Protein AF-A0A929H9V6-F1 (afdb_monomer)

Sequence (462 aa):
MKNGWRIVSSTVFAALMLFTMQTTAMAAEASEASHTLNDWFGVVNGYLAQVFFFDVFFFMEDTSFPLIVAWLIVGAVFLTIRMGFINFRLLGHSVAIIRGKYRAPGAKGEVTPFQALTTALSATVGLGNIAGVAIAVSVGGPGAVFWMIVAGLLGMTTKFTEASLAQMYREIRSDGHIMGGAMEYLSRGLAEKGWARTGKVLAYIFCILCIGASLGGGNAFQVSQALTAVKQQVPYFADQPWLFGVIMSVLVAVVIIGGLRRIAHTAEAIVPLMVGVYLLACIWIIGSNADQVPAAIGLIFDKAFSVEAGIGGLIGAIVQGFKRAAFSSEAGIGSAAIAHSAARTAYPVRQGIVALLEPFIDTVVICTMTALVIIITGVYAAPEHAQLVQQNQGAALTAVAFGSVVSWFPIILSISVVLFAYSTMISWSYYGERCWSYMFGEKSSLAYRVIFVMFVVIGSMT

Mean predicted aligned error: 6.89 Å

Solvent-accessible surface area (backbone atoms only — not comparable to full-atom values): 22010 Å² total; per-residue (Å²): 142,79,71,68,65,62,59,55,50,50,53,51,51,48,49,55,50,59,68,67,70,55,89,56,70,52,55,54,53,41,42,53,50,32,53,54,48,50,52,53,52,49,53,54,48,51,59,51,41,60,65,43,50,30,47,74,36,78,89,45,86,85,40,68,39,36,39,50,53,53,52,49,50,53,51,16,53,51,41,23,59,75,58,64,47,46,50,72,76,36,49,71,53,20,56,41,46,52,73,49,79,68,71,55,89,88,37,61,55,78,40,47,56,44,28,17,48,26,28,30,38,16,47,33,44,29,56,47,35,49,15,45,35,42,39,35,38,46,74,29,32,53,7,8,54,50,34,16,36,53,38,10,58,30,24,10,30,31,28,20,50,42,15,18,41,5,38,65,44,41,44,79,45,96,90,71,49,69,49,34,8,48,45,33,29,33,25,52,54,29,31,79,72,75,37,40,68,61,13,43,53,51,18,52,53,48,24,55,52,43,35,50,42,21,52,40,66,27,26,18,51,28,40,32,53,26,46,59,43,37,27,78,79,41,57,70,42,63,81,39,30,50,58,53,10,48,55,51,22,53,61,42,45,69,34,52,76,59,36,68,63,40,34,22,58,50,21,54,58,47,42,61,50,45,51,48,57,51,50,51,53,43,52,51,56,47,60,76,41,52,84,47,46,64,57,45,52,49,45,18,56,53,46,42,72,35,52,89,73,36,68,35,44,28,45,40,9,44,47,35,6,36,48,49,19,35,68,22,36,41,35,76,69,38,61,54,12,29,42,39,26,30,23,41,48,81,49,36,59,61,52,5,42,41,37,29,50,43,13,41,51,34,23,46,44,47,25,46,45,44,41,49,47,36,55,67,58,42,52,55,75,38,75,92,43,47,64,41,54,76,69,67,35,13,53,55,53,46,33,51,38,40,31,76,79,37,79,65,41,37,60,55,47,28,55,38,40,41,49,22,24,52,39,13,30,42,34,20,51,51,46,20,33,53,31,46,24,70,77,68,35,68,90,47,35,64,60,48,54,52,52,52,37,53,37,24,29,35,19,25,60,103

Structure (mmCIF, N/CA/C/O backbone):
data_AF-A0A929H9V6-F1
#
_entry.id   AF-A0A929H9V6-F1
#
loop_
_atom_site.group_PDB
_atom_site.id
_atom_site.type_symbol
_atom_site.label_atom_id
_atom_site.label_alt_id
_atom_site.label_comp_id
_atom_site.label_asym_id
_atom_site.label_entity_id
_atom_site.label_seq_id
_atom_site.pdbx_PDB_ins_code
_atom_site.Cartn_x
_atom_site.Cartn_y
_atom_site.Cartn_z
_atom_site.occupancy
_atom_site.B_iso_or_equiv
_atom_site.auth_seq_id
_atom_site.auth_comp_id
_atom_site.auth_asym_id
_atom_site.auth_atom_id
_atom_site.pdbx_PDB_model_num
ATOM 1 N N . MET A 1 1 ? -20.674 27.742 19.117 1.00 43.78 1 MET A N 1
ATOM 2 C CA . MET A 1 1 ? -19.469 27.010 18.645 1.00 43.78 1 MET A CA 1
ATOM 3 C C . MET A 1 1 ? -18.900 27.533 17.305 1.00 43.78 1 MET A C 1
ATOM 5 O O . MET A 1 1 ? -18.342 26.748 16.555 1.00 43.78 1 MET A O 1
ATOM 9 N N . LYS A 1 2 ? -18.972 28.841 16.980 1.00 34.56 2 LYS A N 1
ATOM 10 C CA . LYS A 1 2 ? -18.436 29.399 15.709 1.00 34.56 2 LYS A CA 1
ATOM 11 C C . LYS A 1 2 ? -17.153 30.246 15.846 1.00 34.56 2 LYS A C 1
ATOM 13 O O . LYS A 1 2 ? -16.534 30.543 14.834 1.00 34.56 2 LYS A O 1
ATOM 18 N N . ASN A 1 3 ? -16.702 30.570 17.065 1.00 33.59 3 ASN A N 1
ATOM 19 C CA . ASN A 1 3 ? -15.603 31.534 17.266 1.00 33.59 3 ASN A CA 1
ATOM 20 C C . ASN A 1 3 ? -14.224 30.911 17.570 1.00 33.59 3 ASN A C 1
ATOM 22 O O . ASN A 1 3 ? -13.220 31.596 17.428 1.00 33.59 3 ASN A O 1
ATOM 26 N N . GLY A 1 4 ? -14.138 29.617 17.911 1.00 32.94 4 GLY A N 1
ATOM 27 C CA . GLY A 1 4 ? -12.852 28.946 18.187 1.00 32.94 4 GLY A CA 1
ATOM 28 C C . GLY A 1 4 ? -12.051 28.548 16.938 1.00 32.94 4 GLY A C 1
ATOM 29 O O . GLY A 1 4 ? -10.845 28.349 17.016 1.00 32.94 4 GLY A O 1
ATOM 30 N N . TRP A 1 5 ? -12.705 28.465 15.773 1.00 36.72 5 TRP A N 1
ATOM 31 C CA . TRP A 1 5 ? -12.086 27.994 14.526 1.00 36.72 5 TRP A CA 1
ATOM 32 C C . TRP A 1 5 ? -11.180 29.049 13.871 1.00 36.72 5 TRP A C 1
ATOM 34 O O . TRP A 1 5 ? -10.181 28.698 13.258 1.00 36.72 5 TRP A O 1
ATOM 44 N N . ARG A 1 6 ? -11.488 30.344 14.046 1.00 39.22 6 ARG A N 1
ATOM 45 C CA . ARG A 1 6 ? -10.736 31.453 13.429 1.00 39.22 6 ARG A CA 1
ATOM 46 C C . ARG A 1 6 ? -9.420 31.782 14.133 1.00 39.22 6 ARG A C 1
ATOM 48 O O . ARG A 1 6 ? -8.486 32.197 13.463 1.00 39.22 6 ARG A O 1
ATOM 55 N N . ILE A 1 7 ? -9.349 31.598 15.452 1.00 39.03 7 ILE A N 1
ATOM 56 C CA . ILE A 1 7 ? -8.186 32.011 16.256 1.00 39.03 7 ILE A CA 1
ATOM 57 C C . ILE A 1 7 ? -7.109 30.915 16.263 1.00 39.03 7 ILE A C 1
ATOM 59 O O . ILE A 1 7 ? -5.926 31.219 16.194 1.00 39.03 7 ILE A O 1
ATOM 63 N N . VAL A 1 8 ? -7.490 29.632 16.258 1.00 43.75 8 VAL A N 1
ATOM 64 C CA . VAL A 1 8 ? -6.513 28.529 16.179 1.00 43.75 8 VAL A CA 1
ATOM 65 C C . VAL A 1 8 ? -5.955 28.383 14.759 1.00 43.75 8 VAL A C 1
ATOM 67 O O . VAL A 1 8 ? -4.766 28.122 14.601 1.00 43.75 8 VAL A O 1
ATOM 70 N N . SER A 1 9 ? -6.761 28.629 13.714 1.00 49.69 9 SER A N 1
ATOM 71 C CA . SER A 1 9 ? -6.268 28.582 12.333 1.00 49.69 9 SER A CA 1
ATOM 72 C C . SER A 1 9 ? -5.289 29.713 12.025 1.00 49.69 9 SER A C 1
ATOM 74 O O . SER A 1 9 ? -4.293 29.463 11.363 1.00 49.69 9 SER A O 1
ATOM 76 N N . SER A 1 10 ? -5.530 30.941 12.502 1.00 42.06 10 SER A N 1
ATOM 77 C CA . SER A 1 10 ? -4.643 32.078 12.223 1.00 42.06 10 SER A CA 1
ATOM 78 C C . SER A 1 10 ? -3.304 31.958 12.939 1.00 42.06 10 SER A C 1
ATOM 80 O O . SER A 1 10 ? -2.284 32.273 12.346 1.00 42.06 10 SER A O 1
ATOM 82 N N . THR A 1 11 ? -3.287 31.473 14.182 1.00 42.97 11 THR A N 1
ATOM 83 C CA . THR A 1 11 ? -2.056 31.386 14.982 1.00 42.97 11 THR A CA 1
ATOM 84 C C . THR A 1 11 ? -1.196 30.193 14.577 1.00 42.97 11 THR A C 1
ATOM 86 O O . THR A 1 11 ? 0.018 30.319 14.539 1.00 42.97 11 THR A O 1
ATOM 89 N N . VAL A 1 12 ? -1.799 29.060 14.193 1.00 47.09 12 VAL A N 1
ATOM 90 C CA . VAL A 1 12 ? -1.058 27.914 13.632 1.00 47.09 12 VAL A CA 1
ATOM 91 C C . 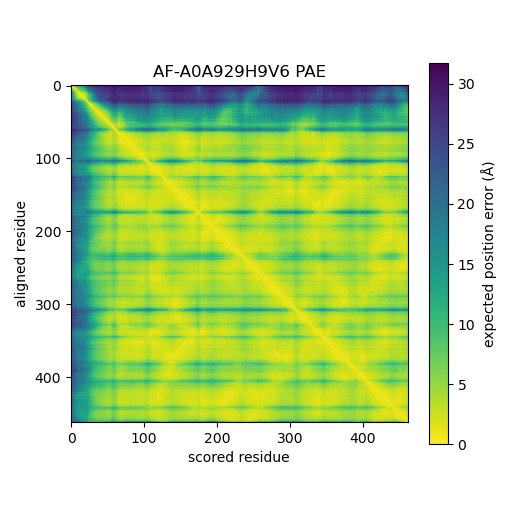VAL A 1 12 ? -0.547 28.230 12.228 1.00 47.09 12 VAL A C 1
ATOM 93 O O . VAL A 1 12 ? 0.594 27.915 11.917 1.00 47.09 12 VAL A O 1
ATOM 96 N N . PHE A 1 13 ? -1.345 28.900 11.391 1.00 44.84 13 PHE A N 1
ATOM 97 C CA . PHE A 1 13 ? -0.906 29.323 10.060 1.00 44.84 13 PHE A CA 1
ATOM 98 C C . PHE A 1 13 ? 0.164 30.421 10.136 1.00 44.84 13 PHE A C 1
ATOM 100 O O . PHE A 1 13 ? 1.121 30.384 9.375 1.00 44.84 13 PHE A O 1
ATOM 107 N N . ALA A 1 14 ? 0.063 31.345 11.099 1.00 42.19 14 ALA A N 1
ATOM 108 C CA . ALA A 1 14 ? 1.102 32.332 11.382 1.00 42.19 14 ALA A CA 1
ATOM 109 C C . ALA A 1 14 ? 2.362 31.692 11.982 1.00 42.19 14 ALA A C 1
ATOM 111 O O . ALA A 1 14 ? 3.452 32.095 11.610 1.00 42.19 14 ALA A O 1
ATOM 112 N N . ALA A 1 15 ? 2.245 30.681 12.848 1.00 46.56 15 ALA A N 1
ATOM 113 C CA . ALA A 1 15 ? 3.392 29.945 13.382 1.00 46.56 15 ALA A CA 1
ATOM 114 C C . ALA A 1 15 ? 4.086 29.096 12.304 1.00 46.56 15 ALA A C 1
ATOM 116 O O . ALA A 1 15 ? 5.308 29.079 12.255 1.00 46.56 15 ALA A O 1
ATOM 117 N N . LEU A 1 16 ? 3.328 28.461 11.401 1.00 43.56 16 LEU A N 1
ATOM 118 C CA . LEU A 1 16 ? 3.862 27.763 10.226 1.00 43.56 16 LEU A CA 1
ATOM 119 C C . LEU A 1 16 ? 4.535 28.743 9.253 1.00 43.56 16 LEU A C 1
ATOM 121 O O . LEU A 1 16 ? 5.634 28.467 8.793 1.00 43.56 16 LEU A O 1
ATOM 125 N N . MET A 1 17 ? 3.934 29.912 9.002 1.00 41.31 17 MET A N 1
ATOM 126 C CA . MET A 1 17 ? 4.545 30.986 8.205 1.00 41.31 17 MET A CA 1
ATOM 127 C C . MET A 1 17 ? 5.815 31.547 8.867 1.00 41.31 17 MET A C 1
ATOM 129 O O . MET A 1 17 ? 6.825 31.729 8.197 1.00 41.31 17 MET A O 1
ATOM 133 N N . LEU A 1 18 ? 5.810 31.768 10.184 1.00 42.62 18 LEU A N 1
ATOM 134 C CA . LEU A 1 18 ? 6.976 32.242 10.939 1.00 42.62 18 LEU A CA 1
ATOM 135 C C . LEU A 1 18 ? 8.106 31.203 10.959 1.00 42.62 18 LEU A C 1
ATOM 137 O O . LEU A 1 18 ? 9.267 31.583 10.851 1.00 42.62 18 LEU A O 1
ATOM 141 N N . PHE A 1 19 ? 7.778 29.907 11.005 1.00 48.34 19 PHE A N 1
ATOM 142 C CA . PHE A 1 19 ? 8.752 28.818 10.871 1.00 48.34 19 PHE A CA 1
ATOM 143 C C . PHE A 1 19 ? 9.376 28.760 9.463 1.00 48.34 19 PHE A C 1
ATOM 145 O O . PHE A 1 19 ? 10.502 28.308 9.306 1.00 48.34 19 PHE A O 1
ATOM 152 N N . THR A 1 20 ? 8.682 29.260 8.432 1.00 45.47 20 THR A N 1
ATOM 153 C CA . THR A 1 20 ? 9.188 29.298 7.044 1.00 45.47 20 THR A CA 1
ATOM 154 C C . THR A 1 20 ? 10.031 30.533 6.694 1.00 45.47 20 THR A C 1
ATOM 156 O O . THR A 1 20 ? 10.543 30.606 5.581 1.00 45.47 20 THR A O 1
ATOM 159 N N . MET A 1 21 ? 10.199 31.506 7.602 1.00 41.44 21 MET A N 1
ATOM 160 C CA . MET A 1 21 ? 10.829 32.808 7.299 1.00 41.44 21 MET A CA 1
ATOM 161 C C . MET A 1 21 ? 12.297 32.970 7.760 1.00 41.44 21 MET A C 1
ATOM 163 O O . MET A 1 21 ? 12.816 34.084 7.727 1.00 41.44 21 MET A O 1
ATOM 167 N N . GLN A 1 22 ? 13.007 31.900 8.143 1.00 43.31 22 GLN A N 1
ATOM 168 C CA . GLN A 1 22 ? 14.436 31.950 8.524 1.00 43.31 22 GLN A CA 1
ATOM 169 C C . GLN A 1 22 ? 15.270 30.923 7.726 1.00 43.31 22 GLN A C 1
ATOM 171 O O . GLN A 1 22 ? 15.563 29.825 8.186 1.00 43.31 22 GLN A O 1
ATOM 176 N N . THR A 1 23 ? 15.634 31.253 6.483 1.00 55.94 23 THR A N 1
ATOM 177 C CA . THR A 1 23 ? 15.880 30.252 5.420 1.00 55.94 23 THR A CA 1
ATOM 178 C C . THR A 1 23 ? 17.343 29.931 5.072 1.00 55.94 23 THR A C 1
ATOM 180 O O . THR A 1 23 ? 17.649 29.687 3.911 1.00 55.94 23 THR A O 1
ATOM 183 N N . THR A 1 24 ? 18.265 29.857 6.034 1.00 49.84 24 THR A N 1
ATOM 184 C CA . THR A 1 24 ? 19.592 29.230 5.785 1.00 49.84 24 THR A CA 1
ATOM 185 C C . THR A 1 24 ? 20.122 28.463 6.994 1.00 49.84 24 THR A C 1
ATOM 187 O O . THR A 1 24 ? 20.522 27.312 6.853 1.00 49.84 24 THR A O 1
ATOM 190 N N . ALA A 1 25 ? 20.047 29.043 8.195 1.00 45.75 25 ALA A N 1
ATOM 191 C CA . ALA A 1 25 ? 20.447 28.369 9.435 1.00 45.75 25 ALA A CA 1
ATOM 192 C C . ALA A 1 25 ? 19.553 27.156 9.756 1.00 45.75 25 ALA A C 1
ATOM 194 O O . ALA A 1 25 ? 20.058 26.077 10.051 1.00 45.75 25 ALA A O 1
ATOM 195 N N . MET A 1 26 ? 18.234 27.290 9.568 1.00 49.47 26 MET A N 1
ATOM 196 C CA . MET A 1 26 ? 17.296 26.177 9.744 1.00 49.47 26 MET A CA 1
ATOM 197 C C . MET A 1 26 ? 17.491 25.063 8.713 1.00 49.47 26 MET A C 1
ATOM 199 O O . MET A 1 26 ? 17.140 23.926 8.994 1.00 49.47 26 MET A O 1
ATOM 203 N N . ALA A 1 27 ? 18.049 25.351 7.531 1.00 51.81 27 ALA A N 1
ATOM 204 C CA . ALA A 1 27 ? 18.352 24.312 6.549 1.00 51.81 27 ALA A CA 1
ATOM 205 C C . ALA A 1 27 ? 19.558 23.464 6.992 1.00 51.81 27 ALA A C 1
ATOM 207 O O . ALA A 1 27 ? 19.546 22.248 6.829 1.00 51.81 27 ALA A O 1
ATOM 208 N N . ALA A 1 28 ? 20.571 24.079 7.609 1.00 52.19 28 ALA A N 1
ATOM 209 C CA . ALA A 1 28 ? 21.688 23.342 8.198 1.00 52.19 28 ALA A CA 1
ATOM 210 C C . ALA A 1 28 ? 21.227 22.485 9.393 1.00 52.19 28 ALA A C 1
ATOM 212 O O . ALA A 1 28 ? 21.496 21.286 9.420 1.00 52.19 28 ALA A O 1
ATOM 213 N N . GLU A 1 29 ? 20.446 23.060 10.315 1.00 54.19 29 GLU A N 1
ATOM 214 C CA . GLU A 1 29 ? 19.887 22.332 11.467 1.00 54.19 29 GLU A CA 1
ATOM 215 C C . GLU A 1 29 ? 18.899 21.231 11.044 1.00 54.19 29 GLU A C 1
ATOM 217 O O . GLU A 1 29 ? 18.908 20.137 11.603 1.00 54.19 29 GLU A O 1
ATOM 222 N N . ALA A 1 30 ? 18.067 21.469 10.024 1.00 52.97 30 ALA A N 1
ATOM 223 C CA . ALA A 1 30 ? 17.160 20.455 9.490 1.00 52.97 30 ALA A CA 1
ATOM 224 C C . ALA A 1 30 ? 17.901 19.354 8.715 1.00 52.97 30 ALA A C 1
ATOM 226 O O . ALA A 1 30 ? 17.457 18.208 8.736 1.00 52.97 30 ALA A O 1
ATOM 227 N N . SER A 1 31 ? 19.037 19.664 8.079 1.00 57.03 31 SER A N 1
ATOM 228 C CA . SER A 1 31 ? 19.923 18.662 7.473 1.00 57.03 31 SER A CA 1
ATOM 229 C C . SER A 1 31 ? 20.563 17.778 8.546 1.00 57.03 31 SER A C 1
ATOM 231 O O . SER A 1 31 ? 20.582 16.559 8.407 1.00 57.03 31 SER A O 1
ATOM 233 N N . GLU A 1 32 ? 21.035 18.359 9.649 1.00 58.84 32 GLU A N 1
ATOM 234 C CA . GLU A 1 32 ? 21.588 17.610 10.786 1.00 58.84 32 GLU A CA 1
ATOM 235 C C . GLU A 1 32 ? 20.517 16.755 11.488 1.00 58.84 32 GLU A C 1
ATOM 237 O O . GLU A 1 32 ? 20.739 15.578 11.794 1.00 58.84 32 GLU A O 1
ATOM 242 N N . ALA A 1 33 ? 19.310 17.305 11.659 1.00 58.31 33 ALA A N 1
ATOM 243 C CA . ALA A 1 33 ? 18.154 16.563 12.151 1.00 58.31 33 ALA A CA 1
ATOM 244 C C . ALA A 1 33 ? 17.773 15.412 11.205 1.00 58.31 33 ALA A C 1
ATOM 246 O O . ALA A 1 33 ? 17.476 14.320 11.678 1.00 58.31 33 ALA A O 1
ATOM 247 N N . SER A 1 34 ? 17.827 15.630 9.889 1.00 61.31 34 SER A N 1
ATOM 248 C CA . SER A 1 34 ? 17.615 14.615 8.848 1.00 61.31 34 SER A CA 1
ATOM 249 C C . SER A 1 34 ? 18.628 13.465 8.951 1.00 61.31 34 SER A C 1
ATOM 251 O O . SER A 1 34 ? 18.226 12.300 8.988 1.00 61.31 34 SER A O 1
ATOM 253 N N . HIS A 1 35 ? 19.923 13.764 9.108 1.00 65.81 35 HIS A N 1
ATOM 254 C CA . HIS A 1 35 ? 20.957 12.744 9.324 1.00 65.81 35 HIS A CA 1
ATOM 255 C C . HIS A 1 35 ? 20.715 11.939 10.606 1.00 65.81 35 HIS A C 1
ATOM 257 O O . HIS A 1 35 ? 20.668 10.712 10.566 1.00 65.81 35 HIS A O 1
ATOM 263 N N . THR A 1 36 ? 20.459 12.624 11.722 1.00 61.56 36 THR A N 1
ATOM 264 C CA . THR A 1 36 ? 20.181 11.977 13.016 1.00 61.56 36 THR A CA 1
ATOM 265 C C . THR A 1 36 ? 18.934 11.088 12.952 1.00 61.56 36 THR A C 1
ATOM 267 O O . THR A 1 36 ? 18.893 9.994 13.520 1.00 61.56 36 THR A O 1
ATOM 270 N N . LEU A 1 37 ? 17.900 11.545 12.240 1.00 62.97 37 LEU A N 1
ATOM 271 C CA . LEU A 1 37 ? 16.664 10.803 12.026 1.00 62.97 37 LEU A CA 1
ATOM 272 C C . LEU A 1 37 ? 16.908 9.547 11.179 1.00 62.97 37 LEU A C 1
ATOM 274 O O . LEU A 1 37 ? 16.410 8.477 11.528 1.00 62.97 37 LEU A O 1
ATOM 278 N N . ASN A 1 38 ? 17.685 9.665 10.101 1.00 66.38 38 ASN A N 1
ATOM 279 C CA . ASN A 1 38 ? 18.064 8.540 9.247 1.00 66.38 38 ASN A CA 1
ATOM 280 C C . ASN A 1 38 ? 18.866 7.488 10.018 1.00 66.38 38 ASN A C 1
ATOM 282 O O . ASN A 1 38 ? 18.569 6.300 9.893 1.00 66.38 38 ASN A O 1
ATOM 286 N N . ASP A 1 39 ? 19.807 7.906 10.864 1.00 69.81 39 ASP A N 1
ATOM 287 C CA . ASP A 1 39 ? 20.586 6.996 11.707 1.00 69.81 39 ASP A CA 1
ATOM 288 C C . ASP A 1 39 ? 19.689 6.264 12.712 1.00 69.81 39 ASP A C 1
ATOM 290 O O . ASP A 1 39 ? 19.756 5.040 12.850 1.00 69.81 39 ASP A O 1
ATOM 294 N N . TRP A 1 40 ? 18.778 6.989 13.367 1.00 66.81 40 TRP A N 1
ATOM 295 C CA . TRP A 1 40 ? 17.816 6.393 14.291 1.00 66.81 40 TRP A CA 1
ATOM 296 C C . TRP A 1 40 ? 16.880 5.395 13.594 1.00 66.81 40 TRP A C 1
ATOM 298 O O . TRP A 1 40 ? 16.711 4.268 14.072 1.00 66.81 40 TRP A O 1
ATOM 308 N N . PHE A 1 41 ? 16.307 5.764 12.441 1.00 65.50 41 PHE A N 1
ATOM 309 C CA . PHE A 1 41 ? 15.498 4.847 11.634 1.00 65.50 41 PHE A CA 1
ATOM 310 C C . PHE A 1 41 ? 16.319 3.648 11.159 1.00 65.50 41 PHE A C 1
ATOM 312 O O . PHE A 1 41 ? 15.791 2.539 11.137 1.00 65.50 41 PHE A O 1
ATOM 319 N N . GLY A 1 42 ? 17.597 3.839 10.827 1.00 66.56 42 GLY A N 1
ATOM 320 C CA . GLY A 1 42 ? 18.527 2.775 10.460 1.00 66.56 42 GLY A CA 1
ATOM 321 C C . GLY A 1 42 ? 18.714 1.756 11.583 1.00 66.56 42 GLY A C 1
ATOM 322 O O . GLY A 1 42 ? 18.587 0.555 11.348 1.00 66.56 42 GLY A O 1
ATOM 323 N N . VAL A 1 43 ? 18.919 2.221 12.818 1.00 68.31 43 VAL A N 1
ATOM 324 C CA . VAL A 1 43 ? 19.052 1.357 14.004 1.00 68.31 43 VAL A CA 1
ATOM 325 C C . VAL A 1 43 ? 17.761 0.584 14.272 1.00 68.31 43 VAL A C 1
ATOM 327 O O . VAL A 1 43 ? 17.786 -0.640 14.414 1.00 68.31 43 VAL A O 1
ATOM 330 N N . VAL A 1 44 ? 16.617 1.273 14.306 1.00 67.06 44 VAL A N 1
ATOM 331 C CA . VAL A 1 44 ? 15.313 0.634 14.547 1.00 67.06 44 VAL A CA 1
ATOM 332 C C . VAL A 1 44 ? 14.994 -0.377 13.446 1.00 67.06 44 VAL A C 1
ATOM 334 O O . VAL A 1 44 ? 14.637 -1.518 13.745 1.00 67.06 44 VAL A O 1
ATOM 337 N N . ASN A 1 45 ? 15.178 -0.001 12.178 1.00 67.75 45 ASN A N 1
ATOM 338 C CA . ASN A 1 45 ? 14.976 -0.902 11.048 1.00 67.75 45 ASN A CA 1
ATOM 339 C C . ASN A 1 45 ? 15.930 -2.091 11.093 1.00 67.75 45 ASN A C 1
ATOM 341 O O . ASN A 1 45 ? 15.503 -3.181 10.739 1.00 67.75 45 ASN A O 1
ATOM 345 N N . GLY A 1 46 ? 17.170 -1.928 11.560 1.00 71.19 46 GLY A N 1
ATOM 346 C CA . GLY A 1 46 ? 18.113 -3.032 11.736 1.00 71.19 46 GLY A CA 1
ATOM 347 C C . GLY A 1 46 ? 17.574 -4.109 12.679 1.00 71.19 46 GLY A C 1
ATOM 348 O O . GLY A 1 46 ? 17.537 -5.286 12.319 1.00 71.19 46 GLY A O 1
ATOM 349 N N . TYR A 1 47 ? 17.068 -3.712 13.850 1.00 72.31 47 TYR A N 1
ATOM 350 C CA . TYR A 1 47 ? 16.465 -4.653 14.801 1.00 72.31 47 TYR A CA 1
ATOM 351 C C . TYR A 1 47 ? 15.168 -5.279 14.272 1.00 72.31 47 TYR A C 1
ATOM 353 O O . TYR A 1 47 ? 14.974 -6.490 14.377 1.00 72.31 47 TYR A O 1
ATOM 361 N N . LEU A 1 48 ? 14.280 -4.477 13.673 1.00 72.81 48 LEU A N 1
ATOM 362 C CA . LEU A 1 48 ? 13.035 -4.987 13.091 1.00 72.81 48 LEU A CA 1
ATOM 363 C C . LEU A 1 48 ? 13.310 -5.922 11.905 1.00 72.81 48 LEU A C 1
ATOM 365 O O . LEU A 1 48 ? 12.603 -6.916 11.737 1.00 72.81 48 LEU A O 1
ATOM 369 N N . ALA A 1 49 ? 14.346 -5.641 11.113 1.00 70.88 49 ALA A N 1
ATOM 370 C CA . ALA A 1 49 ? 14.747 -6.459 9.979 1.00 70.88 49 ALA A CA 1
ATOM 371 C C . ALA A 1 49 ? 15.190 -7.852 10.425 1.00 70.88 49 ALA A C 1
ATOM 373 O O . ALA A 1 49 ? 14.740 -8.837 9.849 1.00 70.88 49 ALA A O 1
ATOM 374 N N . GLN A 1 50 ? 15.982 -7.952 11.495 1.00 71.75 50 GLN A N 1
ATOM 375 C CA . GLN A 1 50 ? 16.419 -9.245 12.032 1.00 71.75 50 GLN A CA 1
ATOM 376 C C . GLN A 1 50 ? 15.249 -10.140 12.455 1.00 71.75 50 GLN A C 1
ATOM 378 O O . GLN A 1 50 ? 15.313 -11.353 12.284 1.00 71.75 50 GLN A O 1
ATOM 383 N N . VAL A 1 51 ? 14.173 -9.553 12.986 1.00 75.12 51 VAL A N 1
ATOM 384 C CA . VAL A 1 51 ? 13.003 -10.310 13.451 1.00 75.12 51 VAL A CA 1
ATOM 385 C C . VAL A 1 51 ? 12.044 -10.622 12.301 1.00 75.12 51 VAL A C 1
ATOM 387 O O . VAL A 1 51 ? 11.689 -11.777 12.080 1.00 75.12 51 VAL A O 1
ATOM 390 N N . PHE A 1 52 ? 11.602 -9.606 11.556 1.00 75.44 52 PHE A N 1
ATOM 391 C CA . PHE A 1 52 ? 10.560 -9.771 10.535 1.00 75.44 52 PHE A CA 1
ATOM 392 C C . PHE A 1 52 ? 11.081 -10.345 9.220 1.00 75.44 52 PHE A C 1
ATOM 394 O O . PHE A 1 52 ? 10.338 -11.029 8.513 1.00 75.44 52 PHE A O 1
ATOM 401 N N . PHE A 1 53 ? 12.343 -10.082 8.890 1.00 78.69 53 PHE A N 1
ATOM 402 C CA . PHE A 1 53 ? 13.000 -10.604 7.695 1.00 78.69 53 PHE A CA 1
ATOM 403 C C . PHE A 1 53 ? 13.965 -11.743 8.023 1.00 78.69 53 PHE A C 1
ATOM 405 O O . PHE A 1 53 ? 14.814 -12.069 7.199 1.00 78.69 53 PHE A O 1
ATOM 412 N N . PHE A 1 54 ? 13.791 -12.379 9.190 1.00 82.75 54 PHE A N 1
ATOM 413 C CA . PHE A 1 54 ? 14.407 -13.667 9.474 1.00 82.75 54 PHE A CA 1
ATOM 414 C C . PHE A 1 54 ? 14.114 -14.640 8.330 1.00 82.75 54 PHE A C 1
ATOM 416 O O . PHE A 1 54 ? 12.965 -14.770 7.896 1.00 82.75 54 PHE A O 1
ATOM 423 N N . ASP A 1 55 ? 15.155 -15.300 7.844 1.00 84.62 55 ASP A N 1
ATOM 424 C CA . ASP A 1 55 ? 15.045 -16.245 6.749 1.00 84.62 55 ASP A CA 1
ATOM 425 C C . ASP A 1 55 ? 14.506 -17.588 7.248 1.00 84.62 55 ASP A C 1
ATOM 427 O O . ASP A 1 55 ? 15.171 -18.307 7.995 1.00 84.62 55 ASP A O 1
ATOM 431 N N . VAL A 1 56 ? 13.292 -17.953 6.830 1.00 84.56 56 VAL A N 1
ATOM 432 C CA . VAL A 1 56 ? 12.709 -19.248 7.213 1.00 84.56 56 VAL A CA 1
ATOM 433 C C . VAL A 1 56 ? 13.370 -20.422 6.497 1.00 84.56 56 VAL A C 1
ATOM 435 O O . VAL A 1 56 ? 13.211 -21.557 6.941 1.00 84.56 56 VAL A O 1
ATOM 438 N N . PHE A 1 57 ? 14.123 -20.162 5.427 1.00 84.38 57 PHE A N 1
ATOM 439 C CA . PHE A 1 57 ? 14.905 -21.149 4.687 1.00 84.38 57 PHE A CA 1
ATOM 440 C C . PHE A 1 57 ? 16.395 -21.075 5.025 1.00 84.38 57 PHE A C 1
ATOM 442 O O . PHE A 1 57 ? 17.215 -21.485 4.217 1.00 84.38 57 PHE A O 1
ATOM 449 N N . PHE A 1 58 ? 16.745 -20.682 6.257 1.00 78.88 58 PHE A N 1
ATOM 450 C CA . PHE A 1 58 ? 18.127 -20.620 6.766 1.00 78.88 58 PHE A CA 1
ATOM 451 C C . PHE A 1 58 ? 18.972 -21.902 6.581 1.00 78.88 58 PHE A C 1
ATOM 453 O O . PHE A 1 58 ? 20.177 -21.888 6.813 1.00 78.88 58 PHE A O 1
ATOM 460 N N . PHE A 1 59 ? 18.343 -23.028 6.236 1.00 77.62 59 PHE A N 1
ATOM 461 C CA . PHE A 1 59 ? 18.965 -24.327 5.979 1.00 77.62 59 PHE A CA 1
ATOM 462 C C . PHE A 1 59 ? 19.237 -24.607 4.486 1.00 77.62 59 PHE A C 1
ATOM 464 O O . PHE A 1 59 ? 19.795 -25.656 4.170 1.00 77.62 59 PHE A O 1
ATOM 471 N N . MET A 1 60 ? 18.820 -23.726 3.571 1.00 77.06 60 MET A N 1
ATOM 472 C CA . MET A 1 60 ? 19.100 -23.808 2.135 1.00 77.06 60 MET A CA 1
ATOM 473 C C . MET A 1 60 ? 20.141 -22.754 1.748 1.00 77.06 60 MET A C 1
ATOM 475 O O . MET A 1 60 ? 19.972 -21.576 2.048 1.00 77.06 60 MET A O 1
ATOM 479 N N . GLU A 1 61 ? 21.203 -23.162 1.052 1.00 71.88 61 GLU A N 1
ATOM 480 C CA . GLU A 1 61 ? 22.172 -22.219 0.481 1.00 71.88 61 GLU A CA 1
ATOM 481 C C . GLU A 1 61 ? 21.536 -21.427 -0.686 1.00 71.88 61 GLU A C 1
ATOM 483 O O . GLU A 1 61 ? 20.666 -21.931 -1.402 1.00 71.88 61 GLU A O 1
ATOM 488 N N . ASP A 1 62 ? 21.931 -20.157 -0.840 1.00 69.50 62 ASP A N 1
ATOM 489 C CA . ASP A 1 62 ? 21.520 -19.235 -1.918 1.00 69.50 62 ASP A CA 1
ATOM 490 C C . ASP A 1 62 ? 20.010 -18.962 -2.065 1.00 69.50 62 ASP A C 1
ATOM 492 O O . ASP A 1 62 ? 19.533 -18.498 -3.105 1.00 69.50 62 ASP A O 1
ATOM 496 N N . THR A 1 63 ? 19.231 -19.205 -1.011 1.00 75.75 63 THR A N 1
ATOM 497 C CA . THR A 1 63 ? 17.790 -18.944 -0.981 1.00 75.75 63 THR A CA 1
ATOM 498 C C . THR A 1 63 ? 17.436 -18.180 0.283 1.00 75.75 63 THR A C 1
ATOM 500 O O . THR A 1 63 ? 17.815 -18.606 1.361 1.00 75.75 63 THR A O 1
ATOM 503 N N . SER A 1 64 ? 16.666 -17.092 0.166 1.00 80.88 64 SER A N 1
ATOM 504 C CA . SER A 1 64 ? 16.078 -16.436 1.339 1.00 80.88 64 SER A CA 1
ATOM 505 C C . SER A 1 64 ? 14.573 -16.286 1.194 1.00 80.88 64 SER A C 1
ATOM 507 O O . SER A 1 64 ? 14.072 -15.849 0.156 1.00 80.88 64 SER A O 1
ATOM 509 N N . PHE A 1 65 ? 13.845 -16.636 2.249 1.00 85.25 65 PHE A N 1
ATOM 510 C CA . PHE A 1 65 ? 12.408 -16.447 2.347 1.00 85.25 65 PHE A CA 1
ATOM 511 C C . PHE A 1 65 ? 12.086 -15.705 3.650 1.00 85.25 65 PHE A C 1
ATOM 513 O O . PHE A 1 65 ? 12.067 -16.303 4.724 1.00 85.25 65 PHE A O 1
ATOM 520 N N . PRO A 1 66 ? 11.809 -14.391 3.595 1.00 87.38 66 PRO A N 1
ATOM 521 C CA . PRO A 1 66 ? 11.525 -13.615 4.794 1.00 87.38 66 PRO A CA 1
ATOM 522 C C . PRO A 1 66 ? 10.282 -14.123 5.536 1.00 87.38 66 PRO A C 1
ATOM 524 O O . PRO A 1 66 ? 9.215 -14.286 4.933 1.00 87.38 66 PRO A O 1
ATOM 527 N N . LEU A 1 67 ? 10.386 -14.290 6.856 1.00 88.31 67 LEU A N 1
ATOM 528 C CA . LEU A 1 67 ? 9.300 -14.750 7.727 1.00 88.31 67 LEU A CA 1
ATOM 529 C C . LEU A 1 67 ? 8.013 -13.945 7.536 1.00 88.31 67 LEU A C 1
ATOM 531 O O . LEU A 1 67 ? 6.934 -14.527 7.428 1.00 88.31 67 LEU A O 1
ATOM 535 N N . ILE A 1 68 ? 8.109 -12.615 7.451 1.00 86.56 68 ILE A N 1
ATOM 536 C CA . ILE A 1 68 ? 6.941 -11.754 7.243 1.00 86.56 68 ILE A CA 1
ATOM 537 C C . ILE A 1 68 ? 6.229 -12.052 5.920 1.00 86.56 68 ILE A C 1
ATOM 539 O O . ILE A 1 68 ? 5.001 -12.082 5.876 1.00 86.56 68 ILE A O 1
ATOM 543 N N . VAL A 1 69 ? 6.979 -12.339 4.852 1.00 88.19 69 VAL A N 1
ATOM 544 C CA . VAL A 1 69 ? 6.408 -12.694 3.549 1.00 88.19 69 VAL A CA 1
ATOM 545 C C . VAL A 1 69 ? 5.689 -14.038 3.661 1.00 88.19 69 VAL A C 1
ATOM 547 O O . VAL A 1 69 ? 4.543 -14.150 3.230 1.00 88.19 69 VAL A O 1
ATOM 550 N N . ALA A 1 70 ? 6.303 -15.026 4.320 1.00 90.25 70 ALA A N 1
ATOM 551 C CA . ALA A 1 70 ? 5.698 -16.347 4.513 1.00 90.25 70 ALA A CA 1
ATOM 552 C C . ALA A 1 70 ? 4.401 -16.248 5.321 1.00 90.25 70 ALA A C 1
ATOM 554 O O . ALA A 1 70 ? 3.370 -16.800 4.935 1.00 90.25 70 ALA A O 1
ATOM 555 N N . TRP A 1 71 ? 4.436 -15.483 6.411 1.00 92.25 71 TRP A N 1
ATOM 556 C CA . TRP A 1 71 ? 3.294 -15.264 7.288 1.00 92.25 71 TRP A CA 1
ATOM 557 C C . TRP A 1 71 ? 2.115 -14.614 6.558 1.00 92.25 71 TRP A C 1
ATOM 559 O O . TRP A 1 71 ? 0.978 -15.082 6.666 1.00 92.25 71 TRP A O 1
ATOM 569 N N . LEU A 1 72 ? 2.383 -13.570 5.767 1.00 92.12 72 LEU A N 1
ATOM 570 C CA . LEU A 1 72 ? 1.363 -12.881 4.977 1.00 92.12 72 LEU A CA 1
ATOM 571 C C . LEU A 1 72 ? 0.762 -13.782 3.891 1.00 92.12 72 LEU A C 1
ATOM 573 O O . LEU A 1 72 ? -0.458 -13.786 3.720 1.00 92.12 72 LEU A O 1
ATOM 577 N N . ILE A 1 73 ? 1.584 -14.584 3.204 1.00 92.69 73 ILE A N 1
ATOM 578 C CA . ILE A 1 73 ? 1.121 -15.555 2.201 1.00 92.69 73 ILE A CA 1
ATOM 579 C C . ILE A 1 73 ? 0.177 -16.570 2.835 1.00 92.69 73 ILE A C 1
ATOM 581 O O . ILE A 1 73 ? -0.951 -16.743 2.370 1.00 92.69 73 ILE A O 1
ATOM 585 N N . VAL A 1 74 ? 0.622 -17.223 3.912 1.00 94.81 74 VAL A N 1
ATOM 586 C CA . VAL A 1 74 ? -0.161 -18.253 4.604 1.00 94.81 74 VAL A CA 1
ATOM 587 C C . VAL A 1 74 ? -1.483 -17.669 5.095 1.00 94.81 74 VAL A C 1
ATOM 589 O O . VAL A 1 74 ? -2.538 -18.263 4.864 1.00 94.81 74 VAL A O 1
ATOM 592 N N . GLY A 1 75 ? -1.451 -16.477 5.700 1.00 95.62 75 GLY A N 1
ATOM 593 C CA . GLY A 1 75 ? -2.651 -15.767 6.136 1.00 95.62 75 GLY A CA 1
ATOM 594 C C . GLY A 1 75 ? -3.615 -15.466 4.985 1.00 95.62 75 GLY A C 1
ATOM 595 O O . GLY A 1 75 ? -4.809 -15.750 5.093 1.00 95.62 75 GLY A O 1
ATOM 596 N N . ALA A 1 76 ? -3.113 -14.946 3.864 1.00 95.94 76 ALA A N 1
ATOM 597 C CA . ALA A 1 76 ? -3.937 -14.585 2.713 1.00 95.94 76 ALA A CA 1
ATOM 598 C C . ALA A 1 76 ? -4.562 -15.808 2.022 1.00 95.94 76 ALA A C 1
ATOM 600 O O . ALA A 1 76 ? -5.746 -15.781 1.665 1.00 95.94 76 ALA A O 1
ATOM 601 N N . VAL A 1 77 ? -3.809 -16.905 1.885 1.00 96.88 77 VAL A N 1
ATOM 602 C CA . VAL A 1 77 ? -4.317 -18.183 1.359 1.00 96.88 77 VAL A CA 1
ATOM 603 C C . VAL A 1 77 ? -5.383 -18.756 2.291 1.00 96.88 77 VAL A C 1
ATOM 605 O O . VAL A 1 77 ? -6.489 -19.065 1.840 1.00 96.88 77 VAL A O 1
ATOM 608 N N . PHE A 1 78 ? -5.094 -18.833 3.594 1.00 98.00 78 PHE A N 1
ATOM 609 C CA . PHE A 1 78 ? -6.042 -19.322 4.594 1.00 98.00 78 PHE A CA 1
ATOM 610 C C . PHE A 1 78 ? -7.351 -18.526 4.566 1.00 98.00 78 PHE A C 1
ATOM 612 O O . PHE A 1 78 ? -8.426 -19.119 4.477 1.00 98.00 78 PHE A O 1
ATOM 619 N N . LEU A 1 79 ? -7.279 -17.191 4.594 1.00 97.88 79 LEU A N 1
ATOM 620 C CA . LEU A 1 79 ? -8.462 -16.329 4.566 1.00 97.88 79 LEU A CA 1
ATOM 621 C C . LEU A 1 79 ? -9.235 -16.469 3.252 1.00 97.88 79 LEU A C 1
ATOM 623 O O . LEU A 1 79 ? -10.462 -16.548 3.281 1.00 97.88 79 LEU A O 1
ATOM 627 N N . THR A 1 80 ? -8.545 -16.561 2.114 1.00 97.69 80 THR A N 1
ATOM 628 C CA . THR A 1 80 ? -9.187 -16.752 0.804 1.00 97.69 80 THR A CA 1
ATOM 629 C C . THR A 1 80 ? -9.988 -18.050 0.753 1.00 97.69 80 THR A C 1
ATOM 631 O O . THR A 1 80 ? -11.159 -18.028 0.366 1.00 97.69 80 THR A O 1
ATOM 634 N N . ILE A 1 81 ? -9.418 -19.162 1.225 1.00 97.94 81 ILE A N 1
ATOM 635 C CA . ILE A 1 81 ? -10.115 -20.455 1.293 1.00 97.94 81 ILE A CA 1
ATOM 636 C C . ILE A 1 81 ? -11.247 -20.401 2.328 1.00 97.94 81 ILE A C 1
ATOM 638 O O . ILE A 1 81 ? -12.384 -20.766 2.030 1.00 97.94 81 ILE A O 1
ATOM 642 N N . ARG A 1 82 ? -10.978 -19.889 3.536 1.00 97.69 82 ARG A N 1
ATOM 643 C CA . ARG A 1 82 ? -11.941 -19.849 4.649 1.00 97.69 82 ARG A CA 1
ATOM 644 C C . ARG A 1 82 ? -13.162 -18.979 4.360 1.00 97.69 82 ARG A C 1
ATOM 646 O O . ARG A 1 82 ? -14.255 -19.298 4.835 1.00 97.69 82 ARG A O 1
ATOM 653 N N . MET A 1 83 ? -12.979 -17.892 3.614 1.00 97.12 83 MET A N 1
ATOM 654 C CA . MET A 1 83 ? -14.057 -17.013 3.154 1.00 97.12 83 MET A CA 1
ATOM 655 C C . MET A 1 83 ? -14.660 -17.483 1.823 1.00 97.12 83 MET A C 1
ATOM 657 O O . MET A 1 83 ? -15.537 -16.813 1.276 1.00 97.12 83 MET A O 1
ATOM 661 N N . GLY A 1 84 ? -14.214 -18.624 1.290 1.00 96.69 84 GLY A N 1
ATOM 662 C CA . GLY A 1 84 ? -14.729 -19.238 0.072 1.00 96.69 84 GLY A CA 1
ATOM 663 C C . GLY A 1 84 ? -14.581 -18.337 -1.147 1.00 96.69 84 GLY A C 1
ATOM 664 O O . GLY A 1 84 ? -15.577 -18.078 -1.811 1.00 96.69 84 GLY A O 1
ATOM 665 N N . PHE A 1 85 ? -13.388 -17.797 -1.413 1.00 97.12 85 PHE A N 1
ATOM 666 C CA . PHE A 1 85 ? -13.098 -16.992 -2.611 1.00 97.12 85 PHE A CA 1
ATOM 667 C C . PHE A 1 85 ? -14.026 -15.775 -2.777 1.00 97.12 85 PHE A C 1
ATOM 669 O O . PHE A 1 85 ? -14.577 -15.494 -3.847 1.00 97.12 85 PHE A O 1
ATOM 676 N N . ILE A 1 86 ? -14.258 -15.056 -1.674 1.00 96.62 86 ILE A N 1
ATOM 677 C CA . ILE A 1 86 ? -15.152 -13.889 -1.639 1.00 96.62 86 ILE A CA 1
ATOM 678 C C . ILE A 1 86 ? -14.688 -12.754 -2.563 1.00 96.62 86 ILE A C 1
ATOM 680 O O . ILE A 1 86 ? -15.521 -12.021 -3.099 1.00 96.62 86 ILE A O 1
ATOM 684 N N . ASN A 1 87 ? -13.375 -12.659 -2.782 1.00 95.06 87 ASN A N 1
ATOM 685 C CA . ASN A 1 87 ? -12.727 -11.733 -3.700 1.00 95.06 87 ASN A CA 1
ATOM 686 C C . ASN A 1 87 ? -13.284 -11.828 -5.127 1.00 95.06 87 ASN A C 1
ATOM 688 O O . ASN A 1 87 ? -13.536 -10.791 -5.732 1.00 95.06 87 ASN A O 1
ATOM 692 N N . PHE A 1 88 ? -13.574 -13.033 -5.628 1.00 95.88 88 PHE A N 1
ATOM 693 C CA . PHE A 1 88 ? -14.197 -13.218 -6.943 1.00 95.88 88 PHE A CA 1
ATOM 694 C C . PHE A 1 88 ? -15.725 -13.128 -6.888 1.00 95.88 88 PHE A C 1
ATOM 696 O O . PHE A 1 88 ? -16.347 -12.517 -7.756 1.00 95.88 88 PHE A O 1
ATOM 703 N N . ARG A 1 89 ? -16.352 -13.694 -5.848 1.00 96.19 89 ARG A N 1
ATOM 704 C CA . ARG A 1 89 ? -17.822 -13.766 -5.755 1.00 96.19 89 ARG A CA 1
ATOM 705 C C . ARG A 1 89 ? -18.498 -12.409 -5.568 1.00 96.19 89 ARG A C 1
ATOM 707 O O . ARG A 1 89 ? -19.607 -12.217 -6.058 1.00 96.19 89 ARG A O 1
ATOM 714 N N . LEU A 1 90 ? -17.876 -11.486 -4.829 1.00 96.31 90 LEU A N 1
ATOM 715 C CA . LEU A 1 90 ? -18.504 -10.221 -4.422 1.00 96.31 90 LEU A CA 1
ATOM 716 C C . LEU A 1 90 ? -17.862 -8.971 -5.034 1.00 96.31 90 LEU A C 1
ATOM 718 O O . LEU A 1 90 ? -18.249 -7.859 -4.666 1.00 96.31 90 LEU A O 1
ATOM 722 N N . LEU A 1 91 ? -16.968 -9.119 -6.017 1.00 94.25 91 LEU A N 1
ATOM 723 C CA . LEU A 1 91 ? -16.369 -7.978 -6.718 1.00 94.25 91 LEU A CA 1
ATOM 724 C C . LEU A 1 91 ? -17.423 -7.104 -7.419 1.00 94.25 91 LEU A C 1
ATOM 726 O O . LEU A 1 91 ? -17.381 -5.883 -7.345 1.00 94.25 91 LEU A O 1
ATOM 730 N N . GLY A 1 92 ? -18.444 -7.702 -8.038 1.00 95.19 92 GLY A N 1
ATOM 731 C CA . GLY A 1 92 ? -19.552 -6.920 -8.605 1.00 95.19 92 GLY A CA 1
ATOM 732 C C . GLY A 1 92 ? -20.374 -6.184 -7.535 1.00 95.19 92 GLY A C 1
ATOM 733 O O . GLY A 1 92 ? -20.874 -5.078 -7.760 1.00 95.19 92 GLY A O 1
ATOM 734 N N . HIS A 1 93 ? -20.494 -6.770 -6.339 1.00 96.25 93 HIS A N 1
ATOM 735 C CA . HIS A 1 93 ? -21.235 -6.171 -5.231 1.00 96.25 93 HIS A CA 1
ATOM 736 C C . HIS A 1 93 ? -20.496 -4.967 -4.632 1.00 96.25 93 HIS A C 1
ATOM 738 O O . HIS A 1 93 ? -21.142 -3.969 -4.308 1.00 96.25 93 HIS A O 1
ATOM 744 N N . SER A 1 94 ? -19.162 -5.011 -4.543 1.00 96.12 94 SER A N 1
ATOM 745 C CA . SER A 1 94 ? -18.352 -3.883 -4.062 1.00 96.12 94 SER A CA 1
ATOM 746 C C . SER A 1 94 ? -18.565 -2.632 -4.917 1.00 96.12 94 SER A C 1
ATOM 748 O O . SER A 1 94 ? -18.854 -1.561 -4.377 1.00 96.12 94 SER A O 1
ATOM 750 N N . VAL A 1 95 ? -18.572 -2.786 -6.247 1.00 95.81 95 VAL A N 1
ATOM 751 C CA . VAL A 1 95 ? -18.862 -1.705 -7.203 1.00 95.81 95 VAL A CA 1
ATOM 752 C C . VAL A 1 95 ? -20.273 -1.140 -6.996 1.00 95.81 95 VAL A C 1
ATOM 754 O O . VAL A 1 95 ? -20.475 0.075 -6.985 1.00 95.81 95 VAL A O 1
ATOM 757 N N . ALA A 1 96 ? -21.271 -2.000 -6.782 1.00 95.56 96 ALA A N 1
ATOM 758 C CA . ALA A 1 96 ? -22.640 -1.556 -6.531 1.00 95.56 96 ALA A CA 1
ATOM 759 C C . ALA A 1 96 ? -22.787 -0.776 -5.206 1.00 95.56 96 ALA A C 1
ATOM 761 O O . ALA A 1 96 ? -23.582 0.167 -5.136 1.00 95.56 96 ALA A O 1
ATOM 762 N N . ILE A 1 97 ? -22.016 -1.125 -4.168 1.00 94.94 97 ILE A N 1
ATOM 763 C CA . ILE A 1 97 ? -21.998 -0.391 -2.894 1.00 94.94 97 ILE A CA 1
ATOM 764 C C . ILE A 1 97 ? -21.420 1.012 -3.084 1.00 94.94 97 ILE A C 1
ATOM 766 O O . ILE A 1 97 ? -22.057 1.979 -2.658 1.00 94.94 97 ILE A O 1
ATOM 770 N N . ILE A 1 98 ? -20.262 1.149 -3.740 1.00 94.25 98 ILE A N 1
ATOM 771 C CA . ILE A 1 98 ? -19.630 2.466 -3.929 1.00 94.25 98 ILE A CA 1
ATOM 772 C C . ILE A 1 98 ? -20.440 3.379 -4.856 1.00 94.25 98 ILE A C 1
ATOM 774 O O . ILE A 1 98 ? -20.476 4.587 -4.639 1.00 94.25 98 ILE A O 1
ATOM 778 N N . ARG A 1 99 ? -21.205 2.809 -5.800 1.00 92.75 99 ARG A N 1
ATOM 779 C CA . ARG A 1 99 ? -22.203 3.538 -6.610 1.00 92.75 99 ARG A CA 1
ATOM 780 C C . ARG A 1 99 ? -23.433 3.994 -5.814 1.00 92.75 99 ARG A C 1
ATOM 782 O O . ARG A 1 99 ? -24.304 4.666 -6.353 1.00 92.75 99 ARG A O 1
ATOM 789 N N . GLY A 1 100 ? -23.533 3.635 -4.533 1.00 89.38 100 GLY A N 1
ATOM 790 C CA . GLY A 1 100 ? -24.582 4.100 -3.629 1.00 89.38 100 GLY A CA 1
ATOM 791 C C . GLY A 1 100 ? -25.864 3.264 -3.617 1.00 89.38 100 GLY A C 1
ATOM 792 O O . GLY A 1 100 ? -26.786 3.625 -2.888 1.00 89.38 100 GLY A O 1
ATOM 793 N N . LYS A 1 101 ? -25.923 2.128 -4.332 1.00 89.88 101 LYS A N 1
ATOM 794 C CA . LYS A 1 101 ? -27.125 1.267 -4.413 1.00 89.88 101 LYS A CA 1
ATOM 795 C C . LYS A 1 101 ? -27.571 0.717 -3.049 1.00 89.88 101 LYS A C 1
ATOM 797 O O . LYS A 1 101 ? -28.745 0.434 -2.855 1.00 89.88 101 LYS A O 1
ATOM 802 N N . TYR A 1 102 ? -26.640 0.593 -2.100 1.00 87.94 102 TYR A N 1
ATOM 803 C CA . TYR A 1 102 ? -26.873 0.032 -0.763 1.00 87.94 102 TYR A CA 1
ATOM 804 C C . TYR A 1 102 ? -26.679 1.060 0.360 1.00 87.94 102 TYR A C 1
ATOM 806 O O . TYR A 1 102 ? -26.202 0.721 1.447 1.00 87.94 102 TYR A O 1
ATOM 814 N N . ARG A 1 103 ? -27.008 2.335 0.122 1.00 81.94 103 ARG A N 1
ATOM 815 C CA . ARG A 1 103 ? -27.041 3.330 1.205 1.00 81.94 103 ARG A CA 1
ATOM 816 C C . ARG A 1 103 ? -28.117 2.941 2.220 1.00 81.94 103 ARG A C 1
ATOM 818 O O . ARG A 1 103 ? -29.252 2.674 1.851 1.00 81.94 103 ARG A O 1
ATOM 825 N N . ALA A 1 104 ? -27.747 2.903 3.497 1.00 79.12 104 ALA A N 1
ATOM 826 C CA . ALA A 1 104 ? -28.675 2.673 4.599 1.00 79.12 104 ALA A CA 1
ATOM 827 C C . ALA A 1 104 ? -28.949 4.014 5.300 1.00 79.12 104 ALA A C 1
ATOM 829 O O . ALA A 1 104 ? -28.024 4.561 5.914 1.00 79.12 104 ALA A O 1
ATOM 830 N N . PRO A 1 105 ? -30.170 4.573 5.197 1.00 79.19 105 PRO A N 1
ATOM 831 C CA . PRO A 1 105 ? -30.546 5.772 5.941 1.00 79.19 105 PRO A CA 1
ATOM 832 C C . PRO A 1 105 ? -30.303 5.573 7.444 1.00 79.19 105 PRO A C 1
ATOM 834 O O . PRO A 1 105 ? -30.627 4.524 7.991 1.00 79.19 105 PRO A O 1
ATOM 837 N N . GLY A 1 106 ? -29.685 6.555 8.106 1.00 81.00 106 GLY A N 1
ATOM 838 C CA . GLY A 1 106 ? -29.381 6.491 9.543 1.00 81.00 106 GLY A CA 1
ATOM 839 C C . GLY A 1 106 ? -28.134 5.685 9.937 1.00 81.00 106 GLY A C 1
ATOM 840 O O . GLY A 1 106 ? -27.816 5.615 11.123 1.00 81.00 106 GLY A O 1
ATOM 841 N N . ALA A 1 107 ? -27.388 5.106 8.987 1.00 88.12 107 ALA A N 1
ATOM 842 C CA . ALA A 1 107 ? -26.127 4.431 9.300 1.00 88.12 107 ALA A CA 1
ATOM 843 C C . ALA A 1 107 ? -25.080 5.404 9.876 1.00 88.12 107 ALA A C 1
ATOM 845 O O . ALA A 1 107 ? -24.798 6.456 9.294 1.00 88.12 107 ALA A O 1
ATOM 846 N N . LYS A 1 108 ? -24.467 5.022 11.003 1.00 89.50 108 LYS A N 1
ATOM 847 C CA . LYS A 1 108 ? -23.426 5.807 11.681 1.00 89.50 108 LYS A CA 1
ATOM 848 C C . LYS A 1 108 ? -22.076 5.682 10.965 1.00 89.50 108 LYS A C 1
ATOM 850 O O . LYS A 1 108 ? -21.722 4.609 10.467 1.00 89.50 108 LYS A O 1
ATOM 855 N N . GLY A 1 109 ? -21.332 6.783 10.915 1.00 91.94 109 GLY A N 1
ATOM 856 C CA . GLY A 1 109 ? -20.070 6.913 10.184 1.00 91.94 109 GLY A CA 1
ATOM 857 C C . GLY A 1 109 ? -19.748 8.374 9.873 1.00 91.94 109 GLY A C 1
ATOM 858 O O . GLY A 1 109 ? -20.647 9.218 9.849 1.00 91.94 109 GLY A O 1
ATOM 859 N N . GLU A 1 110 ? -18.486 8.665 9.586 1.00 92.50 110 GLU A N 1
ATOM 860 C CA . GLU A 1 110 ? -18.017 10.017 9.263 1.00 92.50 110 GLU A CA 1
ATOM 861 C C . GLU A 1 110 ? -17.996 10.278 7.754 1.00 92.50 110 GLU A C 1
ATOM 863 O O . GLU A 1 110 ? -18.252 11.402 7.320 1.00 92.50 110 GLU A O 1
ATOM 868 N N . VAL A 1 111 ? -17.752 9.232 6.958 1.00 94.62 111 VAL A N 1
ATOM 869 C CA . VAL A 1 111 ? -17.556 9.312 5.503 1.00 94.62 111 VAL A CA 1
ATOM 870 C C . VAL A 1 111 ? -18.420 8.293 4.759 1.00 94.62 111 VAL A C 1
ATOM 872 O O . VAL A 1 111 ? -19.012 7.393 5.358 1.00 94.62 111 VAL A O 1
ATOM 875 N N . THR A 1 112 ? -18.599 8.459 3.450 1.00 95.56 112 THR A N 1
ATOM 876 C CA . THR A 1 112 ? -19.285 7.445 2.624 1.00 95.56 112 THR A CA 1
ATOM 877 C C . THR A 1 112 ? -18.390 6.215 2.383 1.00 95.56 112 THR A C 1
ATOM 879 O O . THR A 1 112 ? -17.174 6.315 2.530 1.00 95.56 112 THR A O 1
ATOM 882 N N . PRO A 1 113 ? -18.949 5.057 1.977 1.00 96.06 113 PRO A N 1
ATOM 883 C CA . PRO A 1 113 ? -18.144 3.903 1.567 1.00 96.06 113 PRO A CA 1
ATOM 884 C C . PRO A 1 113 ? -17.124 4.209 0.462 1.00 96.06 113 PRO A C 1
ATOM 886 O O . PRO A 1 113 ? -15.998 3.729 0.533 1.00 96.06 113 PRO A O 1
ATOM 889 N N . PHE A 1 114 ? -17.504 5.031 -0.524 1.00 96.31 114 PHE A N 1
ATOM 890 C CA . PHE A 1 114 ? -16.608 5.472 -1.597 1.00 96.31 114 PHE A CA 1
ATOM 891 C C . PHE A 1 114 ? -15.486 6.362 -1.063 1.00 96.31 114 PHE A C 1
ATOM 893 O O . PHE A 1 114 ? -14.331 6.114 -1.362 1.00 96.31 114 PHE A O 1
ATOM 900 N N . GLN A 1 115 ? -15.814 7.326 -0.203 1.00 97.31 115 GLN A N 1
ATOM 901 C CA . GLN A 1 115 ? -14.828 8.190 0.445 1.00 97.31 115 GLN A CA 1
ATOM 902 C C . GLN A 1 115 ? -13.830 7.416 1.310 1.00 97.31 115 GLN A C 1
ATOM 904 O O . GLN A 1 115 ? -12.645 7.733 1.313 1.00 97.31 115 GLN A O 1
ATOM 909 N N . ALA A 1 116 ? -14.289 6.397 2.042 1.00 97.06 116 ALA A N 1
ATOM 910 C CA . ALA A 1 116 ? -13.396 5.514 2.787 1.00 97.06 116 ALA A CA 1
ATOM 911 C C . ALA A 1 116 ? -12.468 4.733 1.844 1.00 97.06 116 ALA A C 1
ATOM 913 O O . ALA A 1 116 ? -11.266 4.707 2.087 1.00 97.06 116 ALA A O 1
ATOM 914 N N . LEU A 1 117 ? -13.009 4.186 0.745 1.00 97.25 117 LEU A N 1
ATOM 915 C CA . LEU A 1 117 ? -12.221 3.500 -0.281 1.00 97.25 117 LEU A CA 1
ATOM 916 C C . LEU A 1 117 ? -11.189 4.428 -0.924 1.00 97.25 117 LEU A C 1
ATOM 918 O O . LEU A 1 117 ? -10.041 4.038 -1.051 1.00 97.25 117 LEU A O 1
ATOM 922 N N . THR A 1 118 ? -11.558 5.643 -1.333 1.00 97.19 118 THR A N 1
ATOM 923 C CA . THR A 1 118 ? -10.611 6.575 -1.962 1.00 97.19 118 THR A CA 1
ATOM 924 C C . THR A 1 118 ? -9.571 7.074 -0.970 1.00 97.19 118 THR A C 1
ATOM 926 O O . THR A 1 118 ? -8.422 7.237 -1.348 1.00 97.19 118 THR A O 1
ATOM 929 N N . THR A 1 119 ? -9.929 7.259 0.304 1.00 96.94 119 THR A N 1
ATOM 930 C CA . THR A 1 119 ? -8.951 7.573 1.361 1.00 96.94 119 THR A CA 1
ATOM 931 C C . THR A 1 119 ? -7.954 6.426 1.541 1.00 96.94 119 THR A C 1
ATOM 933 O O . THR A 1 119 ? -6.760 6.673 1.651 1.00 96.94 119 THR A O 1
ATOM 936 N N . ALA A 1 120 ? -8.419 5.171 1.534 1.00 96.19 120 ALA A N 1
ATOM 937 C CA . ALA A 1 120 ? -7.534 4.011 1.617 1.00 96.19 120 ALA A CA 1
ATOM 938 C C . ALA A 1 120 ? -6.677 3.824 0.361 1.00 96.19 120 ALA A C 1
ATOM 940 O O . ALA A 1 120 ? -5.461 3.710 0.461 1.00 96.19 120 ALA A O 1
ATOM 941 N N . LEU A 1 121 ? -7.283 3.929 -0.822 1.00 95.06 121 LEU A N 1
ATOM 942 C CA . LEU A 1 121 ? -6.574 3.903 -2.097 1.00 95.06 121 LEU A CA 1
ATOM 943 C C . LEU A 1 121 ? -5.539 5.019 -2.216 1.00 95.06 121 LEU A C 1
ATOM 945 O O . LEU A 1 121 ? -4.537 4.811 -2.876 1.00 95.06 121 LEU A O 1
ATOM 949 N N . SER A 1 122 ? -5.738 6.195 -1.617 1.00 94.56 122 SER A N 1
ATOM 950 C CA . SER A 1 122 ? -4.709 7.238 -1.675 1.00 94.56 122 SER A CA 1
ATOM 951 C C . SER A 1 122 ? -3.482 6.896 -0.828 1.00 94.56 122 SER A C 1
ATOM 953 O O . SER A 1 122 ? -2.386 7.357 -1.132 1.00 94.56 122 SER A O 1
ATOM 955 N N . ALA A 1 123 ? -3.652 6.095 0.230 1.00 93.38 123 ALA A N 1
ATOM 956 C CA . ALA A 1 123 ? -2.549 5.600 1.045 1.00 93.38 123 ALA A CA 1
ATOM 957 C C . ALA A 1 123 ? -1.785 4.461 0.351 1.00 93.38 123 ALA A C 1
ATOM 959 O O . ALA A 1 123 ? -0.561 4.432 0.440 1.00 93.38 123 ALA A O 1
ATOM 960 N N . THR A 1 124 ? -2.494 3.571 -0.353 1.00 91.19 124 THR A N 1
ATOM 961 C CA . THR A 1 124 ? -1.899 2.389 -1.000 1.00 91.19 124 THR A CA 1
ATOM 962 C C . THR A 1 124 ? -1.385 2.693 -2.405 1.00 91.19 124 THR A C 1
ATOM 964 O O . THR A 1 124 ? -0.249 2.366 -2.741 1.00 91.19 124 THR A O 1
ATOM 967 N N . VAL A 1 125 ? -2.201 3.381 -3.214 1.00 88.69 125 VAL A N 1
ATOM 968 C CA . VAL A 1 125 ? -1.839 3.773 -4.571 1.00 88.69 125 VAL A CA 1
ATOM 969 C C . VAL A 1 125 ? -0.972 5.015 -4.488 1.00 88.69 125 VAL A C 1
ATOM 971 O O . VAL A 1 125 ? -1.460 6.133 -4.318 1.00 88.69 125 VAL A O 1
ATOM 974 N N . GLY A 1 126 ? 0.327 4.806 -4.637 1.00 84.81 126 GLY A N 1
ATOM 975 C CA . GLY A 1 126 ? 1.315 5.861 -4.522 1.00 84.81 126 GLY A CA 1
ATOM 976 C C . GLY A 1 126 ? 2.559 5.591 -5.353 1.00 84.81 126 GLY A C 1
ATOM 977 O O . GLY A 1 126 ? 2.577 4.809 -6.307 1.00 84.81 126 GLY A O 1
ATOM 978 N N . LEU A 1 127 ? 3.660 6.206 -4.933 1.00 82.81 127 LEU A N 1
ATOM 979 C CA . LEU A 1 127 ? 4.985 5.977 -5.509 1.00 82.81 127 LEU A CA 1
ATOM 980 C C . LEU A 1 127 ? 5.415 4.504 -5.479 1.00 82.81 127 LEU A C 1
ATOM 982 O O . LEU A 1 127 ? 6.212 4.084 -6.314 1.00 82.81 127 LEU A O 1
ATOM 986 N N . GLY A 1 128 ? 4.875 3.702 -4.560 1.00 81.06 128 GLY A N 1
ATOM 987 C CA . GLY A 1 128 ? 5.123 2.264 -4.502 1.00 81.06 128 GLY A CA 1
ATOM 988 C C . GLY A 1 128 ? 4.706 1.515 -5.775 1.00 81.06 128 GLY A C 1
ATOM 989 O O . GLY A 1 128 ? 5.433 0.628 -6.221 1.00 81.06 128 GLY A O 1
ATOM 990 N N . ASN A 1 129 ? 3.590 1.892 -6.397 1.00 88.12 129 ASN A N 1
ATOM 991 C CA . ASN A 1 129 ? 3.062 1.246 -7.606 1.00 88.12 129 ASN A CA 1
ATOM 992 C C . ASN A 1 129 ? 3.849 1.596 -8.868 1.00 88.12 129 ASN A C 1
ATOM 994 O O . ASN A 1 129 ? 3.799 0.860 -9.852 1.00 88.12 129 ASN A O 1
ATOM 998 N N . ILE A 1 130 ? 4.538 2.735 -8.834 1.00 86.50 130 ILE A N 1
ATOM 999 C CA . ILE A 1 130 ? 5.343 3.257 -9.934 1.00 86.50 130 ILE A CA 1
ATOM 1000 C C . ILE A 1 130 ? 6.786 2.796 -9.722 1.00 86.50 130 ILE A C 1
ATOM 1002 O O . ILE A 1 130 ? 7.276 1.884 -10.383 1.00 86.50 130 ILE A O 1
ATOM 1006 N N . ALA A 1 131 ? 7.443 3.365 -8.713 1.00 85.94 131 ALA A N 1
ATOM 1007 C CA . ALA A 1 131 ? 8.846 3.129 -8.430 1.00 85.94 131 ALA A CA 1
ATOM 1008 C C . ALA A 1 131 ? 9.110 1.711 -7.931 1.00 85.94 131 ALA A C 1
ATOM 1010 O O . ALA A 1 131 ? 10.024 1.038 -8.397 1.00 85.94 131 ALA A O 1
ATOM 1011 N N . GLY A 1 132 ? 8.297 1.246 -6.984 1.00 88.56 132 GLY A N 1
ATOM 1012 C CA . GLY A 1 132 ? 8.514 -0.051 -6.362 1.00 88.56 132 GLY A CA 1
ATOM 1013 C C . GLY A 1 132 ? 8.377 -1.203 -7.349 1.00 88.56 132 GLY A C 1
ATOM 1014 O O . GLY A 1 132 ? 9.127 -2.169 -7.247 1.00 88.56 132 GLY A O 1
ATOM 1015 N N . VAL A 1 133 ? 7.442 -1.114 -8.299 1.00 93.38 133 VAL A N 1
ATOM 1016 C CA . VAL A 1 133 ? 7.262 -2.144 -9.333 1.00 93.38 133 VAL A CA 1
ATOM 1017 C C . VAL A 1 133 ? 8.463 -2.187 -10.267 1.00 93.38 133 VAL A C 1
ATOM 1019 O O . VAL A 1 133 ? 8.969 -3.271 -10.535 1.00 93.38 133 VAL A O 1
ATOM 1022 N N . ALA A 1 134 ? 8.969 -1.030 -10.701 1.00 92.81 134 ALA A N 1
ATOM 1023 C CA . ALA A 1 134 ? 10.154 -0.972 -11.551 1.00 92.81 134 ALA A CA 1
ATOM 1024 C C . ALA A 1 134 ? 11.368 -1.644 -10.879 1.00 92.81 134 ALA A C 1
ATOM 1026 O O . ALA A 1 134 ? 12.064 -2.442 -11.506 1.00 92.81 134 ALA A O 1
ATOM 1027 N N . ILE A 1 135 ? 11.568 -1.405 -9.578 1.00 90.75 135 ILE A N 1
ATOM 1028 C CA . ILE A 1 135 ? 12.625 -2.064 -8.795 1.00 90.75 135 ILE A CA 1
ATOM 1029 C C . ILE A 1 135 ? 12.348 -3.561 -8.620 1.00 90.75 135 ILE A C 1
ATOM 1031 O O . ILE A 1 135 ? 13.255 -4.368 -8.800 1.00 90.75 135 ILE A O 1
ATOM 1035 N N . ALA A 1 136 ? 11.106 -3.956 -8.330 1.00 91.62 136 ALA A N 1
ATOM 1036 C CA . ALA A 1 136 ? 10.740 -5.364 -8.168 1.00 91.62 136 ALA A CA 1
ATOM 1037 C C . ALA A 1 136 ? 10.979 -6.179 -9.449 1.00 91.62 136 ALA A C 1
ATOM 1039 O O . ALA A 1 136 ? 11.502 -7.286 -9.366 1.00 91.62 136 ALA A O 1
ATOM 1040 N N . VAL A 1 137 ? 10.657 -5.623 -10.622 1.00 94.62 137 VAL A N 1
ATOM 1041 C CA . VAL A 1 137 ? 10.936 -6.254 -11.923 1.00 94.62 137 VAL A CA 1
ATOM 1042 C C . VAL A 1 137 ? 12.437 -6.288 -12.213 1.00 94.62 137 VAL A C 1
ATOM 1044 O O . VAL A 1 137 ? 12.931 -7.282 -12.734 1.00 94.62 137 VAL A O 1
ATOM 1047 N N . SER A 1 138 ? 13.180 -5.240 -11.850 1.00 91.81 138 SER A N 1
ATOM 1048 C CA . SER A 1 138 ? 14.631 -5.182 -12.089 1.00 91.81 138 SER A CA 1
ATOM 1049 C C . SER A 1 138 ? 15.418 -6.155 -11.206 1.00 91.81 138 SER A C 1
ATOM 1051 O O . SER A 1 138 ? 16.407 -6.724 -11.648 1.00 91.81 138 SER A O 1
ATOM 1053 N N . VAL A 1 139 ? 14.977 -6.367 -9.961 1.00 88.75 139 VAL A N 1
ATOM 1054 C CA . VAL A 1 139 ? 15.652 -7.248 -8.991 1.00 88.75 139 VAL A CA 1
ATOM 1055 C C . VAL A 1 139 ? 15.141 -8.687 -9.068 1.00 88.75 139 VAL A C 1
ATOM 1057 O O . VAL A 1 139 ? 15.932 -9.622 -9.047 1.00 88.75 139 VAL A O 1
ATOM 1060 N N . GLY A 1 140 ? 13.822 -8.881 -9.125 1.00 87.31 140 GLY A N 1
ATOM 1061 C CA . GLY A 1 140 ? 13.183 -10.202 -9.148 1.00 87.31 140 GLY A CA 1
ATOM 1062 C C . GLY A 1 140 ? 12.937 -10.761 -10.550 1.00 87.31 140 GLY A C 1
ATOM 1063 O O . GLY A 1 140 ? 12.447 -11.880 -10.685 1.00 87.31 140 GLY A O 1
ATOM 1064 N N . GLY A 1 141 ? 13.237 -9.981 -11.588 1.00 92.81 141 GLY A N 1
ATOM 1065 C CA . GLY A 1 141 ? 12.925 -10.306 -12.971 1.00 92.81 141 GLY A CA 1
ATOM 1066 C C . GLY A 1 141 ? 11.427 -10.199 -13.307 1.00 92.81 141 GLY A C 1
ATOM 1067 O O . GLY A 1 141 ? 10.578 -9.987 -12.434 1.00 92.81 141 GLY A O 1
ATOM 1068 N N . PRO A 1 142 ? 11.063 -10.404 -14.587 1.00 95.31 142 PRO A N 1
ATOM 1069 C CA . PRO A 1 142 ? 9.670 -10.392 -15.044 1.00 95.31 142 PRO A CA 1
ATOM 1070 C C . PRO A 1 142 ? 8.764 -11.407 -14.330 1.00 95.31 142 PRO A C 1
ATOM 1072 O O . PRO A 1 142 ? 7.574 -11.155 -14.151 1.00 95.31 142 PRO A O 1
ATOM 1075 N N . GLY A 1 143 ? 9.323 -12.531 -13.866 1.00 94.88 143 GLY A N 1
ATOM 1076 C CA . GLY A 1 143 ? 8.583 -13.571 -13.147 1.00 94.88 143 GLY A CA 1
ATOM 1077 C C . GLY A 1 143 ? 7.960 -13.100 -11.830 1.00 94.88 143 GLY A C 1
ATOM 1078 O O . GLY A 1 143 ? 6.900 -13.587 -11.434 1.00 94.88 143 GLY A O 1
ATOM 1079 N N . ALA A 1 144 ? 8.556 -12.096 -11.176 1.00 94.94 144 ALA A N 1
ATOM 1080 C CA . ALA A 1 144 ? 8.008 -11.512 -9.953 1.00 94.94 144 ALA A CA 1
ATOM 1081 C C . ALA A 1 144 ? 6.622 -10.876 -10.172 1.00 94.94 144 ALA A C 1
ATOM 1083 O O . ALA A 1 144 ? 5.821 -10.802 -9.240 1.00 94.94 144 ALA A O 1
ATOM 1084 N N . VAL A 1 145 ? 6.300 -10.459 -11.403 1.00 97.00 145 VAL A N 1
ATOM 1085 C CA . VAL A 1 145 ? 5.013 -9.834 -11.749 1.00 97.00 145 VAL A CA 1
ATOM 1086 C C . VAL A 1 145 ? 3.858 -10.819 -11.604 1.00 97.00 145 VAL A C 1
ATOM 1088 O O . VAL A 1 145 ? 2.816 -10.462 -11.056 1.00 97.00 145 VAL A O 1
ATOM 1091 N N . PHE A 1 146 ? 4.045 -12.073 -12.024 1.00 97.38 146 PHE A N 1
ATOM 1092 C CA . PHE A 1 146 ? 3.034 -13.118 -11.851 1.00 97.38 146 PHE A CA 1
ATOM 1093 C C . PHE A 1 146 ? 2.696 -13.307 -10.367 1.00 97.38 146 PHE A C 1
ATOM 1095 O O . PHE A 1 146 ? 1.530 -13.256 -9.968 1.00 97.38 146 PHE A O 1
ATOM 1102 N N . TRP A 1 147 ? 3.725 -13.456 -9.532 1.00 95.88 147 TRP A N 1
ATOM 1103 C CA . TRP A 1 147 ? 3.553 -13.646 -8.094 1.00 95.88 147 TRP A CA 1
ATOM 1104 C C . TRP A 1 147 ? 2.986 -12.404 -7.405 1.00 95.88 147 TRP A C 1
ATOM 1106 O O . TRP A 1 147 ? 2.177 -12.536 -6.491 1.00 95.88 147 TRP A O 1
ATOM 1116 N N . MET A 1 148 ? 3.313 -11.206 -7.892 1.00 95.69 148 MET A N 1
ATOM 1117 C CA . MET A 1 148 ? 2.696 -9.954 -7.452 1.00 95.69 148 MET A CA 1
ATOM 1118 C C . MET A 1 148 ? 1.184 -9.922 -7.742 1.00 95.69 148 MET A C 1
ATOM 1120 O O . MET A 1 148 ? 0.407 -9.531 -6.871 1.00 95.69 148 MET A O 1
ATOM 1124 N N . ILE A 1 149 ? 0.742 -10.388 -8.918 1.00 97.25 149 ILE A N 1
ATOM 1125 C CA . ILE A 1 149 ? -0.688 -10.492 -9.266 1.00 97.25 149 ILE A CA 1
ATOM 1126 C C . ILE A 1 149 ? -1.398 -11.495 -8.352 1.00 97.25 149 ILE A C 1
ATOM 1128 O O . ILE A 1 149 ? -2.450 -11.182 -7.789 1.00 97.25 149 ILE A O 1
ATOM 1132 N N . VAL A 1 150 ? -0.820 -12.687 -8.168 1.00 97.06 150 VAL A N 1
ATOM 1133 C CA . VAL A 1 150 ? -1.367 -13.724 -7.274 1.00 97.06 150 VAL A CA 1
ATOM 1134 C C . VAL A 1 150 ? -1.499 -13.188 -5.849 1.00 97.06 150 VAL A C 1
ATOM 1136 O O . VAL A 1 150 ? -2.557 -13.313 -5.228 1.00 97.06 150 VAL A O 1
ATOM 1139 N N . ALA A 1 151 ? -0.455 -12.534 -5.348 1.00 95.31 151 ALA A N 1
ATOM 1140 C CA . ALA A 1 151 ? -0.443 -11.907 -4.038 1.00 95.31 151 ALA A CA 1
ATOM 1141 C C . ALA A 1 151 ? -1.518 -10.821 -3.900 1.00 95.31 151 ALA A C 1
ATOM 1143 O O . ALA A 1 151 ? -2.222 -10.794 -2.892 1.00 95.31 151 ALA A O 1
ATOM 1144 N N . GLY A 1 152 ? -1.704 -9.976 -4.919 1.00 95.94 152 GLY A N 1
ATOM 1145 C CA . GLY A 1 152 ? -2.771 -8.974 -4.956 1.00 95.94 152 GLY A CA 1
ATOM 1146 C C . GLY A 1 152 ? -4.166 -9.601 -4.877 1.00 95.94 152 GLY A C 1
ATOM 1147 O O . GLY A 1 152 ? -4.987 -9.181 -4.060 1.00 95.94 152 GLY A O 1
ATOM 1148 N N . LEU A 1 153 ? -4.422 -10.659 -5.655 1.00 97.44 153 LEU A N 1
ATOM 1149 C CA . LEU A 1 153 ? -5.703 -11.379 -5.657 1.00 97.44 153 LEU A CA 1
ATOM 1150 C C . LEU A 1 153 ? -6.021 -12.032 -4.306 1.00 97.44 153 LEU A C 1
ATOM 1152 O O . LEU A 1 153 ? -7.169 -11.982 -3.858 1.00 97.44 153 LEU A O 1
ATOM 1156 N N . LEU A 1 154 ? -5.023 -12.629 -3.650 1.00 97.12 154 LEU A N 1
ATOM 1157 C CA . LEU A 1 154 ? -5.164 -13.190 -2.302 1.00 97.12 154 LEU A CA 1
ATOM 1158 C C . LEU A 1 154 ? -5.333 -12.080 -1.252 1.00 97.12 154 LEU A C 1
ATOM 1160 O O . LEU A 1 154 ? -6.181 -12.176 -0.360 1.00 97.12 154 LEU A O 1
ATOM 1164 N N . GLY A 1 155 ? -4.579 -10.989 -1.405 1.00 96.38 155 GLY A N 1
ATOM 1165 C CA . GLY A 1 155 ? -4.615 -9.808 -0.549 1.00 96.38 155 GLY A CA 1
ATOM 1166 C C . GLY A 1 155 ? -5.988 -9.140 -0.490 1.00 96.38 155 GLY A C 1
ATOM 1167 O O . GLY A 1 155 ? -6.352 -8.604 0.557 1.00 96.38 155 GLY A O 1
ATOM 1168 N N . MET A 1 156 ? -6.802 -9.251 -1.550 1.00 97.81 156 MET A N 1
ATOM 1169 C CA . MET A 1 156 ? -8.204 -8.808 -1.540 1.00 97.81 156 MET A CA 1
ATOM 1170 C C . MET A 1 156 ? -8.967 -9.392 -0.344 1.00 97.81 156 MET A C 1
ATOM 1172 O O . MET A 1 156 ? -9.611 -8.655 0.402 1.00 97.81 156 MET A O 1
ATOM 1176 N N . THR A 1 157 ? -8.873 -10.705 -0.111 1.00 97.50 157 THR A N 1
ATOM 1177 C CA . THR A 1 157 ? -9.614 -11.348 0.985 1.00 97.50 157 THR A CA 1
ATOM 1178 C C . THR A 1 157 ? -9.056 -10.973 2.359 1.00 97.50 157 THR A C 1
ATOM 1180 O O . THR A 1 157 ? -9.822 -10.810 3.318 1.00 97.50 157 THR A O 1
ATOM 1183 N N . THR A 1 158 ? -7.738 -10.789 2.464 1.00 97.12 158 THR A N 1
ATOM 1184 C CA . THR A 1 158 ? -7.103 -10.273 3.684 1.00 97.12 158 THR A CA 1
ATOM 1185 C C . THR A 1 158 ? -7.661 -8.898 4.029 1.00 97.12 158 THR A C 1
ATOM 1187 O O . THR A 1 158 ? -8.194 -8.711 5.123 1.00 97.12 158 THR A O 1
ATOM 1190 N N . LYS A 1 159 ? -7.674 -7.979 3.058 1.00 96.50 159 LYS A N 1
ATOM 1191 C CA . LYS A 1 159 ? -8.194 -6.618 3.227 1.00 96.50 159 LYS A CA 1
ATOM 1192 C C . LYS A 1 159 ? -9.681 -6.600 3.587 1.00 96.50 159 LYS A C 1
ATOM 1194 O O . LYS A 1 159 ? -10.102 -5.884 4.495 1.00 96.50 159 LYS A O 1
ATOM 1199 N N . PHE A 1 160 ? -10.480 -7.450 2.936 1.00 97.81 160 PHE A N 1
ATOM 1200 C CA . PHE A 1 160 ? -11.887 -7.660 3.292 1.00 97.81 160 PHE A CA 1
ATOM 1201 C C . PHE A 1 160 ? -12.059 -8.015 4.772 1.00 97.81 160 PHE A C 1
ATOM 1203 O O . PHE A 1 160 ? -12.957 -7.492 5.440 1.00 97.81 160 PHE A O 1
ATOM 1210 N N . THR A 1 161 ? -11.204 -8.900 5.285 1.00 97.50 161 THR A N 1
ATOM 1211 C CA . THR A 1 161 ? -11.266 -9.370 6.671 1.00 97.50 161 THR A CA 1
ATOM 1212 C C . THR A 1 161 ? -10.885 -8.252 7.638 1.00 97.50 161 THR A C 1
ATOM 1214 O O . THR A 1 161 ? -11.631 -7.988 8.581 1.00 97.50 161 THR A O 1
ATOM 1217 N N . GLU A 1 162 ? -9.789 -7.540 7.368 1.00 97.38 162 GLU A N 1
ATOM 1218 C CA . GLU A 1 162 ? -9.326 -6.395 8.165 1.00 97.38 162 GLU A CA 1
ATOM 1219 C C . GLU A 1 162 ? -10.397 -5.301 8.267 1.00 97.38 162 GLU A C 1
ATOM 1221 O O . GLU A 1 162 ? -10.775 -4.887 9.364 1.00 97.38 162 GLU A O 1
ATOM 1226 N N . ALA A 1 163 ? -10.948 -4.871 7.128 1.00 97.56 163 ALA A N 1
ATOM 1227 C CA . ALA A 1 163 ? -11.966 -3.826 7.077 1.00 97.56 163 ALA A CA 1
ATOM 1228 C C . ALA A 1 163 ? -13.294 -4.260 7.725 1.00 97.56 163 ALA A C 1
ATOM 1230 O O . ALA A 1 163 ? -13.963 -3.447 8.370 1.00 97.56 163 ALA A O 1
ATOM 1231 N N . SER A 1 164 ? -13.673 -5.538 7.597 1.00 97.62 164 SER A N 1
ATOM 1232 C CA . SER A 1 164 ? -14.857 -6.087 8.273 1.00 97.62 164 SER A CA 1
ATOM 1233 C C . SER A 1 164 ? -14.692 -6.071 9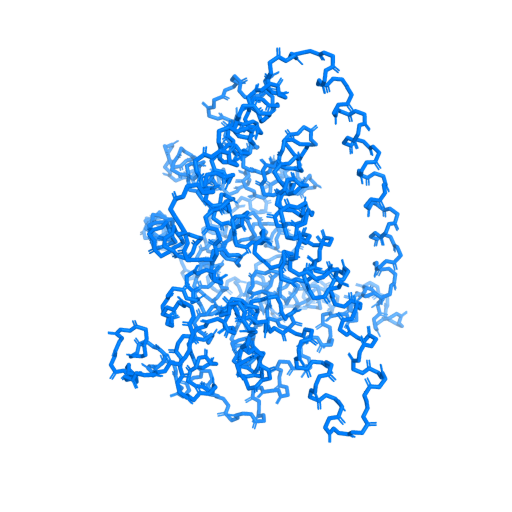.791 1.00 97.62 164 SER A C 1
ATOM 1235 O O . SER A 1 164 ? -15.596 -5.625 10.500 1.00 97.62 164 SER A O 1
ATOM 1237 N N . LEU A 1 165 ? -13.536 -6.516 10.293 1.00 97.31 165 LEU A N 1
ATOM 1238 C CA . LEU A 1 165 ? -13.228 -6.510 11.723 1.00 97.31 165 LEU A CA 1
ATOM 1239 C C . LEU A 1 165 ? -13.146 -5.083 12.265 1.00 97.31 165 LEU A C 1
ATOM 1241 O O . LEU A 1 165 ? -13.731 -4.793 13.305 1.00 97.31 165 LEU A O 1
ATOM 1245 N N . ALA A 1 166 ? -12.506 -4.164 11.544 1.00 97.31 166 ALA A N 1
ATOM 1246 C CA . ALA A 1 166 ? -12.416 -2.770 11.966 1.00 97.31 166 ALA A CA 1
ATOM 1247 C C . ALA A 1 166 ? -13.790 -2.098 12.066 1.00 97.31 166 ALA A C 1
ATOM 1249 O O . ALA A 1 166 ? -14.022 -1.308 12.974 1.00 97.31 166 ALA A O 1
ATOM 1250 N N . GLN A 1 167 ? -14.732 -2.444 11.188 1.00 96.75 167 GLN A N 1
ATOM 1251 C CA . GLN A 1 167 ? -16.119 -1.992 11.307 1.00 96.75 167 GLN A CA 1
ATOM 1252 C C . GLN A 1 167 ? -16.891 -2.654 12.449 1.00 96.75 167 GLN A C 1
ATOM 1254 O O . GLN A 1 167 ? -17.753 -2.015 13.047 1.00 96.75 167 GLN A O 1
ATOM 1259 N N . MET A 1 168 ? -16.613 -3.926 12.734 1.00 96.19 168 MET A N 1
ATOM 1260 C CA . MET A 1 168 ? -17.271 -4.673 13.805 1.00 96.19 168 MET A CA 1
ATOM 1261 C C . MET A 1 168 ? -16.844 -4.176 15.192 1.00 96.19 168 MET A C 1
ATOM 1263 O O . MET A 1 168 ? -17.683 -4.055 16.078 1.00 96.19 168 MET A O 1
ATOM 1267 N N . TYR A 1 169 ? -15.561 -3.844 15.353 1.00 96.62 169 TYR A N 1
ATOM 1268 C CA . TYR A 1 169 ? -14.954 -3.478 16.635 1.00 96.62 169 TYR A CA 1
ATOM 1269 C C . TYR A 1 169 ? -14.756 -1.974 16.849 1.00 96.62 169 TYR A C 1
ATOM 1271 O O . TYR A 1 169 ? -14.247 -1.584 17.898 1.00 96.62 169 TYR A O 1
ATOM 1279 N N . ARG A 1 170 ? -15.162 -1.112 15.907 1.00 95.62 170 ARG A N 1
ATOM 1280 C CA . ARG A 1 170 ? -15.046 0.344 16.086 1.00 95.62 170 ARG A CA 1
ATOM 1281 C C . ARG A 1 170 ? -15.842 0.856 17.288 1.00 95.62 170 ARG A C 1
ATOM 1283 O O . ARG A 1 170 ? -16.900 0.334 17.648 1.00 95.62 170 ARG A O 1
ATOM 1290 N N . GLU A 1 171 ? -15.350 1.933 17.870 1.00 93.56 171 GLU A N 1
ATOM 1291 C CA . GLU A 1 171 ? -16.003 2.729 18.895 1.00 93.56 171 GLU A CA 1
ATOM 1292 C C . GLU A 1 171 ? -16.491 4.049 18.285 1.00 93.56 171 GLU A C 1
ATOM 1294 O O . GLU A 1 171 ? -15.801 4.681 17.484 1.00 93.56 171 GLU A O 1
ATOM 1299 N N . ILE A 1 172 ? -17.692 4.475 18.677 1.00 89.81 172 ILE A N 1
ATOM 1300 C CA . ILE A 1 172 ? -18.185 5.826 18.405 1.00 89.81 172 ILE A CA 1
ATOM 1301 C C . ILE A 1 172 ? -18.015 6.609 19.697 1.00 89.81 172 ILE A C 1
ATOM 1303 O O . ILE A 1 172 ? -18.716 6.341 20.675 1.00 89.81 172 ILE A O 1
ATOM 1307 N N . ARG A 1 173 ? -17.069 7.543 19.701 1.00 86.19 173 ARG A N 1
ATOM 1308 C CA . ARG A 1 173 ? -16.711 8.321 20.883 1.00 86.19 173 ARG A CA 1
ATOM 1309 C C . ARG A 1 173 ? -17.728 9.430 21.146 1.00 86.19 173 ARG A C 1
ATOM 1311 O O . ARG A 1 173 ? -18.574 9.755 20.311 1.00 86.19 173 ARG A O 1
ATOM 1318 N N . SER A 1 174 ? -17.661 10.002 22.345 1.00 80.38 174 SER A N 1
ATOM 1319 C CA . SER A 1 174 ? -18.586 11.041 22.819 1.00 80.38 174 SER A CA 1
ATOM 1320 C C . SER A 1 174 ? -18.490 12.358 22.042 1.00 80.38 174 SER A C 1
ATOM 1322 O O . SER A 1 174 ? -19.463 13.106 21.988 1.00 80.38 174 SER A O 1
ATOM 1324 N N . ASP A 1 175 ? -17.349 12.628 21.412 1.00 74.81 175 ASP A N 1
ATOM 1325 C CA . ASP A 1 175 ? -17.131 13.748 20.490 1.00 74.81 175 ASP A CA 1
ATOM 1326 C C . ASP A 1 175 ? -17.699 13.496 19.079 1.00 74.81 175 ASP A C 1
ATOM 1328 O O . ASP A 1 175 ? -17.683 14.387 18.229 1.00 74.81 175 ASP A O 1
ATOM 1332 N N . GLY A 1 176 ? -18.247 12.301 18.836 1.00 76.81 176 GLY A N 1
ATOM 1333 C CA . GLY A 1 176 ? -18.818 11.881 17.561 1.00 76.81 176 GLY A CA 1
ATOM 1334 C C . GLY A 1 176 ? -17.801 11.329 16.562 1.00 76.81 176 GLY A C 1
ATOM 1335 O O . GLY A 1 176 ? -18.216 10.922 15.473 1.00 76.81 176 GLY A O 1
ATOM 1336 N N . HIS A 1 177 ? -16.510 11.285 16.909 1.00 84.94 177 HIS A N 1
ATOM 1337 C CA . HIS A 1 177 ? -15.483 10.660 16.082 1.00 84.94 177 HIS A CA 1
ATOM 1338 C C . HIS A 1 177 ? -15.478 9.142 16.239 1.00 84.94 177 HIS A C 1
ATOM 1340 O O . HIS A 1 177 ? -15.889 8.580 17.260 1.00 84.94 177 HIS A O 1
ATOM 1346 N N . ILE A 1 178 ? -15.013 8.465 15.195 1.00 92.31 178 ILE A N 1
ATOM 1347 C CA . ILE A 1 178 ? -14.862 7.019 15.186 1.00 92.31 178 ILE A CA 1
ATOM 1348 C C . ILE A 1 178 ? -13.418 6.662 15.510 1.00 92.31 178 ILE A C 1
ATOM 1350 O O . ILE A 1 178 ? -12.479 7.137 14.867 1.00 92.31 178 ILE A O 1
ATOM 1354 N N . MET A 1 179 ? -13.258 5.776 16.491 1.00 94.50 179 MET A N 1
ATOM 1355 C CA . MET A 1 179 ? -12.011 5.060 16.709 1.00 94.50 179 MET A CA 1
ATOM 1356 C C . MET A 1 179 ? -12.173 3.635 16.198 1.00 94.50 179 MET A C 1
ATOM 1358 O O . MET A 1 179 ? -13.077 2.912 16.607 1.00 94.50 179 MET A O 1
ATOM 1362 N N . GLY A 1 180 ? -11.327 3.236 15.259 1.00 94.62 180 GLY A N 1
ATOM 1363 C CA . GLY A 1 180 ? -11.424 1.947 14.594 1.00 94.62 180 GLY A CA 1
ATOM 1364 C C . GLY A 1 180 ? -10.167 1.645 13.795 1.00 94.62 180 GLY A C 1
ATOM 1365 O O . GLY A 1 180 ? -9.383 2.540 13.489 1.00 94.62 180 GLY A O 1
ATOM 1366 N N . GLY A 1 181 ? -9.971 0.369 13.477 1.00 96.12 181 GLY A N 1
ATOM 1367 C CA . GLY A 1 181 ? -8.749 -0.137 12.859 1.00 96.12 181 GLY A CA 1
ATOM 1368 C C . GLY A 1 181 ? -8.179 -1.313 13.643 1.00 96.12 181 GLY A C 1
ATOM 1369 O O . GLY A 1 181 ? -8.870 -1.901 14.484 1.00 96.12 181 GLY A O 1
ATOM 1370 N N . ALA A 1 182 ? -6.920 -1.655 13.369 1.00 97.12 182 ALA A N 1
ATOM 1371 C CA . ALA A 1 182 ? -6.302 -2.841 13.949 1.00 97.12 182 ALA A CA 1
ATOM 1372 C C . ALA A 1 182 ? -6.172 -2.795 15.466 1.00 97.12 182 ALA A C 1
ATOM 1374 O O . ALA A 1 182 ? -6.467 -3.783 16.133 1.00 97.12 182 ALA A O 1
ATOM 1375 N N . MET A 1 183 ? -5.828 -1.640 16.029 1.00 97.38 183 MET A N 1
ATOM 1376 C CA . MET A 1 183 ? -5.757 -1.449 17.476 1.00 97.38 183 MET A CA 1
ATOM 1377 C C . MET A 1 183 ? -7.074 -1.783 18.197 1.00 97.38 183 MET A C 1
ATOM 1379 O O . MET A 1 183 ? -7.045 -2.366 19.281 1.00 97.38 183 MET A O 1
ATOM 1383 N N . GLU A 1 184 ? -8.228 -1.499 17.587 1.00 96.94 184 GLU A N 1
ATOM 1384 C CA . GLU A 1 184 ? -9.543 -1.783 18.177 1.00 96.94 184 GLU A CA 1
ATOM 1385 C C . GLU A 1 184 ? -9.916 -3.266 18.076 1.00 96.94 184 GLU A C 1
ATOM 1387 O O . GLU A 1 184 ? -10.286 -3.874 19.081 1.00 96.94 184 GLU A O 1
ATOM 1392 N N . TYR A 1 185 ? -9.771 -3.902 16.905 1.00 96.19 185 TYR A N 1
ATOM 1393 C CA . TYR A 1 185 ? -10.084 -5.335 16.802 1.00 96.19 185 TYR A CA 1
ATOM 1394 C C . TYR A 1 185 ? -9.060 -6.222 17.526 1.00 96.19 185 TYR A C 1
ATOM 1396 O O . TYR A 1 185 ? -9.417 -7.307 17.982 1.00 96.19 185 TYR A O 1
ATOM 1404 N N . LEU A 1 186 ? -7.807 -5.773 17.680 1.00 97.31 186 LEU A N 1
ATOM 1405 C CA . LEU A 1 186 ? -6.803 -6.469 18.486 1.00 97.31 186 LEU A CA 1
ATOM 1406 C C . LEU A 1 186 ? -7.146 -6.360 19.968 1.00 97.31 186 LEU A C 1
ATOM 1408 O O . LEU A 1 186 ? -7.216 -7.377 20.648 1.00 97.31 186 LEU A O 1
ATOM 1412 N N . SER A 1 187 ? -7.399 -5.155 20.480 1.00 97.44 187 SER A N 1
ATOM 1413 C CA . SER A 1 187 ? -7.660 -4.959 21.908 1.00 97.44 187 SER A CA 1
ATOM 1414 C C . SER A 1 187 ? -9.010 -5.524 22.351 1.00 97.44 187 SER A C 1
ATOM 1416 O O . SER A 1 187 ? -9.068 -6.231 23.358 1.00 97.44 187 SER A O 1
ATOM 1418 N N . ARG A 1 188 ? -10.087 -5.264 21.600 1.00 96.56 188 ARG A N 1
ATOM 1419 C CA . ARG A 1 188 ? -11.456 -5.676 21.949 1.00 96.56 188 ARG A CA 1
ATOM 1420 C C . ARG A 1 188 ? -11.770 -7.090 21.471 1.00 96.56 188 ARG A C 1
ATOM 1422 O O . ARG A 1 188 ? -12.258 -7.900 22.255 1.00 96.56 188 ARG A O 1
ATOM 1429 N N . GLY A 1 189 ? -11.422 -7.423 20.230 1.00 95.81 189 GLY A N 1
ATOM 1430 C CA . GLY A 1 189 ? -11.711 -8.741 19.658 1.00 95.81 189 GLY A CA 1
ATOM 1431 C C . GLY A 1 189 ? -10.948 -9.880 20.331 1.00 95.81 189 GLY A C 1
ATOM 1432 O O . GLY A 1 189 ? -11.511 -10.952 20.551 1.00 95.81 189 GLY A O 1
ATOM 1433 N N . LEU A 1 190 ? -9.691 -9.666 20.739 1.00 96.62 190 LEU A N 1
ATOM 1434 C CA . LEU A 1 190 ? -8.975 -10.670 21.537 1.00 96.62 190 LEU A CA 1
ATOM 1435 C C . LEU A 1 190 ? -9.464 -10.710 22.988 1.00 96.62 190 LEU A C 1
ATOM 1437 O O . LEU A 1 190 ? -9.466 -11.787 23.582 1.00 96.62 190 LEU A O 1
ATOM 1441 N N . ALA A 1 191 ? -9.930 -9.592 23.553 1.00 97.19 191 ALA A N 1
ATOM 1442 C CA . ALA A 1 191 ? -10.538 -9.592 24.882 1.00 97.19 191 ALA A CA 1
ATOM 1443 C C . ALA A 1 191 ? -11.799 -10.465 24.947 1.00 97.19 191 ALA A C 1
ATOM 1445 O O . ALA A 1 191 ? -11.932 -11.243 25.888 1.00 97.19 191 ALA A O 1
ATOM 1446 N N . GLU A 1 192 ? -12.661 -10.420 23.925 1.00 96.44 192 GLU A N 1
ATOM 1447 C CA . GLU A 1 192 ? -13.838 -11.301 23.811 1.00 96.44 192 GLU A CA 1
ATOM 1448 C C . GLU A 1 192 ? -13.470 -12.792 23.775 1.00 96.44 192 GLU A C 1
ATOM 1450 O O . GLU A 1 192 ? -14.258 -13.640 24.186 1.00 96.44 192 GLU A O 1
ATOM 1455 N N . LYS A 1 193 ? -12.252 -13.121 23.332 1.00 94.94 193 LYS A N 1
ATOM 1456 C CA . LYS A 1 193 ? -11.719 -14.490 23.312 1.00 94.94 193 LYS A CA 1
ATOM 1457 C C . LYS A 1 193 ? -10.964 -14.880 24.589 1.00 94.94 193 LYS A C 1
ATOM 1459 O O . LYS A 1 193 ? -10.350 -15.941 24.619 1.00 94.94 193 LYS A O 1
ATOM 1464 N N . GLY A 1 194 ? -10.957 -14.030 25.618 1.00 96.50 194 GLY A N 1
ATOM 1465 C CA . GLY A 1 194 ? -10.220 -14.252 26.870 1.00 96.50 194 GLY A CA 1
ATOM 1466 C C . GLY A 1 194 ? -8.761 -13.771 26.860 1.00 96.50 194 GLY A C 1
ATOM 1467 O O . GLY A 1 194 ? -8.061 -13.911 27.857 1.00 96.50 194 GLY A O 1
ATOM 1468 N N . TRP A 1 195 ? -8.298 -13.139 25.777 1.00 97.06 195 TRP A N 1
ATOM 1469 C CA . TRP A 1 195 ? -6.908 -12.700 25.575 1.00 97.06 195 TRP A CA 1
ATOM 1470 C C . TRP A 1 195 ? -6.740 -11.181 25.728 1.00 97.06 195 TRP A C 1
ATOM 1472 O O . TRP A 1 195 ? -5.985 -10.543 24.995 1.00 97.06 195 TRP A O 1
ATOM 1482 N N . ALA A 1 196 ? -7.438 -10.574 26.693 1.00 96.31 196 ALA A N 1
ATOM 1483 C CA . ALA A 1 196 ? -7.515 -9.116 26.834 1.00 96.31 196 ALA A CA 1
ATOM 1484 C C . ALA A 1 196 ? -6.148 -8.432 27.019 1.00 96.31 196 ALA A C 1
ATOM 1486 O O . ALA A 1 196 ? -5.908 -7.364 26.456 1.00 96.31 196 ALA A O 1
ATOM 1487 N N . ARG A 1 197 ? -5.235 -9.040 27.793 1.00 96.69 197 ARG A N 1
ATOM 1488 C CA . ARG A 1 197 ? -3.879 -8.496 28.001 1.00 96.69 197 ARG A CA 1
ATOM 1489 C C . ARG A 1 197 ? -3.068 -8.531 26.708 1.00 96.69 197 ARG A C 1
ATOM 1491 O O . ARG A 1 197 ? -2.547 -7.500 26.297 1.00 96.69 197 ARG A O 1
ATOM 1498 N N . THR A 1 198 ? -3.027 -9.685 26.045 1.00 96.62 198 THR A N 1
ATOM 1499 C CA . THR A 1 198 ? -2.326 -9.867 24.768 1.00 96.62 198 THR A CA 1
ATOM 1500 C C . THR A 1 198 ? -2.864 -8.920 23.701 1.00 96.62 198 THR A C 1
ATOM 1502 O O . THR A 1 198 ? -2.086 -8.247 23.035 1.00 96.62 198 THR A O 1
ATOM 1505 N N . GLY A 1 199 ? -4.189 -8.791 23.592 1.00 97.06 199 GLY A N 1
ATOM 1506 C CA . GLY A 1 199 ? -4.822 -7.883 22.638 1.00 97.06 199 GLY A CA 1
ATOM 1507 C C . GLY A 1 199 ? -4.440 -6.423 22.843 1.00 97.06 199 GLY A C 1
ATOM 1508 O O . GLY A 1 199 ? -4.104 -5.735 21.881 1.00 97.06 199 GLY A O 1
ATOM 1509 N N . LYS A 1 200 ? -4.420 -5.953 24.096 1.00 96.81 200 LYS A N 1
ATOM 1510 C CA . LYS A 1 200 ? -3.964 -4.593 24.412 1.00 96.81 200 LYS A CA 1
ATOM 1511 C C . LYS A 1 200 ? -2.492 -4.383 24.063 1.00 96.81 200 LYS A C 1
ATOM 1513 O O . LYS A 1 200 ? -2.172 -3.368 23.456 1.00 96.81 200 LYS A O 1
ATOM 1518 N N . VAL A 1 201 ? -1.613 -5.327 24.405 1.00 97.56 201 VAL A N 1
ATOM 1519 C CA . VAL A 1 201 ? -0.177 -5.233 24.081 1.00 97.56 201 VAL A CA 1
ATOM 1520 C C . VAL A 1 201 ? 0.033 -5.150 22.567 1.00 97.5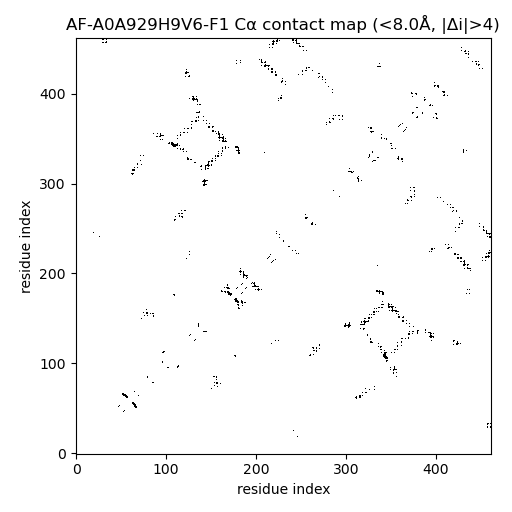6 201 VAL A C 1
ATOM 1522 O O . VAL A 1 201 ? 0.721 -4.247 22.098 1.00 97.56 201 VAL A O 1
ATOM 1525 N N . LEU A 1 202 ? -0.620 -6.023 21.795 1.00 96.75 202 LEU A N 1
ATOM 1526 C CA . LEU A 1 202 ? -0.534 -6.008 20.332 1.00 96.75 202 LEU A CA 1
ATOM 1527 C C . LEU A 1 202 ? -1.080 -4.711 19.725 1.00 96.75 202 LEU A C 1
ATOM 1529 O O . LEU A 1 202 ? -0.493 -4.196 18.780 1.00 96.75 202 LEU A O 1
ATOM 1533 N N . ALA A 1 203 ? -2.160 -4.154 20.281 1.00 97.75 203 ALA A N 1
ATOM 1534 C CA . ALA A 1 203 ? -2.696 -2.868 19.845 1.00 97.75 203 ALA A CA 1
ATOM 1535 C C . ALA A 1 203 ? -1.692 -1.719 20.051 1.00 97.75 203 ALA A C 1
ATOM 1537 O O . ALA A 1 203 ? -1.508 -0.909 19.148 1.00 97.75 203 ALA A O 1
ATOM 1538 N N . TYR A 1 204 ? -1.000 -1.670 21.196 1.00 97.50 204 TYR A N 1
ATOM 1539 C CA . TYR A 1 204 ? 0.048 -0.669 21.439 1.00 97.50 204 TYR A CA 1
ATOM 1540 C C . TYR A 1 204 ? 1.245 -0.838 20.498 1.00 97.50 204 TYR A C 1
ATOM 1542 O O . TYR A 1 204 ? 1.717 0.154 19.945 1.00 97.50 204 TYR A O 1
ATOM 1550 N N . ILE A 1 205 ? 1.702 -2.076 20.276 1.00 95.50 205 ILE A N 1
ATOM 1551 C CA . ILE A 1 205 ? 2.780 -2.365 19.318 1.00 95.50 205 ILE A CA 1
ATOM 1552 C C . ILE A 1 205 ? 2.373 -1.899 17.916 1.00 95.50 205 ILE A C 1
ATOM 1554 O O . ILE A 1 205 ? 3.129 -1.175 17.271 1.00 95.50 205 ILE A O 1
ATOM 1558 N N . PHE A 1 206 ? 1.161 -2.245 17.472 1.00 96.06 206 PHE A N 1
ATOM 1559 C CA . PHE A 1 206 ? 0.625 -1.788 16.193 1.00 96.06 206 PHE A CA 1
ATOM 1560 C C . PHE A 1 206 ? 0.616 -0.259 16.098 1.00 96.06 206 PHE A C 1
ATOM 1562 O O . PHE A 1 206 ? 1.096 0.282 15.107 1.00 96.06 206 PHE A O 1
ATOM 1569 N N . CYS A 1 207 ? 0.126 0.449 17.122 1.00 97.75 207 CYS A N 1
ATOM 1570 C CA . CYS A 1 207 ? 0.084 1.910 17.101 1.00 97.75 207 CYS A CA 1
ATOM 1571 C C . CYS A 1 207 ? 1.481 2.531 16.980 1.00 97.75 207 CYS A C 1
ATOM 1573 O O . CYS A 1 207 ? 1.661 3.429 16.162 1.00 97.75 207 CYS A O 1
ATOM 1575 N N . ILE A 1 208 ? 2.468 2.044 17.741 1.00 95.25 208 ILE A N 1
ATOM 1576 C CA . ILE A 1 208 ? 3.852 2.544 17.686 1.00 95.25 208 ILE A CA 1
ATOM 1577 C C . ILE A 1 208 ? 4.440 2.339 16.285 1.00 95.25 208 ILE A C 1
ATOM 1579 O O . ILE A 1 208 ? 4.957 3.284 15.687 1.00 95.25 208 ILE A O 1
ATOM 1583 N N . LEU A 1 209 ? 4.311 1.127 15.737 1.00 92.38 209 LEU A N 1
ATOM 1584 C CA . LEU A 1 209 ? 4.823 0.804 14.405 1.00 92.38 209 LEU A CA 1
ATOM 1585 C C . LEU A 1 209 ? 4.097 1.594 13.310 1.00 92.38 209 LEU A C 1
ATOM 1587 O O . LEU A 1 209 ? 4.741 2.110 12.404 1.00 92.38 209 LEU A O 1
ATOM 1591 N N . CYS A 1 210 ? 2.775 1.752 13.408 1.00 95.06 210 CYS A N 1
ATOM 1592 C CA . CYS A 1 210 ? 1.978 2.508 12.444 1.00 95.06 210 CYS A CA 1
ATOM 1593 C C . CYS A 1 210 ? 2.285 4.014 12.489 1.00 95.06 210 CYS A C 1
ATOM 1595 O O . CYS A 1 210 ? 2.291 4.662 11.445 1.00 95.06 210 CYS A O 1
ATOM 1597 N N . ILE A 1 211 ? 2.563 4.581 13.669 1.00 96.25 211 ILE A N 1
ATOM 1598 C CA . ILE A 1 211 ? 3.025 5.971 13.812 1.00 96.25 211 ILE A CA 1
ATOM 1599 C C . ILE A 1 211 ? 4.386 6.148 13.130 1.00 96.25 211 ILE A C 1
ATOM 1601 O O . ILE A 1 211 ? 4.553 7.088 12.353 1.00 96.25 211 ILE A O 1
ATOM 1605 N N . GLY A 1 212 ? 5.330 5.232 13.373 1.00 91.19 212 GLY A N 1
ATOM 1606 C CA . GLY A 1 212 ? 6.640 5.241 12.718 1.00 91.19 212 GLY A CA 1
ATOM 1607 C C . GLY A 1 212 ? 6.534 5.090 11.198 1.00 91.19 212 GLY A C 1
ATOM 1608 O O . GLY A 1 212 ? 7.113 5.882 10.459 1.00 91.19 212 GLY A O 1
ATOM 1609 N N . ALA A 1 213 ? 5.726 4.138 10.724 1.00 90.06 213 ALA A N 1
ATOM 1610 C CA . ALA A 1 213 ? 5.464 3.922 9.301 1.00 90.06 213 ALA A CA 1
ATOM 1611 C C . ALA A 1 213 ? 4.816 5.147 8.637 1.00 90.06 213 ALA A C 1
ATOM 1613 O O . ALA A 1 213 ? 5.182 5.503 7.519 1.00 90.06 213 ALA A O 1
ATOM 1614 N N . SER A 1 214 ? 3.912 5.828 9.346 1.00 94.94 214 SER A N 1
ATOM 1615 C CA . SER A 1 214 ? 3.278 7.064 8.886 1.00 94.94 214 SER A CA 1
ATOM 1616 C C . SER A 1 214 ? 4.285 8.202 8.685 1.00 94.94 214 SER A C 1
ATOM 1618 O O . SER A 1 214 ? 4.248 8.870 7.656 1.00 94.94 214 SER A O 1
ATOM 1620 N N . LEU A 1 215 ? 5.216 8.405 9.627 1.00 92.38 215 LEU A N 1
ATOM 1621 C CA . LEU A 1 215 ? 6.239 9.458 9.532 1.00 92.38 215 LEU A CA 1
ATOM 1622 C C . LEU A 1 215 ? 7.366 9.112 8.543 1.00 92.38 215 LEU A C 1
ATOM 1624 O O . LEU A 1 215 ? 7.907 10.003 7.894 1.00 92.38 215 LEU A O 1
ATOM 1628 N N . GLY A 1 216 ? 7.708 7.830 8.405 1.00 87.81 216 GLY A N 1
ATOM 1629 C CA . GLY A 1 216 ? 8.706 7.354 7.447 1.00 87.81 216 GLY A CA 1
ATOM 1630 C C . GLY A 1 216 ? 8.121 7.144 6.049 1.00 87.81 216 GLY A C 1
ATOM 1631 O O . GLY A 1 216 ? 8.227 8.001 5.173 1.00 87.81 216 GLY A O 1
ATOM 1632 N N . GLY A 1 217 ? 7.497 5.984 5.829 1.00 84.75 217 GLY A N 1
ATOM 1633 C CA . GLY A 1 217 ? 7.002 5.552 4.516 1.00 84.75 217 GLY A CA 1
ATOM 1634 C C . GLY A 1 217 ? 5.816 6.363 3.987 1.00 84.75 217 GLY A C 1
ATOM 1635 O O . GLY A 1 217 ? 5.734 6.623 2.787 1.00 84.75 217 GLY A O 1
ATOM 1636 N N . GLY A 1 218 ? 4.919 6.789 4.878 1.00 90.50 218 GLY A N 1
ATOM 1637 C CA . GLY A 1 218 ? 3.745 7.597 4.540 1.00 90.50 218 GLY A CA 1
ATOM 1638 C C . GLY A 1 218 ? 4.030 9.090 4.346 1.00 90.50 218 GLY A C 1
ATOM 1639 O O . GLY A 1 218 ? 3.145 9.809 3.887 1.00 90.50 218 GLY A O 1
ATOM 1640 N N . ASN A 1 219 ? 5.236 9.563 4.685 1.00 93.25 219 ASN A N 1
ATOM 1641 C CA . ASN A 1 219 ? 5.586 10.984 4.704 1.00 93.25 219 ASN A CA 1
ATOM 1642 C C . ASN A 1 219 ? 6.969 11.256 4.104 1.00 93.25 219 ASN A C 1
ATOM 1644 O O . ASN A 1 219 ? 7.035 11.609 2.925 1.00 93.25 219 ASN A O 1
ATOM 1648 N N . ALA A 1 220 ? 8.055 11.043 4.853 1.00 89.38 220 ALA A N 1
ATOM 1649 C CA . ALA A 1 220 ? 9.403 11.406 4.413 1.00 89.38 220 ALA A CA 1
ATOM 1650 C C . ALA A 1 220 ? 9.793 10.740 3.079 1.00 89.38 220 ALA A C 1
ATOM 1652 O O . ALA A 1 220 ? 10.282 11.400 2.165 1.00 89.38 220 ALA A O 1
ATOM 1653 N N . PHE A 1 221 ? 9.475 9.452 2.915 1.00 86.00 221 PHE A N 1
ATOM 1654 C CA . PHE A 1 221 ? 9.718 8.728 1.663 1.00 86.00 221 PHE A CA 1
ATOM 1655 C C . PHE A 1 221 ? 8.887 9.265 0.487 1.00 86.00 221 PHE A C 1
ATOM 1657 O O . PHE A 1 221 ? 9.344 9.265 -0.653 1.00 86.00 221 PHE A O 1
ATOM 1664 N N . GLN A 1 222 ? 7.655 9.720 0.732 1.00 91.19 222 GLN A N 1
ATOM 1665 C CA . GLN A 1 222 ? 6.791 10.222 -0.340 1.00 91.19 222 GLN A CA 1
ATOM 1666 C C . GLN A 1 222 ? 7.304 11.558 -0.880 1.00 91.19 222 GLN A C 1
ATOM 1668 O O . GLN A 1 222 ? 7.345 11.761 -2.094 1.00 91.19 222 GLN A O 1
ATOM 1673 N N . VAL A 1 223 ? 7.715 12.466 0.008 1.00 91.62 223 VAL A N 1
ATOM 1674 C CA . VAL A 1 223 ? 8.200 13.793 -0.390 1.00 91.62 223 VAL A CA 1
ATOM 1675 C C . VAL A 1 223 ? 9.576 13.731 -1.067 1.00 91.62 223 VAL A C 1
ATOM 1677 O O . VAL A 1 223 ? 9.757 14.407 -2.081 1.00 91.62 223 VAL A O 1
ATOM 1680 N N . SER A 1 224 ? 10.506 12.883 -0.607 1.00 87.81 224 SER A N 1
ATOM 1681 C CA . SER A 1 224 ? 11.841 12.738 -1.221 1.00 87.81 224 SER A CA 1
ATOM 1682 C C . SER A 1 224 ? 11.773 12.154 -2.636 1.00 87.81 224 SER A C 1
ATOM 1684 O O . SER A 1 224 ? 12.412 12.638 -3.578 1.00 87.81 224 SER A O 1
ATOM 1686 N N . GLN A 1 225 ? 10.923 11.148 -2.831 1.00 85.44 225 GLN A N 1
ATOM 1687 C CA . GLN A 1 225 ? 10.701 10.533 -4.136 1.00 85.44 225 GLN A CA 1
ATOM 1688 C C . GLN A 1 225 ? 9.950 11.473 -5.087 1.00 85.44 225 GLN A C 1
ATOM 1690 O O . GLN A 1 225 ? 10.278 11.532 -6.276 1.00 85.44 225 GLN A O 1
ATOM 1695 N N . ALA A 1 226 ? 8.986 12.251 -4.580 1.00 90.06 226 ALA A N 1
ATOM 1696 C CA . ALA A 1 226 ? 8.325 13.281 -5.374 1.00 90.06 226 ALA A CA 1
ATOM 1697 C C . ALA A 1 226 ? 9.310 14.358 -5.838 1.00 90.06 226 ALA A C 1
ATOM 1699 O O . ALA A 1 226 ? 9.338 14.696 -7.022 1.00 90.06 226 ALA A O 1
ATOM 1700 N N . LEU A 1 227 ? 10.178 14.826 -4.939 1.00 89.69 227 LEU A N 1
ATOM 1701 C CA . LEU A 1 227 ? 11.245 15.761 -5.275 1.00 89.69 227 LEU A CA 1
ATOM 1702 C C . LEU A 1 227 ? 12.188 15.183 -6.338 1.00 89.69 227 LEU A C 1
ATOM 1704 O O . LEU A 1 227 ? 12.554 15.883 -7.279 1.00 89.69 227 LEU A O 1
ATOM 1708 N N . THR A 1 228 ? 12.543 13.900 -6.243 1.00 84.75 228 THR A N 1
ATOM 1709 C CA . THR A 1 228 ? 13.413 13.239 -7.229 1.00 84.75 228 THR A CA 1
ATOM 1710 C C . THR A 1 228 ? 12.809 13.218 -8.634 1.00 84.75 228 THR A C 1
ATOM 1712 O O . THR A 1 228 ? 13.531 13.439 -9.604 1.00 84.75 228 THR A O 1
ATOM 1715 N N . ALA A 1 229 ? 11.495 13.022 -8.759 1.00 83.88 229 ALA A N 1
ATOM 1716 C CA . ALA A 1 229 ? 10.807 13.104 -10.048 1.00 83.88 229 ALA A CA 1
ATOM 1717 C C . ALA A 1 229 ? 10.687 14.551 -10.564 1.00 83.88 229 ALA A C 1
ATOM 1719 O O . ALA A 1 229 ? 10.785 14.800 -11.765 1.00 83.88 229 ALA A O 1
ATOM 1720 N N . VAL A 1 230 ? 10.485 15.520 -9.665 1.00 88.00 230 VAL A N 1
ATOM 1721 C CA . VAL A 1 230 ? 10.297 16.933 -10.025 1.00 88.00 230 VAL A CA 1
ATOM 1722 C C . VAL A 1 230 ? 11.611 17.612 -10.398 1.00 88.00 230 VAL A C 1
ATOM 1724 O O . VAL A 1 230 ? 11.641 18.353 -11.378 1.00 88.00 230 VAL A O 1
ATOM 1727 N N . LYS A 1 231 ? 12.709 17.350 -9.679 1.00 87.06 231 LYS A N 1
ATOM 1728 C CA . LYS A 1 231 ? 14.004 18.017 -9.903 1.00 87.06 231 LYS A CA 1
ATOM 1729 C C . LYS A 1 231 ? 14.604 17.732 -11.283 1.00 87.06 231 LYS A C 1
ATOM 1731 O O . LYS A 1 231 ? 15.371 18.539 -11.792 1.00 87.06 231 LYS A O 1
ATOM 1736 N N . GLN A 1 232 ? 14.209 16.620 -11.911 1.00 78.62 232 GLN A N 1
ATOM 1737 C CA . GLN A 1 232 ? 14.559 16.304 -13.300 1.00 78.62 232 GLN A CA 1
ATOM 1738 C C . GLN A 1 232 ? 13.896 17.251 -14.313 1.00 78.62 232 GLN A C 1
ATOM 1740 O O . GLN A 1 232 ? 14.434 17.461 -15.393 1.00 78.62 232 GLN A O 1
ATOM 1745 N N . GLN A 1 233 ? 12.731 17.809 -13.973 1.00 84.19 233 GLN A N 1
ATOM 1746 C CA . GLN A 1 233 ? 11.947 18.693 -14.843 1.00 84.19 233 GLN A CA 1
ATOM 1747 C C . GLN A 1 233 ? 12.100 20.170 -14.457 1.00 84.19 233 GLN A C 1
ATOM 1749 O O . GLN A 1 233 ? 12.026 21.053 -15.307 1.00 84.19 233 GLN A O 1
ATOM 1754 N N . VAL A 1 234 ? 12.317 20.445 -13.169 1.00 87.19 234 VAL A N 1
ATOM 1755 C CA . VAL A 1 234 ? 12.473 21.788 -12.605 1.00 87.19 234 VAL A CA 1
ATOM 1756 C C . VAL A 1 234 ? 13.755 21.814 -11.761 1.00 87.19 234 VAL A C 1
ATOM 1758 O O . VAL A 1 234 ? 13.694 21.581 -10.549 1.00 87.19 234 VAL A O 1
ATOM 1761 N N . PRO A 1 235 ? 14.920 22.107 -12.375 1.00 84.81 235 PRO A N 1
ATOM 1762 C CA . PRO A 1 235 ? 16.223 22.053 -11.703 1.00 84.81 235 PRO A CA 1
ATOM 1763 C C . PRO A 1 235 ? 16.340 22.958 -10.472 1.00 84.81 235 PRO A C 1
ATOM 1765 O O . PRO A 1 235 ? 17.093 22.650 -9.560 1.00 84.81 235 PRO A O 1
ATOM 1768 N N . TYR A 1 236 ? 15.536 24.022 -10.387 1.00 88.31 236 TYR A N 1
ATOM 1769 C CA . TYR A 1 236 ? 15.494 24.916 -9.225 1.00 88.31 236 TYR A CA 1
ATOM 1770 C C . TYR A 1 236 ? 15.231 24.185 -7.894 1.00 88.31 236 TYR A C 1
ATOM 1772 O O . TYR A 1 236 ? 15.769 24.562 -6.855 1.00 88.31 236 TYR A O 1
ATOM 1780 N N . PHE A 1 237 ? 14.439 23.108 -7.913 1.00 88.12 237 PHE A N 1
ATOM 1781 C CA . PHE A 1 237 ? 14.197 22.300 -6.715 1.00 88.12 237 PHE A CA 1
ATOM 1782 C C . PHE A 1 237 ? 15.359 21.356 -6.370 1.00 88.12 237 PHE A C 1
ATOM 1784 O O . PHE A 1 237 ? 15.398 20.853 -5.252 1.00 88.12 237 PHE A O 1
ATOM 1791 N N . ALA A 1 238 ? 16.308 21.126 -7.285 1.00 84.25 238 ALA A N 1
ATOM 1792 C CA . ALA A 1 238 ? 17.550 20.421 -6.967 1.00 84.25 238 ALA A CA 1
ATOM 1793 C C . ALA A 1 238 ? 18.446 21.270 -6.054 1.00 84.25 238 ALA A C 1
ATOM 1795 O O . ALA A 1 238 ? 19.019 20.739 -5.107 1.00 84.25 238 ALA A O 1
ATOM 1796 N N . ASP A 1 239 ? 18.512 22.580 -6.311 1.00 84.69 239 ASP A N 1
ATOM 1797 C CA . ASP A 1 239 ? 19.315 23.522 -5.525 1.00 84.69 239 ASP A CA 1
ATOM 1798 C C . ASP A 1 239 ? 18.635 23.903 -4.201 1.00 84.69 239 ASP A C 1
ATOM 1800 O O . ASP A 1 239 ? 19.304 24.219 -3.219 1.00 84.69 239 ASP A O 1
ATOM 1804 N N . GLN A 1 240 ? 17.297 23.893 -4.170 1.00 88.00 240 GLN A N 1
ATOM 1805 C CA . GLN A 1 240 ? 16.490 24.307 -3.015 1.00 88.00 240 GLN A CA 1
ATOM 1806 C C . GLN A 1 240 ? 15.465 23.227 -2.606 1.00 88.00 240 GLN A C 1
ATOM 1808 O O . GLN A 1 240 ? 14.252 23.464 -2.668 1.00 88.00 240 GLN A O 1
ATOM 1813 N N . PRO A 1 241 ? 15.917 22.040 -2.160 1.00 87.31 241 PRO A N 1
ATOM 1814 C CA . PRO A 1 241 ? 15.040 20.918 -1.809 1.00 87.31 241 PRO A CA 1
ATOM 1815 C C . PRO A 1 241 ? 14.063 21.252 -0.667 1.00 87.31 241 PRO A C 1
ATOM 1817 O O . PRO A 1 241 ? 12.883 20.901 -0.725 1.00 87.31 241 PRO A O 1
ATOM 1820 N N . TRP A 1 242 ? 14.514 22.032 0.322 1.00 87.25 242 TRP A N 1
ATOM 1821 C CA . TRP A 1 242 ? 13.696 22.474 1.458 1.00 87.25 242 TRP A CA 1
ATOM 1822 C C . TRP A 1 242 ? 12.462 23.281 1.024 1.00 87.25 242 TRP A C 1
ATOM 1824 O O . TRP A 1 242 ? 11.405 23.176 1.646 1.00 87.25 242 TRP A O 1
ATOM 1834 N N . LEU A 1 243 ? 12.564 24.065 -0.057 1.00 90.31 243 LEU A N 1
ATOM 1835 C CA . LEU A 1 243 ? 11.459 24.884 -0.554 1.00 90.31 243 LEU A CA 1
ATOM 1836 C C . LEU A 1 243 ? 10.339 24.004 -1.113 1.00 90.31 243 LEU A C 1
ATOM 1838 O O . LEU A 1 243 ? 9.162 24.279 -0.876 1.00 90.31 243 LEU A O 1
ATOM 1842 N N . PHE A 1 244 ? 10.693 22.918 -1.805 1.00 93.06 244 PHE A N 1
ATOM 1843 C CA . PHE A 1 244 ? 9.720 21.915 -2.233 1.00 93.06 244 PHE A CA 1
ATOM 1844 C C . PHE A 1 244 ? 9.011 21.291 -1.024 1.00 93.06 244 PHE A C 1
ATOM 1846 O O . PHE A 1 244 ? 7.781 21.214 -1.005 1.00 93.06 244 PHE A O 1
ATOM 1853 N N . GLY A 1 245 ? 9.767 20.924 0.017 1.00 93.69 245 GLY A N 1
ATOM 1854 C CA . GLY A 1 245 ? 9.217 20.421 1.276 1.00 93.69 245 GLY A CA 1
ATOM 1855 C C . GLY A 1 245 ? 8.249 21.392 1.944 1.00 93.69 245 GLY A C 1
ATOM 1856 O O . GLY A 1 245 ? 7.172 20.982 2.369 1.00 93.69 245 GLY A O 1
ATOM 1857 N N . VAL A 1 246 ? 8.579 22.686 1.990 1.00 94.38 246 VAL A N 1
ATOM 1858 C CA . VAL A 1 246 ? 7.697 23.736 2.529 1.00 94.38 246 VAL A CA 1
ATOM 1859 C C . VAL A 1 246 ? 6.410 23.867 1.712 1.00 94.38 246 VAL A C 1
ATOM 1861 O O . VAL A 1 246 ? 5.322 23.937 2.281 1.00 94.38 246 VAL A O 1
ATOM 1864 N N . ILE A 1 247 ? 6.497 23.856 0.380 1.00 95.38 247 ILE A N 1
ATOM 1865 C CA . ILE A 1 247 ? 5.306 23.904 -0.481 1.00 95.38 247 ILE A CA 1
ATOM 1866 C C . ILE A 1 247 ? 4.412 22.688 -0.206 1.00 95.38 247 ILE A C 1
ATOM 1868 O O . ILE A 1 247 ? 3.214 22.841 0.046 1.00 95.38 247 ILE A O 1
ATOM 1872 N N . MET A 1 248 ? 4.989 21.484 -0.192 1.00 96.00 248 MET A N 1
ATOM 1873 C CA . MET A 1 248 ? 4.252 20.250 0.086 1.00 96.00 248 MET A CA 1
ATOM 1874 C C . MET A 1 248 ? 3.646 20.250 1.493 1.00 96.00 248 MET A C 1
ATOM 1876 O O . MET A 1 248 ? 2.489 19.861 1.661 1.00 96.00 248 MET A O 1
ATOM 1880 N N . SER A 1 249 ? 4.378 20.729 2.499 1.00 95.94 249 SER A N 1
ATOM 1881 C CA . SER A 1 249 ? 3.920 20.759 3.888 1.00 95.94 249 SER A CA 1
ATOM 1882 C C . SER A 1 249 ? 2.732 21.706 4.072 1.00 95.94 249 SER A C 1
ATOM 1884 O O . SER A 1 249 ? 1.754 21.330 4.721 1.00 95.94 249 SER A O 1
ATOM 1886 N N . VAL A 1 250 ? 2.738 22.878 3.422 1.00 96.44 250 VAL A N 1
ATOM 1887 C CA . VAL A 1 250 ? 1.599 23.812 3.407 1.00 96.44 250 VAL A CA 1
ATOM 1888 C C . VAL A 1 250 ? 0.377 23.168 2.751 1.00 96.44 250 VAL A C 1
ATOM 1890 O O . VAL A 1 250 ? -0.719 23.206 3.319 1.00 96.44 250 VAL A O 1
ATOM 1893 N N . LEU A 1 251 ? 0.549 22.531 1.588 1.00 96.31 251 LEU A N 1
ATOM 1894 C CA . LEU A 1 251 ? -0.545 21.847 0.892 1.00 96.31 251 LEU A CA 1
ATOM 1895 C C . LEU A 1 251 ? -1.150 20.720 1.742 1.00 96.31 251 LEU A C 1
ATOM 1897 O O . LEU A 1 251 ? -2.374 20.544 1.759 1.00 96.31 251 LEU A O 1
ATOM 1901 N N . VAL A 1 252 ? -0.315 19.950 2.449 1.00 97.19 252 VAL A N 1
ATOM 1902 C CA . VAL A 1 252 ? -0.758 18.867 3.343 1.00 97.19 252 VAL A CA 1
ATOM 1903 C C . VAL A 1 252 ? -1.475 19.451 4.562 1.00 97.19 252 VAL A C 1
ATOM 1905 O O . VAL A 1 252 ? -2.591 19.028 4.877 1.00 97.19 252 VAL A O 1
ATOM 1908 N N . ALA A 1 253 ? -0.897 20.470 5.206 1.00 96.31 253 ALA A N 1
ATOM 1909 C CA . ALA A 1 253 ? -1.447 21.131 6.390 1.00 96.31 253 ALA A CA 1
ATOM 1910 C C . ALA A 1 253 ? -2.871 21.656 6.154 1.00 96.31 253 ALA A C 1
ATOM 1912 O O . ALA A 1 253 ? -3.764 21.433 6.977 1.00 96.31 253 ALA A O 1
ATOM 1913 N N . VAL A 1 254 ? -3.113 22.290 5.000 1.00 95.56 254 VAL A N 1
ATOM 1914 C CA . VAL A 1 254 ? -4.435 22.812 4.614 1.00 95.56 254 VAL A CA 1
ATOM 1915 C C . VAL A 1 254 ? -5.519 21.729 4.665 1.00 95.56 254 VAL A C 1
ATOM 1917 O O . VAL A 1 254 ? -6.659 22.017 5.046 1.00 95.56 254 VAL A O 1
ATOM 1920 N N . VAL A 1 255 ? -5.185 20.485 4.317 1.00 95.88 255 VAL A N 1
ATOM 1921 C CA . VAL A 1 255 ? -6.132 19.364 4.304 1.00 95.88 255 VAL A CA 1
ATOM 1922 C C . VAL A 1 255 ? -6.244 18.709 5.675 1.00 95.88 255 VAL A C 1
ATOM 1924 O O . VAL A 1 255 ? -7.358 18.606 6.198 1.00 95.88 255 VAL A O 1
ATOM 1927 N N . ILE A 1 256 ? -5.124 18.325 6.293 1.00 95.06 256 ILE A N 1
ATOM 1928 C CA . ILE A 1 256 ? -5.146 17.525 7.529 1.00 95.06 256 ILE A CA 1
ATOM 1929 C C . ILE A 1 256 ? -5.696 18.304 8.732 1.00 95.06 256 ILE A C 1
ATOM 1931 O O . ILE A 1 256 ? -6.331 17.720 9.609 1.00 95.06 256 ILE A O 1
ATOM 1935 N N . ILE A 1 257 ? -5.551 19.639 8.767 1.00 90.38 257 ILE A N 1
ATOM 1936 C CA . ILE A 1 257 ? -6.138 20.479 9.830 1.00 90.38 257 ILE A CA 1
ATOM 1937 C C . ILE A 1 257 ? -7.672 20.365 9.833 1.00 90.38 257 ILE A C 1
ATOM 1939 O O . ILE A 1 257 ? -8.296 20.419 10.893 1.00 90.38 257 ILE A O 1
ATOM 1943 N N . GLY A 1 258 ? -8.284 20.143 8.664 1.00 86.62 258 GLY A N 1
ATOM 1944 C CA . GLY A 1 258 ? -9.727 19.936 8.525 1.00 86.62 258 GLY A CA 1
ATOM 1945 C C . GLY A 1 258 ? -10.236 18.578 9.027 1.00 86.62 258 GLY A C 1
ATOM 1946 O O . GLY A 1 258 ? -11.450 18.370 9.053 1.00 86.62 258 GLY A O 1
ATOM 1947 N N . GLY A 1 259 ? -9.343 17.668 9.427 1.00 91.25 259 GLY A N 1
ATOM 1948 C CA . GLY A 1 259 ? -9.678 16.321 9.883 1.00 91.25 259 GLY A CA 1
ATOM 1949 C C . GLY A 1 259 ? -10.188 15.400 8.770 1.00 91.25 259 GLY A C 1
ATOM 1950 O O . GLY A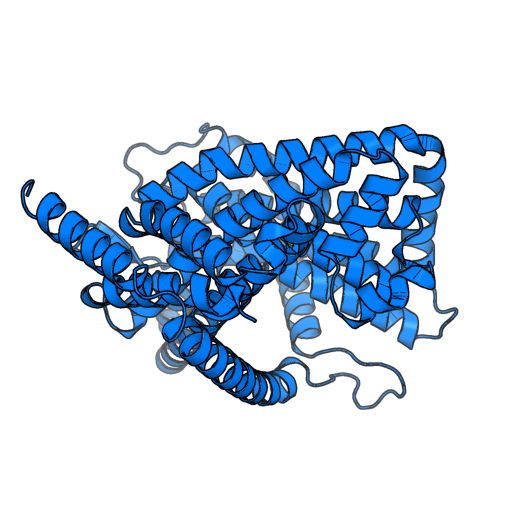 1 259 ? -10.167 15.737 7.583 1.00 91.25 259 GLY A O 1
ATOM 1951 N N . LEU A 1 260 ? -10.688 14.225 9.169 1.00 92.56 260 LEU A N 1
ATOM 1952 C CA . LEU A 1 260 ? -11.005 13.125 8.252 1.00 92.56 260 LEU A CA 1
ATOM 1953 C C . LEU A 1 260 ? -11.949 13.513 7.110 1.00 92.56 260 LEU A C 1
ATOM 1955 O O . LEU A 1 260 ? -11.728 13.106 5.976 1.00 92.56 260 LEU A O 1
ATOM 1959 N N . ARG A 1 261 ? -13.000 14.301 7.371 1.00 93.81 261 ARG A N 1
ATOM 1960 C CA . ARG A 1 261 ? -13.950 14.677 6.310 1.00 93.81 261 ARG A CA 1
ATOM 1961 C C . ARG A 1 261 ? -13.259 15.437 5.181 1.00 93.81 261 ARG A C 1
ATOM 1963 O O . ARG A 1 261 ? -13.547 15.169 4.021 1.00 93.81 261 ARG A O 1
ATOM 1970 N N . ARG A 1 262 ? -12.343 16.356 5.508 1.00 95.75 262 ARG A N 1
ATOM 1971 C CA . ARG A 1 262 ? -11.592 17.112 4.499 1.00 95.75 262 ARG A CA 1
ATOM 1972 C C . ARG A 1 262 ? -10.614 16.210 3.756 1.00 95.75 262 ARG A C 1
ATOM 1974 O O . ARG A 1 262 ? -10.586 16.273 2.536 1.00 95.75 262 ARG A O 1
ATOM 1981 N N . ILE A 1 263 ? -9.903 15.335 4.472 1.00 96.44 263 ILE A N 1
ATOM 1982 C CA . ILE A 1 263 ? -9.011 14.328 3.873 1.00 96.44 263 ILE A CA 1
ATOM 1983 C C . ILE A 1 263 ? -9.780 13.473 2.863 1.00 96.44 263 ILE A C 1
ATOM 1985 O O . ILE A 1 263 ? -9.372 13.361 1.713 1.00 96.44 263 ILE A O 1
ATOM 1989 N N . ALA A 1 264 ? -10.940 12.952 3.256 1.00 96.69 264 ALA A N 1
ATOM 1990 C CA . ALA A 1 264 ? -11.743 12.083 2.411 1.00 96.69 264 ALA A CA 1
ATOM 1991 C C . ALA A 1 264 ? -12.351 12.807 1.197 1.00 96.69 264 ALA A C 1
ATOM 1993 O O . ALA A 1 264 ? -12.394 12.238 0.109 1.00 96.69 264 ALA A O 1
ATOM 1994 N N . HIS A 1 265 ? -12.776 14.066 1.358 1.00 97.00 265 HIS A N 1
ATOM 1995 C CA . HIS A 1 265 ? -13.218 14.916 0.246 1.00 97.00 265 HIS A CA 1
ATOM 1996 C C . HIS A 1 265 ? -12.079 15.266 -0.723 1.00 97.00 265 HIS A C 1
ATOM 1998 O O . HIS A 1 265 ? -12.283 15.356 -1.930 1.00 97.00 265 HIS A O 1
ATOM 2004 N N . THR A 1 266 ? -10.863 15.458 -0.217 1.00 96.94 266 THR A N 1
ATOM 2005 C CA . THR A 1 266 ? -9.692 15.656 -1.073 1.00 96.94 266 THR A CA 1
ATOM 2006 C C . THR A 1 266 ? -9.337 14.360 -1.806 1.00 96.94 266 THR A C 1
ATOM 2008 O O . THR A 1 266 ? -9.147 14.377 -3.020 1.00 96.94 266 THR A O 1
ATOM 2011 N N . ALA A 1 267 ? -9.316 13.225 -1.104 1.00 96.25 267 ALA A N 1
ATOM 2012 C CA . ALA A 1 267 ? -8.999 11.925 -1.685 1.00 96.25 267 ALA A CA 1
ATOM 2013 C C . ALA A 1 267 ? -10.018 11.499 -2.756 1.00 96.25 267 ALA A C 1
ATOM 2015 O O . ALA A 1 267 ? -9.620 11.040 -3.821 1.00 96.25 267 ALA A O 1
ATOM 2016 N N . GLU A 1 268 ? -11.325 11.687 -2.533 1.00 95.81 268 GLU A N 1
ATOM 2017 C CA . GLU A 1 268 ? -12.348 11.328 -3.532 1.00 95.81 268 GLU A CA 1
ATOM 2018 C C . GLU A 1 268 ? -12.236 12.132 -4.838 1.00 95.81 268 GLU A C 1
ATOM 2020 O O . GLU A 1 268 ? -12.660 11.645 -5.883 1.00 95.81 268 GLU A O 1
ATOM 2025 N N . ALA A 1 269 ? -11.654 13.335 -4.786 1.00 94.56 269 ALA A N 1
ATOM 2026 C CA . ALA A 1 269 ? -11.418 14.171 -5.958 1.00 94.56 269 ALA A CA 1
ATOM 2027 C C . ALA A 1 269 ? -10.088 13.835 -6.655 1.00 94.56 269 ALA A C 1
ATOM 2029 O O . ALA A 1 269 ? -10.047 13.694 -7.875 1.00 94.56 269 ALA A O 1
ATOM 2030 N N . ILE A 1 270 ? -9.000 13.697 -5.889 1.00 94.25 270 ILE A N 1
ATOM 2031 C CA . ILE A 1 270 ? -7.645 13.525 -6.437 1.00 94.25 270 ILE A CA 1
ATOM 2032 C C . ILE A 1 270 ? -7.404 12.095 -6.924 1.00 94.25 270 ILE A C 1
ATOM 2034 O O . ILE A 1 270 ? -6.827 11.907 -7.993 1.00 94.25 270 ILE A O 1
ATOM 2038 N N . VAL A 1 271 ? -7.852 11.083 -6.175 1.00 94.56 271 VAL A N 1
ATOM 2039 C CA . VAL A 1 271 ? -7.501 9.678 -6.445 1.00 94.56 271 VAL A CA 1
ATOM 2040 C C . VAL A 1 271 ? -8.001 9.202 -7.812 1.00 94.56 271 VAL A C 1
ATOM 2042 O O . VAL A 1 271 ? -7.198 8.655 -8.569 1.00 94.56 271 VAL A O 1
ATOM 2045 N N . PRO A 1 272 ? -9.270 9.433 -8.206 1.00 93.81 272 PRO A N 1
ATOM 2046 C CA . PRO A 1 272 ? -9.724 9.034 -9.536 1.00 93.81 272 PRO A CA 1
ATOM 2047 C C . PRO A 1 272 ? -8.972 9.754 -10.661 1.00 93.81 272 PRO A C 1
ATOM 2049 O O . PRO A 1 272 ? -8.709 9.147 -11.696 1.00 93.81 272 PRO A O 1
ATOM 2052 N N . LEU A 1 27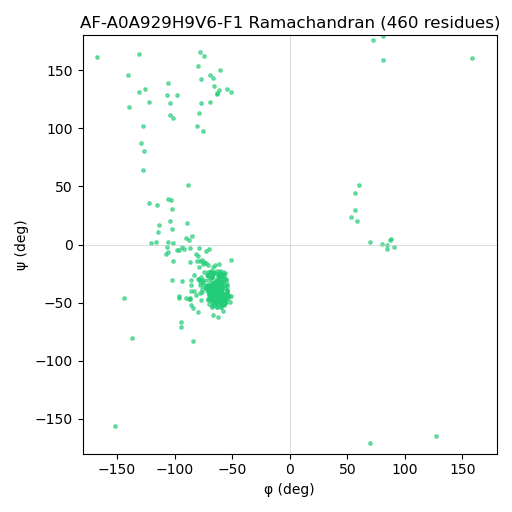3 ? -8.602 11.025 -10.456 1.00 93.31 273 LEU A N 1
ATOM 2053 C CA . LEU A 1 273 ? -7.854 11.812 -11.436 1.00 93.31 273 LEU A CA 1
ATOM 2054 C C . LEU A 1 273 ? -6.432 11.271 -11.618 1.00 93.31 273 LEU A C 1
ATOM 2056 O O . LEU A 1 273 ? -6.041 10.985 -12.746 1.00 93.31 273 LEU A O 1
ATOM 2060 N N . MET A 1 274 ? -5.673 11.100 -10.529 1.00 92.00 274 MET A N 1
ATOM 2061 C CA . MET A 1 274 ? -4.280 10.642 -10.605 1.00 92.00 274 MET A CA 1
ATOM 2062 C C . MET A 1 274 ? -4.181 9.216 -11.164 1.00 92.00 274 MET A C 1
ATOM 2064 O O . MET A 1 274 ? -3.340 8.947 -12.020 1.00 92.00 274 MET A O 1
ATOM 2068 N N . VAL A 1 275 ? -5.091 8.321 -10.755 1.00 92.25 275 VAL A N 1
ATOM 2069 C CA . VAL A 1 275 ? -5.166 6.956 -11.292 1.00 92.25 275 VAL A CA 1
ATOM 2070 C C . VAL A 1 275 ? -5.570 6.988 -12.762 1.00 92.25 275 VAL A C 1
ATOM 2072 O O . VAL A 1 275 ? -4.948 6.314 -13.574 1.00 92.25 275 VAL A O 1
ATOM 2075 N N . GLY A 1 276 ? -6.570 7.792 -13.129 1.00 92.88 276 GLY A N 1
ATOM 2076 C CA . GLY A 1 276 ? -7.024 7.919 -14.512 1.00 92.88 276 GLY A CA 1
ATOM 2077 C C . GLY A 1 276 ? -5.917 8.395 -15.452 1.00 92.88 276 GLY A C 1
ATOM 2078 O O . GLY A 1 276 ? -5.666 7.750 -16.466 1.00 92.88 276 GLY A O 1
ATOM 2079 N N . VAL A 1 277 ? -5.217 9.476 -15.098 1.00 91.38 277 VAL A N 1
ATOM 2080 C CA . VAL A 1 277 ? -4.101 10.017 -15.895 1.00 91.38 277 VAL A CA 1
ATOM 2081 C C . VAL A 1 277 ? -2.989 8.980 -16.057 1.00 91.38 277 VAL A C 1
ATOM 2083 O O . VAL A 1 277 ? -2.539 8.736 -17.177 1.00 91.38 277 VAL A O 1
ATOM 2086 N N . TYR A 1 278 ? -2.584 8.329 -14.964 1.00 91.25 278 TYR A N 1
ATOM 2087 C CA . TYR A 1 278 ? -1.525 7.325 -15.001 1.00 91.25 278 TYR A CA 1
ATOM 2088 C C . TYR A 1 278 ? -1.908 6.106 -15.851 1.00 91.25 278 TYR A C 1
ATOM 2090 O O . TYR A 1 278 ? -1.151 5.693 -16.729 1.00 91.25 278 TYR A O 1
ATOM 2098 N N . LEU A 1 279 ? -3.109 5.558 -15.642 1.00 92.88 279 LEU A N 1
ATOM 2099 C CA . LEU A 1 279 ? -3.590 4.406 -16.400 1.00 92.88 279 LEU A CA 1
ATOM 2100 C C . LEU A 1 279 ? -3.739 4.721 -17.888 1.00 92.88 279 LEU A C 1
ATOM 2102 O O . LEU A 1 279 ? -3.389 3.879 -18.706 1.00 92.88 279 LEU A O 1
ATOM 2106 N N . LEU A 1 280 ? -4.207 5.917 -18.255 1.00 93.88 280 LEU A N 1
ATOM 2107 C CA . LEU A 1 280 ? -4.289 6.329 -19.658 1.00 93.88 280 LEU A CA 1
ATOM 2108 C C . LE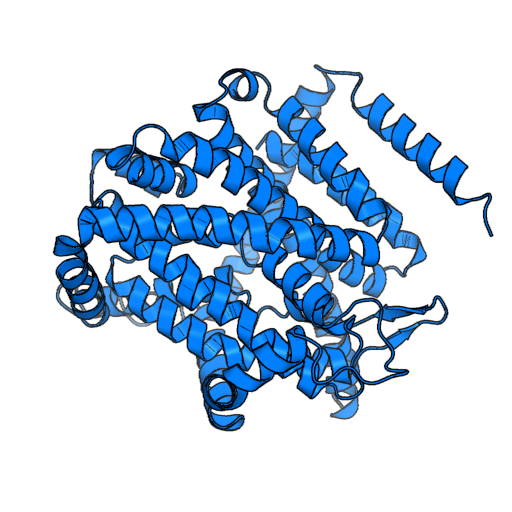U A 1 280 ? -2.907 6.385 -20.318 1.00 93.88 280 LEU A C 1
ATOM 2110 O O . LEU A 1 280 ? -2.763 5.909 -21.443 1.00 93.88 280 LEU A O 1
ATOM 2114 N N . ALA A 1 281 ? -1.890 6.896 -19.618 1.00 92.31 281 ALA A N 1
ATOM 2115 C CA . ALA A 1 281 ? -0.516 6.888 -20.116 1.00 92.31 281 ALA A CA 1
ATOM 2116 C C . ALA A 1 281 ? 0.007 5.451 -20.305 1.00 92.31 281 ALA A C 1
ATOM 2118 O O . ALA A 1 281 ? 0.534 5.126 -21.368 1.00 92.31 281 ALA A O 1
ATOM 2119 N N . CYS A 1 282 ? -0.215 4.558 -19.334 1.00 93.88 282 CYS A N 1
ATOM 2120 C CA . CYS A 1 282 ? 0.155 3.146 -19.469 1.00 93.88 282 CYS A CA 1
ATOM 2121 C C . CYS A 1 282 ? -0.582 2.454 -20.628 1.00 93.88 282 CYS A C 1
ATOM 2123 O O . CYS A 1 282 ? 0.052 1.754 -21.412 1.00 93.88 282 CYS A O 1
ATOM 2125 N N . ILE A 1 283 ? -1.900 2.659 -20.770 1.00 95.12 283 ILE A N 1
ATOM 2126 C CA . ILE A 1 283 ? -2.696 2.108 -21.883 1.00 95.12 283 ILE A CA 1
ATOM 2127 C C . ILE A 1 283 ? -2.137 2.588 -23.217 1.00 95.12 283 ILE A C 1
ATOM 2129 O O . ILE A 1 283 ? -2.003 1.788 -24.136 1.00 95.12 283 ILE A O 1
ATOM 2133 N N . TRP A 1 284 ? -1.789 3.871 -23.324 1.00 94.25 284 TRP A N 1
ATOM 2134 C CA . TRP A 1 284 ? -1.204 4.423 -24.538 1.00 94.25 284 TRP A CA 1
ATOM 2135 C C . TRP A 1 284 ? 0.123 3.750 -24.892 1.00 94.25 284 TRP A C 1
ATOM 2137 O O . TRP A 1 284 ? 0.310 3.345 -26.038 1.00 94.25 284 TRP A O 1
ATOM 2147 N N . ILE A 1 285 ? 1.035 3.596 -23.925 1.00 93.06 285 ILE A N 1
ATOM 2148 C CA . ILE A 1 285 ? 2.336 2.945 -24.149 1.00 93.06 285 ILE A CA 1
ATOM 2149 C C . ILE A 1 285 ? 2.144 1.489 -24.576 1.00 93.06 285 ILE A C 1
ATOM 2151 O O . ILE A 1 285 ? 2.715 1.061 -25.578 1.00 93.06 285 ILE A O 1
ATOM 2155 N N . ILE A 1 286 ? 1.320 0.749 -23.832 1.00 95.75 286 ILE A N 1
ATOM 2156 C CA . ILE A 1 286 ? 1.027 -0.663 -24.096 1.00 95.75 286 ILE A CA 1
ATOM 2157 C C . ILE A 1 286 ? 0.367 -0.813 -25.472 1.00 95.75 286 ILE A C 1
ATOM 2159 O O . ILE A 1 286 ? 0.748 -1.685 -26.242 1.00 95.75 286 ILE A O 1
ATOM 2163 N N . GLY A 1 287 ? -0.583 0.060 -25.812 1.00 95.12 287 GLY A N 1
ATOM 2164 C CA . GLY A 1 287 ? -1.258 0.065 -27.109 1.00 95.12 287 GLY A CA 1
ATOM 2165 C C . GLY A 1 287 ? -0.347 0.462 -28.273 1.00 95.12 287 GLY A C 1
ATOM 2166 O O . GLY A 1 287 ? -0.472 -0.100 -29.355 1.00 95.12 287 GLY A O 1
ATOM 2167 N N . SER A 1 288 ? 0.606 1.373 -28.052 1.00 93.81 288 SER A N 1
ATOM 2168 C CA . SER A 1 288 ? 1.605 1.761 -29.065 1.00 93.81 288 SER A CA 1
ATOM 2169 C C . SER A 1 288 ? 2.643 0.665 -29.331 1.00 93.81 288 SER A C 1
ATOM 2171 O O . SER A 1 288 ? 3.304 0.701 -30.361 1.00 93.81 288 SER A O 1
ATOM 2173 N N . ASN A 1 289 ? 2.768 -0.305 -28.421 1.00 94.31 289 ASN A N 1
ATOM 2174 C CA . ASN A 1 289 ? 3.660 -1.463 -28.518 1.00 94.31 289 ASN A CA 1
ATOM 2175 C C . ASN A 1 289 ? 2.854 -2.772 -28.423 1.00 94.31 289 ASN A C 1
ATOM 2177 O O . ASN A 1 289 ? 3.272 -3.739 -27.780 1.00 94.31 289 ASN A O 1
ATOM 2181 N N . ALA A 1 290 ? 1.643 -2.783 -28.991 1.00 94.56 290 ALA A N 1
ATOM 2182 C CA . ALA A 1 290 ? 0.694 -3.885 -28.832 1.00 94.56 290 ALA A CA 1
ATOM 2183 C C . ALA A 1 290 ? 1.233 -5.227 -29.362 1.00 94.56 290 ALA A C 1
ATOM 2185 O O . ALA A 1 290 ? 0.866 -6.285 -28.854 1.00 94.56 290 ALA A O 1
ATOM 2186 N N . ASP A 1 291 ? 2.123 -5.181 -30.350 1.00 95.81 291 ASP A N 1
ATOM 2187 C CA . ASP A 1 291 ? 2.842 -6.320 -30.920 1.00 95.81 291 ASP A CA 1
ATOM 2188 C C . ASP A 1 291 ? 3.784 -7.003 -29.914 1.00 95.81 291 ASP A C 1
ATOM 2190 O O . ASP A 1 291 ? 3.958 -8.220 -29.957 1.00 95.81 291 ASP A O 1
ATOM 2194 N N . GLN A 1 292 ? 4.329 -6.249 -28.958 1.00 95.69 292 GLN A N 1
ATOM 2195 C CA . GLN A 1 292 ? 5.233 -6.760 -27.924 1.00 95.69 292 GLN A CA 1
ATOM 2196 C C . GLN A 1 292 ? 4.493 -7.315 -26.699 1.00 95.69 292 GLN A C 1
ATOM 2198 O O . GLN A 1 292 ? 5.073 -8.053 -25.899 1.00 95.69 292 GLN A O 1
ATOM 2203 N N . VAL A 1 293 ? 3.199 -7.013 -26.544 1.00 96.50 293 VAL A N 1
ATOM 2204 C CA . VAL A 1 293 ? 2.402 -7.426 -25.376 1.00 96.50 293 VAL A CA 1
ATOM 2205 C C . VAL A 1 293 ? 2.354 -8.950 -25.196 1.00 96.50 293 VAL A C 1
ATOM 2207 O O . VAL A 1 293 ? 2.601 -9.403 -24.075 1.00 96.50 293 VAL A O 1
ATOM 2210 N N . PRO A 1 294 ? 2.094 -9.776 -26.233 1.00 97.00 294 PRO A N 1
ATOM 2211 C CA . PRO A 1 294 ? 2.105 -11.230 -26.074 1.00 97.00 294 PRO A CA 1
ATOM 2212 C C . PRO A 1 294 ? 3.461 -11.766 -25.605 1.00 97.00 294 PRO A C 1
ATOM 2214 O O . PRO A 1 294 ? 3.501 -12.653 -24.754 1.00 97.00 294 PRO A O 1
ATOM 2217 N N . ALA A 1 295 ? 4.564 -11.203 -26.110 1.00 97.06 295 ALA A N 1
ATOM 2218 C CA . ALA A 1 295 ? 5.914 -11.591 -25.710 1.00 97.06 295 ALA A CA 1
ATOM 2219 C C . ALA A 1 295 ? 6.206 -11.203 -24.252 1.00 97.06 295 ALA A C 1
ATOM 2221 O O . ALA A 1 295 ? 6.718 -12.023 -23.494 1.00 97.06 295 ALA A O 1
ATOM 2222 N N . ALA A 1 296 ? 5.817 -9.995 -23.831 1.00 97.06 296 ALA A N 1
ATOM 2223 C CA . ALA A 1 296 ? 5.967 -9.541 -22.450 1.00 97.06 296 ALA A CA 1
ATOM 2224 C C . ALA A 1 296 ? 5.170 -10.413 -21.465 1.00 97.06 296 ALA A C 1
ATOM 2226 O O . ALA A 1 296 ? 5.696 -10.817 -20.429 1.00 97.06 296 ALA A O 1
ATOM 2227 N N . ILE A 1 297 ? 3.921 -10.757 -21.800 1.00 96.88 297 ILE A N 1
ATOM 2228 C CA . ILE A 1 297 ? 3.108 -11.678 -20.994 1.00 96.88 297 ILE A CA 1
ATOM 2229 C C . ILE A 1 297 ? 3.756 -13.066 -20.966 1.00 96.88 297 ILE A C 1
ATOM 2231 O O . ILE A 1 297 ? 3.921 -13.631 -19.888 1.00 96.88 297 ILE A O 1
ATOM 2235 N N . GLY A 1 298 ? 4.177 -13.596 -22.118 1.00 97.06 298 GLY A N 1
ATOM 2236 C CA . GLY A 1 298 ? 4.882 -14.877 -22.199 1.00 97.06 298 GLY A CA 1
ATOM 2237 C C . GLY A 1 298 ? 6.118 -14.916 -21.298 1.00 97.06 298 GLY A C 1
ATOM 2238 O O . GLY A 1 298 ? 6.292 -15.868 -20.544 1.00 97.06 298 GLY A O 1
ATOM 2239 N N . LEU A 1 299 ? 6.910 -13.841 -21.293 1.00 96.06 299 LEU A N 1
ATOM 2240 C CA . LEU A 1 299 ? 8.095 -13.702 -20.451 1.00 96.06 299 LEU A CA 1
ATOM 2241 C C . LEU A 1 299 ? 7.761 -13.682 -18.952 1.00 96.06 299 LEU A C 1
ATOM 2243 O O . LEU A 1 299 ? 8.482 -14.290 -18.162 1.00 96.06 299 LEU A O 1
ATOM 2247 N N . ILE A 1 300 ? 6.670 -13.017 -18.552 1.00 97.19 300 ILE A N 1
ATOM 2248 C CA . ILE A 1 300 ? 6.194 -13.027 -17.160 1.00 97.19 300 ILE A CA 1
ATOM 2249 C C . ILE A 1 300 ? 5.894 -14.461 -16.715 1.00 97.19 300 ILE A C 1
ATOM 2251 O O . ILE A 1 300 ? 6.345 -14.867 -15.648 1.00 97.19 300 ILE A O 1
ATOM 2255 N N . PHE A 1 301 ? 5.160 -15.234 -17.519 1.00 95.75 301 PHE A N 1
ATOM 2256 C CA . PHE A 1 301 ? 4.805 -16.612 -17.170 1.00 95.75 301 PHE A CA 1
ATOM 2257 C C . PHE A 1 301 ? 6.014 -17.552 -17.199 1.00 95.75 301 PHE A C 1
ATOM 2259 O O . PHE A 1 301 ? 6.199 -18.314 -16.254 1.00 95.75 301 PHE A O 1
ATOM 2266 N N . ASP A 1 302 ? 6.854 -17.470 -18.232 1.00 94.25 302 ASP A N 1
ATOM 2267 C CA . ASP A 1 302 ? 8.066 -18.287 -18.360 1.00 94.25 302 ASP A CA 1
ATOM 2268 C C . ASP A 1 302 ? 8.993 -18.089 -17.154 1.00 94.25 302 ASP A C 1
ATOM 2270 O O . ASP A 1 302 ? 9.348 -19.034 -16.446 1.00 94.25 302 ASP A O 1
ATOM 2274 N N . LYS A 1 303 ? 9.309 -16.829 -16.832 1.00 93.81 303 LYS A N 1
ATOM 2275 C CA . LYS A 1 303 ? 10.217 -16.507 -15.725 1.00 93.81 303 LYS A CA 1
ATOM 2276 C C . LYS A 1 303 ? 9.592 -16.674 -14.345 1.00 93.81 303 LYS A C 1
ATOM 2278 O O . LYS A 1 303 ? 10.336 -16.774 -13.376 1.00 93.81 303 LYS A O 1
ATOM 2283 N N . ALA A 1 304 ? 8.267 -16.747 -14.222 1.00 93.38 304 ALA A N 1
ATOM 2284 C CA . ALA A 1 304 ? 7.608 -16.985 -12.935 1.00 93.38 304 ALA A CA 1
ATOM 2285 C C . ALA A 1 304 ? 7.797 -18.411 -12.406 1.00 93.38 304 ALA A C 1
ATOM 2287 O O . ALA A 1 304 ? 7.722 -18.610 -11.193 1.00 93.38 304 ALA A O 1
ATOM 2288 N N . PHE A 1 305 ? 8.020 -19.374 -13.305 1.00 93.38 305 PHE A N 1
ATOM 2289 C CA . PHE A 1 305 ? 8.182 -20.796 -12.986 1.00 93.38 305 PHE A CA 1
ATOM 2290 C C . PHE A 1 305 ? 9.539 -21.362 -13.422 1.00 93.38 305 PHE A C 1
ATOM 2292 O O . PHE A 1 305 ? 9.796 -22.551 -13.230 1.00 93.38 305 PHE A O 1
ATOM 2299 N N . SER A 1 306 ? 10.406 -20.527 -14.001 1.00 87.44 306 SER A N 1
ATOM 2300 C CA . SER A 1 306 ? 11.740 -20.935 -14.433 1.00 87.44 306 SER A CA 1
ATOM 2301 C C . SER A 1 306 ? 12.623 -21.307 -13.241 1.00 87.44 306 SER A C 1
ATOM 2303 O O . SER A 1 306 ? 12.681 -20.609 -12.229 1.00 87.44 306 SER A O 1
ATOM 2305 N N . VAL A 1 307 ? 13.349 -22.411 -13.407 1.00 85.94 307 VAL A N 1
ATOM 2306 C CA . VAL A 1 307 ? 14.419 -22.872 -12.512 1.00 85.94 307 VAL A CA 1
ATOM 2307 C C . VAL A 1 307 ? 15.784 -22.816 -13.204 1.00 85.94 307 VAL A C 1
ATOM 2309 O O . VAL A 1 307 ? 16.731 -23.447 -12.746 1.00 85.94 307 VAL A O 1
ATOM 2312 N N . GLU A 1 308 ? 15.904 -22.076 -14.314 1.00 81.38 308 GLU A N 1
ATOM 2313 C CA . GLU A 1 308 ? 17.158 -21.933 -15.077 1.00 81.38 308 GLU A CA 1
ATOM 2314 C C . GLU A 1 308 ? 18.293 -21.365 -14.212 1.00 81.38 308 GLU A C 1
ATOM 2316 O O . GLU A 1 308 ? 19.431 -21.810 -14.313 1.00 81.38 308 GLU A O 1
ATOM 2321 N N . ALA A 1 309 ? 17.970 -20.432 -13.310 1.00 77.31 309 ALA A N 1
ATOM 2322 C CA . ALA A 1 309 ? 18.886 -19.891 -12.302 1.00 77.31 309 ALA A CA 1
ATOM 2323 C C . ALA A 1 309 ? 18.881 -20.706 -10.986 1.00 77.31 309 ALA A C 1
ATOM 2325 O O . ALA A 1 309 ? 19.266 -20.204 -9.933 1.00 77.31 309 ALA A O 1
ATOM 2326 N N . GLY A 1 310 ? 18.393 -21.949 -11.026 1.00 83.44 310 GLY A N 1
ATOM 2327 C CA . GLY A 1 310 ? 18.160 -22.801 -9.864 1.00 83.44 310 GLY A CA 1
ATOM 2328 C C . GLY A 1 310 ? 16.853 -22.499 -9.120 1.00 83.44 310 GLY A C 1
ATOM 2329 O O . GLY A 1 310 ? 16.093 -21.589 -9.459 1.00 83.44 310 GLY A O 1
ATOM 2330 N N . ILE A 1 311 ? 16.596 -23.274 -8.061 1.00 84.31 311 ILE A N 1
ATOM 2331 C CA . ILE A 1 311 ? 15.418 -23.114 -7.186 1.00 84.31 311 ILE A CA 1
ATOM 2332 C C . ILE A 1 311 ? 15.432 -21.747 -6.475 1.00 84.31 311 ILE A C 1
ATOM 2334 O O . ILE A 1 311 ? 14.372 -21.152 -6.272 1.00 84.31 311 ILE A O 1
ATOM 2338 N N . GLY A 1 312 ? 16.620 -21.212 -6.169 1.00 83.31 312 GLY A N 1
ATOM 2339 C CA . GLY A 1 312 ? 16.781 -19.880 -5.581 1.00 83.31 312 GLY A CA 1
ATOM 2340 C C . GLY A 1 312 ? 16.203 -18.764 -6.459 1.00 83.31 312 GLY A C 1
ATOM 2341 O O . GLY A 1 312 ? 15.559 -17.856 -5.939 1.00 83.31 312 GLY A O 1
ATOM 2342 N N . GLY A 1 313 ? 16.324 -18.868 -7.791 1.00 84.81 313 GLY A N 1
ATOM 2343 C CA . GLY A 1 313 ? 15.728 -17.910 -8.731 1.00 84.81 313 GLY A CA 1
ATOM 2344 C C . GLY A 1 313 ? 14.197 -17.888 -8.676 1.00 84.81 313 GLY A C 1
ATOM 2345 O O . GLY A 1 313 ? 13.591 -16.818 -8.578 1.00 84.81 313 GLY A O 1
ATOM 2346 N N . LEU A 1 314 ? 13.568 -19.069 -8.643 1.00 89.00 314 LEU A N 1
ATOM 2347 C CA . LEU A 1 314 ? 12.117 -19.209 -8.475 1.00 89.00 314 LEU A CA 1
ATOM 2348 C C . LEU A 1 314 ? 11.646 -18.605 -7.144 1.00 89.00 314 LEU A C 1
ATOM 2350 O O . LEU A 1 314 ? 10.693 -17.824 -7.105 1.00 89.00 314 LEU A O 1
ATOM 2354 N N . ILE A 1 315 ? 12.324 -18.947 -6.045 1.00 88.75 315 ILE A N 1
ATOM 2355 C CA . ILE A 1 315 ? 11.980 -18.439 -4.712 1.00 88.75 315 ILE A CA 1
ATOM 2356 C C . ILE A 1 315 ? 12.184 -16.923 -4.643 1.00 88.75 315 ILE A C 1
ATOM 2358 O O . ILE A 1 315 ? 11.329 -16.219 -4.104 1.00 88.75 315 ILE A O 1
ATOM 2362 N N . GLY A 1 316 ? 13.247 -16.402 -5.257 1.00 88.31 316 GLY A N 1
ATOM 2363 C CA . GLY A 1 316 ? 13.491 -14.970 -5.392 1.00 88.31 316 GLY A CA 1
ATOM 2364 C C . GLY A 1 316 ? 12.337 -14.245 -6.086 1.00 88.31 316 GLY A C 1
ATOM 2365 O O . GLY A 1 316 ? 11.852 -13.238 -5.565 1.00 88.31 316 GLY A O 1
ATOM 2366 N N . ALA A 1 317 ? 11.829 -14.782 -7.200 1.00 91.00 317 ALA A N 1
ATOM 2367 C CA . ALA A 1 317 ? 10.677 -14.216 -7.905 1.00 91.00 317 ALA A CA 1
ATOM 2368 C C . ALA A 1 317 ? 9.401 -14.216 -7.0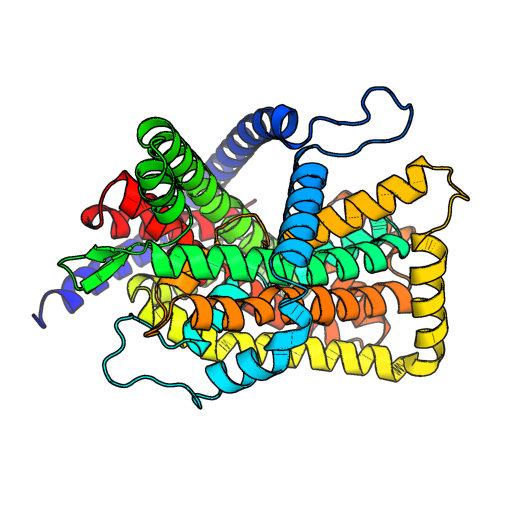39 1.00 91.00 317 ALA A C 1
ATOM 2370 O O . ALA A 1 317 ? 8.697 -13.203 -6.982 1.00 91.00 317 ALA A O 1
ATOM 2371 N N . ILE A 1 318 ? 9.127 -15.311 -6.315 1.00 91.94 318 ILE A N 1
ATOM 2372 C CA . ILE A 1 318 ? 7.996 -15.411 -5.373 1.00 91.94 318 ILE A CA 1
ATOM 2373 C C . ILE A 1 318 ? 8.119 -14.346 -4.283 1.00 91.94 318 ILE A C 1
ATOM 2375 O O . ILE A 1 318 ? 7.195 -13.560 -4.063 1.00 91.94 318 ILE A O 1
ATOM 2379 N N . VAL A 1 319 ? 9.267 -14.300 -3.607 1.00 90.19 319 VAL A N 1
ATOM 2380 C CA . VAL A 1 319 ? 9.512 -13.388 -2.489 1.00 90.19 319 VAL A CA 1
ATOM 2381 C C . VAL A 1 319 ? 9.401 -11.940 -2.943 1.00 90.19 319 VAL A C 1
ATOM 2383 O O . VAL A 1 319 ? 8.724 -11.158 -2.278 1.00 90.19 319 VAL A O 1
ATOM 2386 N N . GLN A 1 320 ? 9.998 -11.576 -4.081 1.00 90.88 320 GLN A N 1
ATOM 2387 C CA . GLN A 1 320 ? 9.904 -10.215 -4.612 1.00 90.88 320 GLN A CA 1
ATOM 2388 C C . GLN A 1 320 ? 8.471 -9.852 -5.005 1.00 90.88 320 GLN A C 1
ATOM 2390 O O . GLN A 1 320 ? 8.000 -8.771 -4.643 1.00 90.88 320 GLN A O 1
ATOM 2395 N N . GLY A 1 321 ? 7.750 -10.762 -5.667 1.00 92.12 321 GLY A N 1
ATOM 2396 C CA . GLY A 1 321 ? 6.355 -10.549 -6.047 1.00 92.12 321 GLY A CA 1
ATOM 2397 C C . GLY A 1 321 ? 5.448 -10.311 -4.838 1.00 92.12 321 GLY A C 1
ATOM 2398 O O . GLY A 1 321 ? 4.744 -9.300 -4.775 1.00 92.12 321 GLY A O 1
ATOM 2399 N N . PHE A 1 322 ? 5.511 -11.187 -3.830 1.00 92.38 322 PHE A N 1
ATOM 2400 C CA . PHE A 1 322 ? 4.707 -11.045 -2.613 1.00 92.38 322 PHE A CA 1
ATOM 2401 C C . PHE A 1 322 ? 5.128 -9.857 -1.752 1.00 92.38 322 PHE A C 1
ATOM 2403 O O . PHE A 1 322 ? 4.260 -9.135 -1.261 1.00 92.38 322 PHE A O 1
ATOM 2410 N N . LYS A 1 323 ? 6.434 -9.609 -1.592 1.00 89.12 323 LYS A N 1
ATOM 2411 C CA . LYS A 1 323 ? 6.940 -8.435 -0.869 1.00 89.12 323 LYS A CA 1
ATOM 2412 C C . LYS A 1 323 ? 6.401 -7.160 -1.512 1.00 89.12 323 LYS A C 1
ATOM 2414 O O . LYS A 1 323 ? 5.828 -6.325 -0.817 1.00 89.12 323 LYS A O 1
ATOM 2419 N N . ARG A 1 324 ? 6.507 -7.027 -2.838 1.00 90.19 324 ARG A N 1
ATOM 2420 C CA . ARG A 1 324 ? 5.997 -5.855 -3.559 1.00 90.19 324 ARG A CA 1
ATOM 2421 C C . ARG A 1 324 ? 4.484 -5.715 -3.430 1.00 90.19 324 ARG A C 1
ATOM 2423 O O . ARG A 1 324 ? 4.022 -4.621 -3.120 1.00 90.19 324 ARG A O 1
ATOM 2430 N N . ALA A 1 325 ? 3.722 -6.790 -3.618 1.00 90.44 325 ALA A N 1
ATOM 2431 C CA . ALA A 1 325 ? 2.266 -6.753 -3.494 1.00 90.44 325 ALA A CA 1
ATOM 2432 C C . ALA A 1 325 ? 1.798 -6.380 -2.080 1.00 90.44 325 ALA A C 1
ATOM 2434 O O . ALA A 1 325 ? 0.862 -5.593 -1.935 1.00 90.44 325 ALA A O 1
ATOM 2435 N N . ALA A 1 326 ? 2.463 -6.893 -1.041 1.00 86.31 326 ALA A N 1
ATOM 2436 C CA . ALA A 1 326 ? 2.167 -6.551 0.347 1.00 86.31 326 ALA A CA 1
ATOM 2437 C C . ALA A 1 326 ? 2.447 -5.069 0.637 1.00 86.31 326 ALA A C 1
ATOM 2439 O O . ALA A 1 326 ? 1.622 -4.410 1.259 1.00 86.31 326 ALA A O 1
ATOM 2440 N N . PHE A 1 327 ? 3.560 -4.520 0.136 1.00 80.50 327 PHE A N 1
ATOM 2441 C CA . PHE A 1 327 ? 3.864 -3.089 0.268 1.00 80.50 327 PHE A CA 1
ATOM 2442 C C . PHE A 1 327 ? 2.988 -2.185 -0.604 1.00 80.50 327 PHE A C 1
ATOM 2444 O O . PHE A 1 327 ? 2.850 -1.011 -0.291 1.00 80.50 327 PHE A O 1
ATOM 2451 N N . SER A 1 328 ? 2.457 -2.693 -1.715 1.00 85.69 328 SER A N 1
ATOM 2452 C CA . SER A 1 328 ? 1.591 -1.923 -2.608 1.00 85.69 328 SER A CA 1
ATOM 2453 C C . SER A 1 328 ? 0.171 -1.852 -2.060 1.00 85.69 328 SER A C 1
ATOM 2455 O O . SER A 1 328 ? -0.327 -0.785 -1.736 1.00 85.69 328 SER A O 1
ATOM 2457 N N . SER A 1 329 ? -0.448 -3.014 -1.852 1.00 87.00 329 SER A N 1
ATOM 2458 C CA . SER A 1 329 ? -1.835 -3.094 -1.397 1.00 87.00 329 SER A CA 1
ATOM 2459 C C . SER A 1 329 ? -2.009 -2.892 0.104 1.00 87.00 329 SER A C 1
ATOM 2461 O O . SER A 1 329 ? -3.139 -2.770 0.573 1.00 87.00 329 SER A O 1
ATOM 2463 N N . GLU A 1 330 ? -0.930 -2.958 0.886 1.00 87.56 330 GLU A N 1
ATOM 2464 C CA . GLU A 1 330 ? -0.945 -2.994 2.355 1.00 87.56 330 GLU A CA 1
ATOM 2465 C C . GLU A 1 330 ? -1.839 -4.108 2.932 1.00 87.56 330 GLU A C 1
ATOM 2467 O O . GLU A 1 330 ? -2.386 -3.993 4.035 1.00 87.56 330 GLU A O 1
ATOM 2472 N N . ALA A 1 331 ? -2.092 -5.172 2.166 1.00 89.62 331 ALA A N 1
ATOM 2473 C CA . ALA A 1 331 ? -2.915 -6.285 2.615 1.00 89.62 331 ALA A CA 1
ATOM 2474 C C . ALA A 1 331 ? -2.188 -7.065 3.719 1.00 89.62 331 ALA A C 1
ATOM 2476 O O . ALA A 1 331 ? -1.082 -7.562 3.514 1.00 89.62 331 ALA A O 1
ATOM 2477 N N . GLY A 1 332 ? -2.821 -7.187 4.888 1.00 89.94 332 GLY A N 1
ATOM 2478 C CA . GLY A 1 332 ? -2.233 -7.855 6.052 1.00 89.94 332 GLY A CA 1
ATOM 2479 C C . GLY A 1 332 ? -1.440 -6.929 6.978 1.00 89.94 332 GLY A C 1
ATOM 2480 O O . GLY A 1 332 ? -0.956 -7.394 8.008 1.00 89.94 332 GLY A O 1
ATOM 2481 N N . ILE A 1 333 ? -1.310 -5.639 6.637 1.00 89.75 333 ILE A N 1
ATOM 2482 C CA . ILE A 1 333 ? -0.658 -4.628 7.486 1.00 89.75 333 ILE A CA 1
ATOM 2483 C C . ILE A 1 333 ? -1.646 -4.037 8.506 1.00 89.75 333 ILE A C 1
ATOM 2485 O O . ILE A 1 333 ? -1.243 -3.676 9.607 1.00 89.75 333 ILE A O 1
ATOM 2489 N N . GLY A 1 334 ? -2.942 -3.951 8.183 1.00 92.62 334 GLY A N 1
ATOM 2490 C CA . GLY A 1 334 ? -3.990 -3.436 9.077 1.00 92.62 334 GLY A CA 1
ATOM 2491 C C . GLY A 1 334 ? -4.186 -1.909 9.106 1.00 92.62 334 GLY A C 1
ATOM 2492 O O . GLY A 1 334 ? -5.130 -1.435 9.741 1.00 92.62 334 GLY A O 1
ATOM 2493 N N . SER A 1 335 ? -3.361 -1.132 8.400 1.00 93.06 335 SER A N 1
ATOM 2494 C CA . SER A 1 335 ? -3.440 0.340 8.267 1.00 93.06 335 SER A CA 1
ATOM 2495 C C . SER A 1 335 ? -4.732 0.809 7.584 1.00 93.06 335 SER A C 1
ATOM 2497 O O . SER A 1 335 ? -5.500 1.579 8.160 1.00 93.06 335 SER A O 1
ATOM 2499 N N . ALA A 1 336 ? -5.036 0.284 6.393 1.00 93.06 336 ALA A N 1
ATOM 2500 C CA . ALA A 1 336 ? -6.227 0.645 5.609 1.00 93.06 336 ALA A CA 1
ATOM 2501 C C . ALA A 1 336 ? -7.552 0.419 6.368 1.00 93.06 336 ALA A C 1
ATOM 2503 O O . ALA A 1 336 ? -8.552 1.118 6.157 1.00 93.06 336 ALA A O 1
ATOM 2504 N N . ALA A 1 337 ? -7.549 -0.517 7.323 1.00 96.31 337 ALA A N 1
ATOM 2505 C CA . ALA A 1 337 ? -8.683 -0.796 8.194 1.00 96.31 337 ALA A CA 1
ATOM 2506 C C . ALA A 1 337 ? -9.112 0.442 9.012 1.00 96.31 337 ALA A C 1
ATOM 2508 O O . ALA A 1 337 ? -10.293 0.581 9.340 1.00 96.31 337 ALA A O 1
ATOM 2509 N N . ILE A 1 338 ? -8.184 1.368 9.285 1.00 97.44 338 ILE A N 1
ATOM 2510 C CA . ILE A 1 338 ? -8.442 2.638 9.972 1.00 97.44 338 ILE A CA 1
ATOM 2511 C C . ILE A 1 338 ? -9.390 3.512 9.135 1.00 97.44 338 ILE A C 1
ATOM 2513 O O . ILE A 1 338 ? -10.458 3.880 9.626 1.00 97.44 338 ILE A O 1
ATOM 2517 N N . ALA A 1 339 ? -9.080 3.773 7.855 1.00 96.50 339 ALA A N 1
ATOM 2518 C CA . ALA A 1 339 ? -9.983 4.507 6.949 1.00 96.50 339 ALA A CA 1
ATOM 2519 C C . ALA A 1 339 ? -11.329 3.794 6.792 1.00 96.50 339 ALA A C 1
ATOM 2521 O O . ALA A 1 339 ? -12.393 4.416 6.880 1.00 96.50 339 ALA A O 1
ATOM 2522 N N . HIS A 1 340 ? -11.293 2.474 6.597 1.00 97.44 340 HIS A N 1
ATOM 2523 C CA . HIS A 1 340 ? -12.507 1.691 6.406 1.00 97.44 340 HIS A CA 1
ATOM 2524 C C . HIS A 1 340 ? -13.423 1.729 7.625 1.00 97.44 340 HIS A C 1
ATOM 2526 O O . HIS A 1 340 ? -14.639 1.746 7.446 1.00 97.44 340 HIS A O 1
ATOM 2532 N N . SER A 1 341 ? -12.892 1.816 8.847 1.00 97.06 341 SER A N 1
ATOM 2533 C CA . SER A 1 341 ? -13.692 1.890 10.074 1.00 97.06 341 SER A CA 1
ATOM 2534 C C . SER A 1 341 ? -14.598 3.128 10.150 1.00 97.06 341 SER A C 1
ATOM 2536 O O . SER A 1 341 ? -15.678 3.071 10.743 1.00 97.06 341 SER A O 1
ATOM 2538 N N . ALA A 1 342 ? -14.235 4.225 9.481 1.00 95.81 342 ALA A N 1
ATOM 2539 C CA . ALA A 1 342 ? -14.990 5.475 9.514 1.00 95.81 342 ALA A CA 1
ATOM 2540 C C . ALA A 1 342 ? -16.198 5.506 8.557 1.00 95.81 342 ALA A C 1
ATOM 2542 O O . ALA A 1 342 ? -17.015 6.434 8.601 1.00 95.81 342 ALA A O 1
ATOM 2543 N N . ALA A 1 343 ? -16.347 4.501 7.689 1.00 95.81 343 ALA A N 1
ATOM 2544 C CA . ALA A 1 343 ? -17.410 4.469 6.691 1.00 95.81 343 ALA A CA 1
ATOM 2545 C C . ALA A 1 343 ? -18.814 4.345 7.310 1.00 95.81 343 ALA A C 1
ATOM 2547 O O . ALA A 1 343 ? -19.042 3.610 8.276 1.00 95.81 343 ALA A O 1
ATOM 2548 N N . ARG A 1 344 ? -19.788 5.029 6.702 1.00 93.44 344 ARG A N 1
ATOM 2549 C CA . ARG A 1 344 ? -21.219 4.900 7.011 1.00 93.44 344 ARG A CA 1
ATOM 2550 C C . ARG A 1 344 ? -21.783 3.604 6.441 1.00 93.44 344 ARG A C 1
ATOM 2552 O O . ARG A 1 344 ? -22.165 3.543 5.273 1.00 93.44 344 ARG A O 1
ATOM 2559 N N . THR A 1 345 ? -21.878 2.581 7.286 1.00 92.00 345 THR A N 1
ATOM 2560 C CA . THR A 1 345 ? -22.528 1.308 6.961 1.00 92.00 345 THR A CA 1
ATOM 2561 C C . THR A 1 345 ? -23.324 0.773 8.149 1.00 92.00 345 THR A C 1
ATOM 2563 O O . THR A 1 345 ? -22.949 0.971 9.302 1.00 92.00 345 THR A O 1
ATOM 2566 N N . ALA A 1 346 ? -24.440 0.103 7.855 1.00 88.62 346 ALA A N 1
ATOM 2567 C CA . ALA A 1 346 ? -25.237 -0.615 8.849 1.00 88.62 346 ALA A CA 1
ATOM 2568 C C . ALA A 1 346 ? -24.676 -2.018 9.140 1.00 88.62 346 ALA A C 1
ATOM 2570 O O . ALA A 1 346 ? -24.872 -2.545 10.228 1.00 88.62 346 ALA A O 1
ATOM 2571 N N . TYR A 1 347 ? -23.967 -2.611 8.174 1.00 93.00 347 TYR A N 1
ATOM 2572 C CA . TYR A 1 347 ? -23.417 -3.961 8.281 1.00 93.00 347 TYR A CA 1
ATOM 2573 C C . TYR A 1 347 ? -21.900 -3.904 8.088 1.00 93.00 347 TYR A C 1
ATOM 2575 O O . TYR A 1 347 ? -21.465 -3.444 7.023 1.00 93.00 347 TYR A O 1
ATOM 2583 N N . PRO A 1 348 ? -21.093 -4.381 9.054 1.00 93.69 348 PRO A N 1
ATOM 2584 C CA . PRO A 1 348 ? -19.633 -4.332 8.964 1.00 93.69 348 PRO A CA 1
ATOM 2585 C C . PRO A 1 348 ? -19.077 -4.945 7.677 1.00 93.69 348 PRO A C 1
ATOM 2587 O O . PRO A 1 348 ? -18.304 -4.317 6.953 1.00 93.69 348 PRO A O 1
ATOM 2590 N N . VAL A 1 349 ? -19.589 -6.127 7.322 1.00 95.62 349 VAL A N 1
ATOM 2591 C CA . VAL A 1 349 ? -19.191 -6.893 6.132 1.00 95.62 349 VAL A CA 1
ATOM 2592 C C . VAL A 1 349 ? -19.359 -6.093 4.838 1.00 95.62 349 VAL A C 1
ATOM 2594 O O . VAL A 1 349 ? -18.569 -6.252 3.914 1.00 95.62 349 VAL A O 1
ATOM 2597 N N . ARG A 1 350 ? -20.340 -5.183 4.755 1.00 95.75 350 ARG A N 1
ATOM 2598 C CA . ARG A 1 350 ? -20.567 -4.372 3.547 1.00 95.75 350 ARG A CA 1
ATOM 2599 C C . ARG A 1 350 ? -19.351 -3.507 3.217 1.00 95.75 350 ARG A C 1
ATOM 2601 O O . ARG A 1 350 ? -18.977 -3.412 2.055 1.00 95.75 350 ARG A O 1
ATOM 2608 N N . GLN A 1 351 ? -18.719 -2.909 4.222 1.00 96.75 351 GLN A N 1
ATOM 2609 C CA . GLN A 1 351 ? -17.513 -2.113 3.995 1.00 96.75 351 GLN A CA 1
ATOM 2610 C C . GLN A 1 351 ? -16.276 -2.991 3.778 1.00 96.75 351 GLN A C 1
ATOM 2612 O O . GLN A 1 351 ? -15.378 -2.590 3.043 1.00 96.75 351 GLN A O 1
ATOM 2617 N N . GLY A 1 352 ? -16.250 -4.199 4.351 1.00 97.31 352 GLY A N 1
ATOM 2618 C CA . GLY A 1 352 ? -15.264 -5.215 3.987 1.00 97.31 352 GLY A CA 1
ATOM 2619 C C . GLY A 1 352 ? -15.320 -5.564 2.502 1.00 97.31 352 GLY A C 1
ATOM 2620 O O . GLY A 1 352 ? -14.289 -5.620 1.843 1.00 97.31 352 GLY A O 1
ATOM 2621 N N . ILE A 1 353 ? -16.524 -5.737 1.941 1.00 97.81 353 ILE A N 1
ATOM 2622 C CA . ILE A 1 353 ? -16.703 -6.011 0.506 1.00 97.81 353 ILE A CA 1
ATOM 2623 C C . ILE A 1 353 ? -16.169 -4.847 -0.337 1.00 97.81 353 ILE A C 1
ATOM 2625 O O . ILE A 1 353 ? -15.537 -5.082 -1.360 1.00 97.81 353 ILE A O 1
ATOM 2629 N N . VAL A 1 354 ? -16.373 -3.597 0.092 1.00 97.75 354 VAL A N 1
ATOM 2630 C CA . VAL A 1 354 ? -15.785 -2.425 -0.583 1.00 97.75 354 VAL A CA 1
ATOM 2631 C C . VAL A 1 354 ? -14.256 -2.491 -0.594 1.00 97.75 354 VAL A C 1
ATOM 2633 O O . VAL A 1 354 ? -13.658 -2.212 -1.628 1.00 97.75 354 VAL A O 1
ATOM 2636 N N . ALA A 1 355 ? -13.636 -2.922 0.507 1.00 97.38 355 ALA A N 1
ATOM 2637 C CA . ALA A 1 355 ? -12.181 -3.013 0.640 1.00 97.38 355 ALA A CA 1
ATOM 2638 C C . ALA A 1 355 ? -11.529 -4.037 -0.314 1.00 97.38 355 ALA A C 1
ATOM 2640 O O . ALA A 1 355 ? -10.339 -3.939 -0.594 1.00 97.38 355 ALA A O 1
ATOM 2641 N N . LEU A 1 356 ? -12.300 -4.977 -0.888 1.00 97.19 356 LEU A N 1
ATOM 2642 C CA . LEU A 1 356 ? -11.818 -5.872 -1.955 1.00 97.19 356 LEU A CA 1
ATOM 2643 C C . LEU A 1 356 ? -11.254 -5.100 -3.156 1.00 97.19 356 LEU A C 1
ATOM 2645 O O . LEU A 1 356 ? -10.393 -5.614 -3.865 1.00 97.19 356 LEU A O 1
ATOM 2649 N N . LEU A 1 357 ? -11.771 -3.894 -3.407 1.00 97.00 357 LEU A N 1
ATOM 2650 C CA . LEU A 1 357 ? -11.357 -3.075 -4.539 1.00 97.00 357 LEU A CA 1
ATOM 2651 C C . LEU A 1 357 ? -9.947 -2.507 -4.372 1.00 97.00 357 LEU A C 1
ATOM 2653 O O . LEU A 1 357 ? -9.334 -2.220 -5.395 1.00 97.00 357 LEU A O 1
ATOM 2657 N N . GLU A 1 358 ? -9.424 -2.371 -3.145 1.00 95.31 358 GLU A N 1
ATOM 2658 C CA . GLU A 1 358 ? -8.086 -1.798 -2.949 1.00 95.31 358 GLU A CA 1
ATOM 2659 C C . GLU A 1 358 ? -7.010 -2.650 -3.624 1.00 95.31 358 GLU A C 1
ATOM 2661 O O . GLU A 1 358 ? -6.420 -2.159 -4.585 1.00 95.31 358 GLU A O 1
ATOM 2666 N N . PRO A 1 359 ? -6.786 -3.932 -3.254 1.00 95.75 359 PRO A N 1
ATOM 2667 C CA . PRO A 1 359 ? -5.672 -4.685 -3.830 1.00 95.75 359 PRO A CA 1
ATOM 2668 C C . PRO A 1 359 ? -5.889 -4.991 -5.317 1.00 95.75 359 PRO A C 1
ATOM 2670 O O . PRO A 1 359 ? -4.930 -5.165 -6.066 1.00 95.75 359 PRO A O 1
ATOM 2673 N N . PHE A 1 360 ? -7.150 -5.018 -5.764 1.00 96.44 360 PHE A N 1
ATOM 2674 C CA . PHE A 1 360 ? -7.486 -5.179 -7.174 1.00 96.44 360 PHE A CA 1
ATOM 2675 C C . PHE A 1 360 ? -7.057 -3.967 -8.010 1.00 96.44 360 PHE A C 1
ATOM 2677 O O . PHE A 1 360 ? -6.338 -4.126 -8.992 1.00 96.44 360 PHE A O 1
ATOM 2684 N N . ILE A 1 361 ? -7.471 -2.755 -7.626 1.00 95.44 361 ILE A N 1
ATOM 2685 C CA . ILE A 1 361 ? -7.108 -1.532 -8.356 1.00 95.44 361 ILE A CA 1
ATOM 2686 C C . ILE A 1 361 ? -5.599 -1.296 -8.248 1.00 95.44 361 ILE A C 1
ATOM 2688 O O . ILE A 1 361 ? -4.934 -1.064 -9.252 1.00 95.44 361 ILE A O 1
ATOM 2692 N N . ASP A 1 362 ? -5.065 -1.400 -7.036 1.00 94.19 362 ASP A N 1
ATOM 2693 C CA . ASP A 1 362 ? -3.679 -1.097 -6.708 1.00 94.19 362 ASP A CA 1
ATOM 2694 C C . ASP A 1 362 ? -2.676 -2.061 -7.362 1.00 94.19 362 ASP A C 1
ATOM 2696 O O . ASP A 1 362 ? -1.825 -1.666 -8.159 1.00 94.19 362 ASP A O 1
ATOM 2700 N N . THR A 1 363 ? -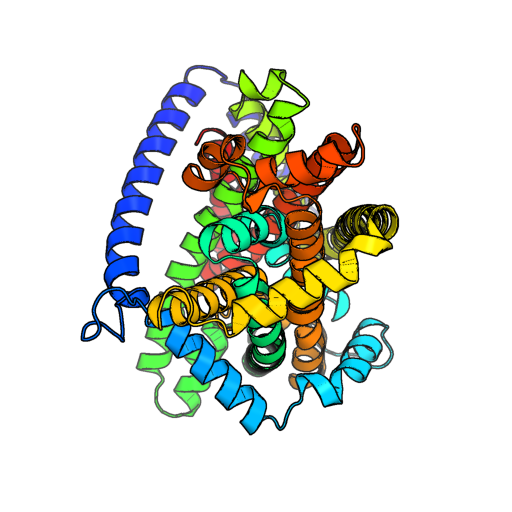2.779 -3.348 -7.035 1.00 93.12 363 THR A N 1
ATOM 2701 C CA . THR A 1 363 ? -1.751 -4.332 -7.379 1.00 93.12 363 THR A CA 1
ATOM 2702 C C . THR A 1 363 ? -2.105 -5.075 -8.663 1.00 93.12 363 THR A C 1
ATOM 2704 O O . THR A 1 363 ? -1.265 -5.231 -9.545 1.00 93.12 363 THR A O 1
ATOM 2707 N N . VAL A 1 364 ? -3.352 -5.529 -8.808 1.00 96.06 364 VAL A N 1
ATOM 2708 C CA . VAL A 1 364 ? -3.737 -6.351 -9.968 1.00 96.06 364 VAL A CA 1
ATOM 2709 C C . VAL A 1 364 ? -3.828 -5.512 -11.243 1.00 96.06 364 VAL A C 1
ATOM 2711 O O . VAL A 1 364 ? -3.424 -5.988 -12.301 1.00 96.06 364 VAL A O 1
ATOM 2714 N N . VAL A 1 365 ? -4.317 -4.273 -11.159 1.00 96.12 365 VAL A N 1
ATOM 2715 C CA . VAL A 1 365 ? -4.444 -3.382 -12.322 1.00 96.12 365 VAL A CA 1
ATOM 2716 C C . VAL A 1 365 ? -3.228 -2.469 -12.459 1.00 96.12 365 VAL A C 1
ATOM 2718 O O . VAL A 1 365 ? -2.475 -2.617 -13.421 1.00 96.12 365 VAL A O 1
ATOM 2721 N N . ILE A 1 366 ? -3.010 -1.542 -11.518 1.00 95.38 366 ILE A N 1
ATOM 2722 C CA . ILE A 1 366 ? -1.990 -0.494 -11.682 1.00 95.38 366 ILE A CA 1
ATOM 2723 C C . ILE A 1 366 ? -0.587 -1.106 -11.734 1.00 95.38 366 ILE A C 1
ATOM 2725 O O . ILE A 1 366 ? 0.126 -0.863 -12.706 1.00 95.38 366 ILE A O 1
ATOM 2729 N N . CYS A 1 367 ? -0.194 -1.945 -10.767 1.00 95.31 367 CYS A N 1
ATOM 2730 C CA . CYS A 1 367 ? 1.153 -2.527 -10.781 1.00 95.31 367 CYS A CA 1
ATOM 2731 C C . CYS A 1 367 ? 1.413 -3.431 -11.991 1.00 95.31 367 CYS A C 1
ATOM 2733 O O . CYS A 1 367 ? 2.518 -3.404 -12.527 1.00 95.31 367 CYS A O 1
ATOM 2735 N N . THR A 1 368 ? 0.425 -4.199 -12.455 1.00 96.06 368 THR A N 1
ATOM 2736 C CA . THR A 1 368 ? 0.572 -5.009 -13.677 1.00 96.06 368 THR A CA 1
ATOM 2737 C C . THR A 1 368 ? 0.814 -4.131 -14.898 1.00 96.06 368 THR A C 1
ATOM 2739 O O . THR A 1 368 ? 1.681 -4.432 -15.713 1.00 96.06 368 THR A O 1
ATOM 2742 N N . MET A 1 369 ? 0.090 -3.019 -15.020 1.00 96.25 369 MET A N 1
ATOM 2743 C CA . MET A 1 369 ? 0.276 -2.087 -16.130 1.00 96.25 369 MET A CA 1
ATOM 2744 C C . MET A 1 369 ? 1.636 -1.392 -16.077 1.00 96.25 369 MET A C 1
ATOM 2746 O O . MET A 1 369 ? 2.304 -1.312 -17.106 1.00 96.25 369 MET A O 1
ATOM 2750 N N . THR A 1 370 ? 2.086 -0.970 -14.892 1.00 95.69 370 THR A N 1
ATOM 2751 C CA . THR A 1 370 ? 3.455 -0.470 -14.700 1.00 95.69 370 THR A CA 1
ATOM 2752 C C . THR A 1 370 ? 4.476 -1.519 -15.130 1.00 95.69 370 THR A C 1
ATOM 2754 O O . THR A 1 370 ? 5.378 -1.223 -15.907 1.00 95.69 370 THR A O 1
ATOM 2757 N N . ALA A 1 371 ? 4.324 -2.759 -14.660 1.00 96.88 371 ALA A N 1
ATOM 2758 C CA . ALA A 1 371 ? 5.246 -3.842 -14.969 1.00 96.88 371 ALA A CA 1
ATOM 2759 C C . ALA A 1 371 ? 5.311 -4.135 -16.473 1.00 96.88 371 ALA A C 1
ATOM 2761 O O . ALA A 1 371 ? 6.403 -4.306 -17.004 1.00 96.88 371 ALA A O 1
ATOM 2762 N N . LEU A 1 372 ? 4.170 -4.132 -17.169 1.00 97.31 372 LEU A N 1
ATOM 2763 C CA . LEU A 1 372 ? 4.128 -4.299 -18.622 1.00 97.31 372 LEU A CA 1
ATOM 2764 C C . LEU A 1 372 ? 4.880 -3.182 -19.342 1.00 97.31 372 LEU A C 1
ATOM 2766 O O . LEU A 1 372 ? 5.672 -3.484 -20.226 1.00 97.31 372 LEU A O 1
ATOM 2770 N N . VAL A 1 373 ? 4.700 -1.917 -18.946 1.00 96.38 373 VAL A N 1
ATOM 2771 C CA . VAL A 1 373 ? 5.471 -0.802 -19.524 1.00 96.38 373 VAL A CA 1
ATOM 2772 C C . VAL A 1 373 ? 6.973 -1.017 -19.316 1.00 96.38 373 VAL A C 1
ATOM 2774 O O . VAL A 1 373 ? 7.748 -0.918 -20.266 1.00 96.38 373 VAL A O 1
ATOM 2777 N N . ILE A 1 374 ? 7.390 -1.372 -18.099 1.00 96.69 374 ILE A N 1
ATOM 2778 C CA . ILE A 1 374 ? 8.801 -1.614 -17.765 1.00 96.69 374 ILE A CA 1
ATOM 2779 C C . ILE A 1 374 ? 9.385 -2.786 -18.570 1.00 96.69 374 ILE A C 1
ATOM 2781 O O . ILE A 1 374 ? 10.507 -2.687 -19.059 1.00 96.69 374 ILE A O 1
ATOM 2785 N N . ILE A 1 375 ? 8.631 -3.876 -18.736 1.00 96.94 375 ILE A N 1
ATOM 2786 C CA . ILE A 1 375 ? 9.075 -5.062 -19.478 1.00 96.94 375 ILE A CA 1
ATOM 2787 C C . ILE A 1 375 ? 9.150 -4.781 -20.981 1.00 96.94 375 ILE A C 1
ATOM 2789 O O . ILE A 1 375 ? 10.165 -5.092 -21.593 1.00 96.94 375 ILE A O 1
ATOM 2793 N N . ILE A 1 376 ? 8.115 -4.167 -21.563 1.00 96.44 376 ILE A N 1
ATOM 2794 C CA . ILE A 1 376 ? 8.047 -3.840 -22.999 1.00 96.44 376 ILE A CA 1
ATOM 2795 C C . ILE A 1 376 ? 9.185 -2.896 -23.396 1.00 96.44 376 ILE A C 1
ATOM 2797 O O . ILE A 1 376 ? 9.829 -3.080 -24.419 1.00 96.44 376 ILE A O 1
ATOM 2801 N N . THR A 1 377 ? 9.467 -1.895 -22.564 1.00 95.12 377 THR A N 1
ATOM 2802 C CA . THR A 1 377 ? 10.546 -0.927 -22.826 1.00 95.12 377 THR A CA 1
ATOM 2803 C C . THR A 1 377 ? 11.943 -1.479 -22.553 1.00 95.12 377 THR A C 1
ATOM 2805 O O . THR A 1 377 ? 12.926 -0.850 -22.933 1.00 95.12 377 THR A O 1
ATOM 2808 N N . GLY A 1 378 ? 12.055 -2.624 -21.872 1.00 94.62 378 GLY A N 1
ATOM 2809 C CA . GLY A 1 378 ? 13.324 -3.295 -21.587 1.00 94.62 378 GLY A CA 1
ATOM 2810 C C . GLY A 1 378 ? 14.239 -2.579 -20.586 1.00 94.62 378 GLY A C 1
ATOM 2811 O O . GLY A 1 378 ? 15.321 -3.086 -20.287 1.00 94.62 378 GLY A O 1
ATOM 2812 N N . VAL A 1 379 ? 13.822 -1.442 -20.014 1.00 94.31 379 VAL A N 1
ATOM 2813 C CA . VAL A 1 379 ? 14.685 -0.605 -19.155 1.00 94.31 379 VAL A CA 1
ATOM 2814 C C . VAL A 1 379 ? 15.174 -1.326 -17.897 1.00 94.31 379 VAL A C 1
ATOM 2816 O O . VAL A 1 379 ? 16.212 -0.971 -17.348 1.00 94.31 379 VAL A O 1
ATOM 2819 N N . TYR A 1 380 ? 14.451 -2.352 -17.440 1.00 93.44 380 TYR A N 1
ATOM 2820 C CA . TYR A 1 380 ? 14.815 -3.137 -16.257 1.00 93.44 380 TYR A CA 1
ATOM 2821 C C . TYR A 1 380 ? 16.071 -3.996 -16.462 1.00 93.44 380 TYR A C 1
ATOM 2823 O O . TYR A 1 380 ? 16.711 -4.378 -15.486 1.00 93.44 380 TYR A O 1
ATOM 2831 N N . ALA A 1 381 ? 16.404 -4.321 -17.715 1.00 92.19 381 ALA A N 1
ATOM 2832 C CA . ALA A 1 381 ? 17.536 -5.172 -18.077 1.00 92.19 381 ALA A CA 1
ATOM 2833 C C . ALA A 1 381 ? 18.719 -4.380 -18.661 1.00 92.19 381 ALA A C 1
ATOM 2835 O O . ALA A 1 381 ? 19.779 -4.955 -18.906 1.00 92.19 381 ALA A O 1
ATOM 2836 N N . ALA A 1 382 ? 18.555 -3.075 -18.898 1.00 91.75 382 ALA A N 1
ATOM 2837 C CA . ALA A 1 382 ? 19.569 -2.243 -19.533 1.00 91.75 382 ALA A CA 1
ATOM 2838 C C . ALA A 1 382 ? 20.705 -1.888 -18.540 1.00 91.75 382 ALA A C 1
ATOM 2840 O O . ALA A 1 382 ? 20.436 -1.264 -17.507 1.00 91.75 382 ALA A O 1
ATOM 2841 N N . PRO A 1 383 ? 21.982 -2.224 -18.829 1.00 90.62 383 PRO A N 1
ATOM 2842 C CA . PRO A 1 383 ? 23.102 -1.977 -17.909 1.00 90.62 383 PRO A CA 1
ATOM 2843 C C . PRO A 1 383 ? 23.296 -0.500 -17.538 1.00 90.62 383 PRO A C 1
ATOM 2845 O O . PRO A 1 383 ? 23.674 -0.181 -16.413 1.00 90.62 383 PRO A O 1
ATOM 2848 N N . GLU A 1 384 ? 22.981 0.408 -18.459 1.00 91.94 384 GLU A N 1
ATOM 2849 C CA . GLU A 1 384 ? 23.007 1.864 -18.268 1.00 91.94 384 GLU A CA 1
ATOM 2850 C C . GLU A 1 384 ? 22.044 2.375 -17.182 1.00 91.94 384 GLU A C 1
ATOM 2852 O O . GLU A 1 384 ? 22.205 3.488 -16.683 1.00 91.94 384 GLU A O 1
ATOM 2857 N N . HIS A 1 385 ? 21.067 1.566 -16.764 1.00 91.75 385 HIS A N 1
ATOM 2858 C CA . HIS A 1 385 ? 20.127 1.901 -15.694 1.00 91.75 385 HIS A CA 1
ATOM 2859 C C . HIS A 1 385 ? 20.407 1.162 -14.379 1.00 91.75 385 HIS A C 1
ATOM 2861 O O . HIS A 1 385 ? 19.702 1.382 -13.391 1.00 91.75 385 HIS A O 1
ATOM 2867 N N . ALA A 1 386 ? 21.461 0.340 -14.314 1.00 89.69 386 ALA A N 1
ATOM 2868 C CA . ALA A 1 386 ? 21.801 -0.435 -13.121 1.00 89.69 386 ALA A CA 1
ATOM 2869 C C . ALA A 1 386 ? 22.007 0.450 -11.879 1.00 89.69 386 ALA A C 1
ATOM 2871 O O . ALA A 1 386 ? 21.615 0.074 -10.774 1.00 89.69 386 ALA A O 1
ATOM 2872 N N . GLN A 1 387 ? 22.551 1.659 -12.055 1.00 88.69 387 GLN A N 1
ATOM 2873 C CA . GLN A 1 387 ? 22.738 2.609 -10.958 1.00 88.69 387 GLN A CA 1
ATOM 2874 C C . GLN A 1 387 ? 21.404 3.094 -10.369 1.00 88.69 387 GLN A C 1
ATOM 2876 O O . GLN A 1 387 ? 21.282 3.202 -9.150 1.00 88.69 387 GLN A O 1
ATOM 2881 N N . LEU A 1 388 ? 20.380 3.316 -11.205 1.00 86.69 388 LEU A N 1
ATOM 2882 C CA . LEU A 1 388 ? 19.041 3.694 -10.737 1.00 86.69 388 LEU A CA 1
ATOM 2883 C C . LEU A 1 388 ? 18.414 2.572 -9.903 1.00 86.69 388 LEU A C 1
ATOM 2885 O O . LEU A 1 388 ? 17.766 2.841 -8.892 1.00 86.69 388 LEU A O 1
ATOM 2889 N N . VAL A 1 389 ? 18.637 1.316 -10.299 1.00 88.31 389 VAL A N 1
ATOM 2890 C CA . VAL A 1 389 ? 18.158 0.142 -9.558 1.00 88.31 389 VAL A CA 1
ATOM 2891 C C . VAL A 1 389 ? 18.867 0.028 -8.207 1.00 88.31 389 VAL A C 1
ATOM 2893 O O . VAL A 1 389 ? 18.202 -0.097 -7.180 1.00 88.31 389 VAL A O 1
ATOM 2896 N N . GLN A 1 390 ? 20.198 0.146 -8.184 1.00 85.88 390 GLN A N 1
ATOM 2897 C CA . GLN A 1 390 ? 21.000 0.071 -6.955 1.00 85.88 390 GLN A CA 1
ATOM 2898 C C . GLN A 1 390 ? 20.660 1.186 -5.957 1.00 85.88 390 GLN A C 1
ATOM 2900 O O . GLN A 1 390 ? 20.619 0.947 -4.754 1.00 85.88 390 GLN A O 1
ATOM 2905 N N . GLN A 1 391 ? 20.369 2.391 -6.450 1.00 84.00 391 GLN A N 1
ATOM 2906 C CA . GLN A 1 391 ? 19.974 3.539 -5.628 1.00 84.00 391 GLN A CA 1
ATOM 2907 C C . GLN A 1 391 ? 18.470 3.564 -5.299 1.00 84.00 391 GLN A C 1
ATOM 2909 O O . GLN A 1 391 ? 17.985 4.547 -4.743 1.00 84.00 391 GLN A O 1
ATOM 2914 N N . ASN A 1 392 ? 17.716 2.510 -5.639 1.00 80.81 392 ASN A N 1
ATOM 2915 C CA . ASN A 1 392 ? 16.271 2.402 -5.406 1.00 80.81 392 ASN A CA 1
ATOM 2916 C C . ASN A 1 392 ? 15.449 3.552 -6.042 1.00 80.81 392 ASN A C 1
ATOM 2918 O O . ASN A 1 392 ? 14.367 3.922 -5.576 1.00 80.81 392 ASN A O 1
ATOM 2922 N N . GLN A 1 393 ? 15.941 4.117 -7.148 1.00 84.44 393 GLN A N 1
ATOM 2923 C CA . GLN A 1 393 ? 15.333 5.236 -7.875 1.00 84.44 393 GLN A CA 1
ATOM 2924 C C . GLN A 1 393 ? 14.320 4.753 -8.923 1.00 84.44 393 GLN A C 1
ATOM 2926 O O . GLN A 1 393 ? 14.343 5.149 -10.089 1.00 84.44 393 GLN A O 1
ATOM 2931 N N . GLY A 1 394 ? 13.376 3.903 -8.515 1.00 87.06 394 GLY A N 1
ATOM 2932 C CA . GLY A 1 394 ? 12.402 3.314 -9.439 1.00 87.06 394 GLY A CA 1
ATOM 2933 C C . GLY A 1 394 ? 11.494 4.332 -10.144 1.00 87.06 394 GLY A C 1
ATOM 2934 O O . GLY A 1 394 ? 11.028 4.077 -11.254 1.00 87.06 394 GLY A O 1
ATOM 2935 N N . ALA A 1 395 ? 11.240 5.494 -9.527 1.00 86.25 395 ALA A N 1
ATOM 2936 C CA . ALA A 1 395 ? 10.456 6.564 -10.148 1.00 86.25 395 ALA A CA 1
ATOM 2937 C C . ALA A 1 395 ? 11.189 7.131 -11.371 1.00 86.25 395 ALA A C 1
ATOM 2939 O O . ALA A 1 395 ? 10.575 7.317 -12.419 1.00 86.25 395 ALA A O 1
ATOM 2940 N N . ALA A 1 396 ? 12.508 7.321 -11.256 1.00 87.38 396 ALA A N 1
ATOM 2941 C CA . ALA A 1 396 ? 13.358 7.731 -12.366 1.00 87.38 396 ALA A CA 1
ATOM 2942 C C . ALA A 1 396 ? 13.418 6.642 -13.445 1.00 87.38 396 ALA A C 1
ATOM 2944 O O . ALA A 1 396 ? 13.257 6.951 -14.619 1.00 87.38 396 ALA A O 1
ATOM 2945 N N . LEU A 1 397 ? 13.546 5.365 -13.062 1.00 90.00 397 LEU A N 1
ATOM 2946 C CA . LEU A 1 397 ? 13.522 4.252 -14.020 1.00 90.00 397 LEU A CA 1
ATOM 2947 C C . LEU A 1 397 ? 12.205 4.195 -14.812 1.00 90.00 397 LEU A C 1
ATOM 2949 O O . LEU A 1 397 ? 12.199 3.996 -16.024 1.00 90.00 397 LEU A O 1
ATOM 2953 N N . THR A 1 398 ? 11.080 4.438 -14.137 1.00 91.69 398 THR A N 1
ATOM 2954 C CA . THR A 1 398 ? 9.772 4.518 -14.799 1.00 91.69 398 THR A CA 1
ATOM 2955 C C . THR A 1 398 ? 9.676 5.743 -15.708 1.00 91.69 398 THR A C 1
ATOM 2957 O O . THR A 1 398 ? 9.116 5.650 -16.796 1.00 91.69 398 THR A O 1
ATOM 2960 N N . ALA A 1 399 ? 10.257 6.879 -15.311 1.00 89.75 399 ALA A N 1
ATOM 2961 C CA . ALA A 1 399 ? 10.332 8.064 -16.163 1.00 89.75 399 ALA A CA 1
ATOM 2962 C C . ALA A 1 399 ? 11.120 7.789 -17.449 1.00 89.75 399 ALA A C 1
ATOM 2964 O O . ALA A 1 399 ? 10.686 8.206 -18.520 1.00 89.75 399 ALA A O 1
ATOM 2965 N N . VAL A 1 400 ? 12.221 7.036 -17.358 1.00 91.50 400 VAL A N 1
ATOM 2966 C CA . VAL A 1 400 ? 13.003 6.609 -18.525 1.00 91.50 400 VAL A CA 1
ATOM 2967 C C . VAL A 1 400 ? 12.173 5.715 -19.452 1.00 91.50 400 VAL A C 1
ATOM 2969 O O . VAL A 1 400 ? 12.110 5.991 -20.647 1.00 91.50 400 VAL A O 1
ATOM 2972 N N . ALA A 1 401 ? 11.462 4.716 -18.914 1.00 92.56 401 ALA A N 1
ATOM 2973 C CA . ALA A 1 401 ? 10.561 3.871 -19.707 1.00 92.56 401 ALA A CA 1
ATOM 2974 C C . ALA A 1 401 ? 9.470 4.677 -20.425 1.00 92.56 401 ALA A C 1
ATOM 2976 O O . ALA A 1 401 ? 9.163 4.443 -21.587 1.00 92.56 401 ALA A O 1
ATOM 2977 N N . PHE A 1 402 ? 8.867 5.647 -19.741 1.00 91.69 402 PHE A N 1
ATOM 2978 C CA . PHE A 1 402 ? 7.822 6.476 -20.337 1.00 91.69 402 PHE A CA 1
ATOM 2979 C C . PHE A 1 402 ? 8.397 7.402 -21.420 1.00 91.69 402 PHE A C 1
ATOM 2981 O O . PHE A 1 402 ? 7.795 7.562 -22.483 1.00 91.69 402 PHE A O 1
ATOM 2988 N N . GLY A 1 403 ? 9.574 7.979 -21.161 1.00 91.25 403 GLY A N 1
ATOM 2989 C CA . GLY A 1 403 ? 10.278 8.876 -22.073 1.00 91.25 403 GLY A CA 1
ATOM 2990 C C . GLY A 1 403 ? 10.800 8.204 -23.342 1.00 91.25 403 GLY A C 1
ATOM 2991 O O . GLY A 1 403 ? 10.888 8.875 -24.369 1.00 91.25 403 GLY A O 1
ATOM 2992 N N . SER A 1 404 ? 11.098 6.899 -23.303 1.00 90.94 404 SER A N 1
ATOM 2993 C CA . SER A 1 404 ? 11.563 6.152 -24.481 1.00 90.94 404 SER A CA 1
ATOM 2994 C C . SER A 1 404 ? 10.474 5.965 -25.542 1.00 90.94 404 SER A C 1
ATOM 2996 O O . SER A 1 404 ? 10.789 5.822 -26.720 1.00 90.94 404 SER A O 1
ATOM 2998 N N . VAL A 1 405 ? 9.199 6.017 -25.142 1.00 88.75 405 VAL A N 1
ATOM 2999 C CA . VAL A 1 405 ? 8.050 5.904 -26.054 1.00 88.75 405 VAL A CA 1
ATOM 3000 C C . VAL A 1 405 ? 7.523 7.281 -26.448 1.00 88.75 405 VAL A C 1
ATOM 3002 O O . VAL A 1 405 ? 7.254 7.526 -27.623 1.00 88.75 405 VAL A O 1
ATOM 3005 N N . VAL A 1 406 ? 7.385 8.201 -25.485 1.00 87.38 406 VAL A N 1
ATOM 3006 C CA . VAL A 1 406 ? 6.931 9.575 -25.740 1.00 87.38 406 VAL A CA 1
ATOM 3007 C C . VAL A 1 406 ? 7.733 10.566 -24.897 1.00 87.38 406 VAL A C 1
ATOM 3009 O O . VAL A 1 406 ? 7.649 10.582 -23.670 1.00 87.38 406 VAL A O 1
ATOM 3012 N N . SER A 1 407 ? 8.447 11.475 -25.563 1.00 86.44 407 SER A N 1
ATOM 3013 C CA . SER A 1 407 ? 9.414 12.388 -24.933 1.00 86.44 407 SER A CA 1
ATOM 3014 C C . SER A 1 407 ? 8.842 13.314 -23.850 1.00 86.44 407 SER A C 1
ATOM 3016 O O . SER A 1 407 ? 9.575 13.727 -22.956 1.00 86.44 407 SER A O 1
ATOM 3018 N N . TRP A 1 408 ? 7.544 13.634 -23.893 1.00 85.12 408 TRP A N 1
ATOM 3019 C CA . TRP A 1 408 ? 6.879 14.513 -22.919 1.00 85.12 408 TRP A CA 1
ATOM 3020 C C . TRP A 1 408 ? 6.134 13.765 -21.799 1.00 85.12 408 TRP A C 1
ATOM 3022 O O . TRP A 1 408 ? 5.654 14.393 -20.854 1.00 85.12 408 TRP A O 1
ATOM 3032 N N . PHE A 1 409 ? 6.065 12.430 -21.837 1.00 87.12 409 PHE A N 1
ATOM 3033 C CA . PHE A 1 409 ? 5.449 11.640 -20.762 1.00 87.12 409 PHE A CA 1
ATOM 3034 C C . PHE A 1 409 ? 6.146 11.747 -19.395 1.00 87.12 409 PHE A C 1
ATOM 3036 O O . PHE A 1 409 ? 5.430 11.708 -18.391 1.00 87.12 409 PHE A O 1
ATOM 3043 N N . PRO A 1 410 ? 7.474 11.955 -19.289 1.00 86.88 410 PRO A N 1
ATOM 3044 C CA . PRO A 1 410 ? 8.117 12.227 -18.003 1.00 86.88 410 PRO A CA 1
ATOM 3045 C C . PRO A 1 410 ? 7.522 13.431 -17.252 1.00 86.88 410 PRO A C 1
ATOM 3047 O O . PRO A 1 410 ? 7.473 13.418 -16.024 1.00 86.88 410 PRO A O 1
ATOM 3050 N N . ILE A 1 411 ? 7.001 14.439 -17.965 1.00 87.31 411 ILE A N 1
ATOM 3051 C CA . ILE A 1 411 ? 6.319 15.596 -17.360 1.00 87.31 411 ILE A CA 1
ATOM 3052 C C . ILE A 1 411 ? 4.964 15.180 -16.772 1.00 87.31 411 ILE A C 1
ATOM 3054 O O . ILE A 1 411 ? 4.619 15.567 -15.657 1.00 87.31 411 ILE A O 1
ATOM 3058 N N . ILE A 1 412 ? 4.192 14.354 -17.485 1.00 86.06 412 ILE A N 1
ATOM 3059 C CA . ILE A 1 412 ? 2.936 13.808 -16.942 1.00 86.06 412 ILE A CA 1
ATOM 3060 C C . ILE A 1 412 ? 3.225 12.956 -15.706 1.00 86.06 412 ILE A C 1
ATOM 3062 O O . ILE A 1 412 ? 2.500 13.032 -14.709 1.00 86.06 412 ILE A O 1
ATOM 3066 N N . LEU A 1 413 ? 4.281 12.140 -15.767 1.00 85.69 413 LEU A N 1
ATOM 3067 C CA . LEU A 1 413 ? 4.670 11.272 -14.669 1.00 85.69 413 LEU A CA 1
ATOM 3068 C C . LEU A 1 413 ? 5.084 12.086 -13.444 1.00 85.69 413 LEU A C 1
ATOM 3070 O O . LEU A 1 413 ? 4.645 11.746 -12.352 1.00 85.69 413 LEU A O 1
ATOM 3074 N N . SER A 1 414 ? 5.858 13.165 -13.597 1.00 88.00 414 SER A N 1
ATOM 3075 C CA . SER A 1 414 ? 6.269 14.004 -12.464 1.00 88.00 414 SER A CA 1
ATOM 3076 C C . SER A 1 414 ? 5.066 14.652 -11.770 1.00 88.00 414 SER A C 1
ATOM 3078 O O . SER A 1 414 ? 4.960 14.585 -10.546 1.00 88.00 414 SER A O 1
ATOM 3080 N N . ILE A 1 415 ? 4.101 15.176 -12.536 1.00 89.31 415 ILE A N 1
ATOM 3081 C CA . ILE A 1 415 ? 2.838 15.702 -11.996 1.00 89.31 415 ILE A CA 1
ATOM 3082 C C . ILE A 1 415 ? 2.068 14.595 -11.266 1.00 89.31 415 ILE A C 1
ATOM 3084 O O . ILE A 1 415 ? 1.611 14.791 -10.139 1.00 89.31 415 ILE A O 1
ATOM 3088 N N . SER A 1 416 ? 1.953 13.417 -11.884 1.00 89.31 416 SER A N 1
ATOM 3089 C CA . SER A 1 416 ? 1.253 12.272 -11.296 1.00 89.31 416 SER A CA 1
ATOM 3090 C C . SER A 1 416 ? 1.911 11.838 -9.988 1.00 89.31 416 SER A C 1
ATOM 3092 O O . SER A 1 416 ? 1.225 11.656 -8.991 1.00 89.31 416 SER A O 1
ATOM 3094 N N . VAL A 1 417 ? 3.240 11.738 -9.958 1.00 89.56 417 VAL A N 1
ATOM 3095 C CA . VAL A 1 417 ? 4.037 11.371 -8.783 1.00 89.56 417 VAL A CA 1
ATOM 3096 C C . VAL A 1 417 ? 3.826 12.351 -7.627 1.00 89.56 417 VAL A C 1
ATOM 3098 O O . VAL A 1 417 ? 3.654 11.910 -6.492 1.00 89.56 417 VAL A O 1
ATOM 3101 N N . VAL A 1 418 ? 3.779 13.659 -7.895 1.00 92.56 418 VAL A N 1
ATOM 3102 C CA . VAL A 1 418 ? 3.473 14.661 -6.861 1.00 92.56 418 VAL A CA 1
ATOM 3103 C C . VAL A 1 418 ? 2.060 14.466 -6.312 1.00 92.56 418 VAL A C 1
ATOM 3105 O O . VAL A 1 418 ? 1.874 14.508 -5.097 1.00 92.56 418 VAL A O 1
ATOM 3108 N N . LEU A 1 419 ? 1.072 14.210 -7.177 1.00 93.62 419 LEU A N 1
ATOM 3109 C CA . LEU A 1 419 ? -0.302 13.927 -6.747 1.00 93.62 419 LEU A CA 1
ATOM 3110 C C . LEU A 1 419 ? -0.388 12.641 -5.916 1.00 93.62 419 LEU A C 1
ATOM 3112 O O . LEU A 1 419 ? -1.043 12.648 -4.875 1.00 93.62 419 LEU A O 1
ATOM 3116 N N . PHE A 1 420 ? 0.308 11.580 -6.331 1.00 93.06 420 PHE A N 1
ATOM 3117 C CA . PHE A 1 420 ? 0.416 10.327 -5.587 1.00 93.06 420 PHE A CA 1
ATOM 3118 C C . PHE A 1 420 ? 0.992 10.582 -4.194 1.00 93.06 420 PHE A C 1
ATOM 3120 O O . PHE A 1 420 ? 0.298 10.346 -3.208 1.00 93.06 420 PHE A O 1
ATOM 3127 N N . ALA A 1 421 ? 2.187 11.174 -4.112 1.00 93.69 421 ALA A N 1
ATOM 3128 C CA . ALA A 1 421 ? 2.852 11.493 -2.850 1.00 93.69 421 ALA A CA 1
ATOM 3129 C C . ALA A 1 421 ? 1.982 12.363 -1.933 1.00 93.69 421 ALA A C 1
ATOM 3131 O O . ALA A 1 421 ? 1.818 12.066 -0.749 1.00 93.69 421 ALA A O 1
ATOM 3132 N N . TYR A 1 422 ? 1.376 13.417 -2.485 1.00 95.69 422 TYR A N 1
ATOM 3133 C CA . TYR A 1 422 ? 0.466 14.295 -1.759 1.00 95.69 422 TYR A CA 1
ATOM 3134 C C . TYR A 1 422 ? -0.727 13.534 -1.172 1.00 95.69 422 TYR A C 1
ATOM 3136 O O . TYR A 1 422 ? -1.046 13.673 0.011 1.00 95.69 422 TYR A O 1
ATOM 3144 N N . SER A 1 423 ? -1.376 12.710 -1.996 1.00 95.44 423 SER A N 1
ATOM 3145 C CA . SER A 1 423 ? -2.555 11.941 -1.606 1.00 95.44 423 SER A CA 1
ATOM 3146 C C . SER A 1 423 ? -2.232 10.864 -0.558 1.00 95.44 423 SER A C 1
ATOM 3148 O O . SER A 1 423 ? -3.041 10.611 0.338 1.00 95.44 423 SER A O 1
ATOM 3150 N N . THR A 1 424 ? -1.034 10.280 -0.612 1.00 95.25 424 THR A N 1
ATOM 3151 C CA . THR A 1 424 ? -0.544 9.316 0.375 1.00 95.25 424 THR A CA 1
ATOM 3152 C C . THR A 1 424 ? -0.276 9.997 1.711 1.00 95.25 424 THR A C 1
ATOM 3154 O O . THR A 1 424 ? -0.768 9.526 2.738 1.00 95.25 424 THR A O 1
ATOM 3157 N N . MET A 1 425 ? 0.385 11.160 1.706 1.00 96.50 425 MET A N 1
ATOM 3158 C CA . MET A 1 425 ? 0.678 11.923 2.924 1.00 96.50 425 MET A CA 1
ATOM 3159 C C . MET A 1 425 ? -0.578 12.325 3.699 1.00 96.50 425 MET A C 1
ATOM 3161 O O . MET A 1 425 ? -0.624 12.167 4.919 1.00 96.50 425 MET A O 1
ATOM 3165 N N . ILE A 1 426 ? -1.623 12.814 3.023 1.00 96.81 426 ILE A N 1
ATOM 3166 C CA . ILE A 1 426 ? -2.853 13.226 3.721 1.00 96.81 426 ILE A CA 1
ATOM 3167 C C . ILE A 1 426 ? -3.567 12.044 4.398 1.00 96.81 426 ILE A C 1
ATOM 3169 O O . ILE A 1 426 ? -4.125 12.219 5.482 1.00 96.81 426 ILE A O 1
ATOM 3173 N N . SER A 1 427 ? -3.526 10.845 3.810 1.00 96.19 427 SER A N 1
ATOM 3174 C CA . SER A 1 427 ? -4.198 9.662 4.365 1.00 96.19 427 SER A CA 1
ATOM 3175 C C . SER A 1 427 ? -3.370 8.962 5.435 1.00 96.19 427 SER A C 1
ATOM 3177 O O . SER A 1 427 ? -3.914 8.607 6.482 1.00 96.19 427 SER A O 1
ATOM 3179 N N . TRP A 1 428 ? -2.054 8.849 5.249 1.00 96.62 428 TRP A N 1
ATOM 3180 C CA . TRP A 1 428 ? -1.163 8.330 6.287 1.00 96.62 428 TRP A CA 1
ATOM 3181 C C . TRP A 1 428 ? -1.125 9.233 7.520 1.00 96.62 428 TRP A C 1
ATOM 3183 O O . TRP A 1 428 ? -1.133 8.721 8.640 1.00 96.62 428 TRP A O 1
ATOM 3193 N N . SER A 1 429 ? -1.243 10.556 7.344 1.00 97.12 429 SER A N 1
ATOM 3194 C CA . SER A 1 429 ? -1.451 11.483 8.461 1.00 97.12 429 SER A CA 1
ATOM 3195 C C . SER A 1 429 ? -2.645 11.069 9.324 1.00 97.12 429 SER A C 1
ATOM 3197 O O . SER A 1 429 ? -2.526 11.006 10.545 1.00 97.12 429 SER A O 1
ATOM 3199 N N . TYR A 1 430 ? -3.774 10.696 8.710 1.00 96.69 430 TYR A N 1
ATOM 3200 C CA . TYR A 1 430 ? -4.938 10.207 9.451 1.00 96.69 430 TYR A CA 1
ATOM 3201 C C . TYR A 1 430 ? -4.668 8.866 10.149 1.00 96.69 430 TYR A C 1
ATOM 3203 O O . TYR A 1 430 ? -5.067 8.693 11.301 1.00 96.69 430 TYR A O 1
ATOM 3211 N N . TYR A 1 431 ? -3.970 7.929 9.503 1.00 97.31 431 TYR A N 1
ATOM 3212 C CA . TYR A 1 431 ? -3.657 6.620 10.097 1.00 97.31 431 TYR A CA 1
ATOM 3213 C C . TYR A 1 431 ? -2.794 6.756 11.343 1.00 97.31 431 TYR A C 1
ATOM 3215 O O . TYR A 1 431 ? -3.151 6.251 12.411 1.00 97.31 431 TYR A O 1
ATOM 3223 N N . GLY A 1 432 ? -1.698 7.504 11.230 1.00 97.38 432 GLY A N 1
ATOM 3224 C CA . GLY A 1 432 ? -0.835 7.782 12.365 1.00 97.38 432 GLY A CA 1
ATOM 3225 C C . GLY A 1 432 ? -1.541 8.597 13.449 1.00 97.38 432 GLY A C 1
ATOM 3226 O O . GLY A 1 432 ? -1.377 8.291 14.627 1.00 97.38 432 GLY A O 1
ATOM 3227 N N . GLU A 1 433 ? -2.400 9.555 13.081 1.00 96.50 433 GLU A N 1
ATOM 3228 C CA . GLU A 1 433 ? -3.178 10.341 14.042 1.00 96.50 433 GLU A CA 1
ATOM 3229 C C . GLU A 1 433 ? -4.130 9.456 14.852 1.00 96.50 433 GLU A C 1
ATOM 3231 O O . GLU A 1 433 ? -4.216 9.607 16.068 1.00 96.50 433 GLU A O 1
ATOM 3236 N N . ARG A 1 434 ? -4.835 8.507 14.220 1.00 96.00 434 ARG A N 1
ATOM 3237 C CA . ARG A 1 434 ? -5.738 7.594 14.940 1.00 96.00 434 ARG A CA 1
ATOM 3238 C C . ARG A 1 434 ? -4.971 6.673 15.889 1.00 96.00 434 ARG A C 1
ATOM 3240 O O . ARG A 1 434 ? -5.393 6.508 17.033 1.00 96.00 434 ARG A O 1
ATOM 3247 N N . CYS A 1 435 ? -3.823 6.146 15.465 1.00 97.38 435 CYS A N 1
ATOM 3248 C CA . CYS A 1 435 ? -2.925 5.373 16.330 1.00 97.38 435 CYS A CA 1
ATOM 3249 C C . CYS A 1 435 ? -2.396 6.209 17.509 1.00 97.38 435 CYS A C 1
ATOM 3251 O O . CYS A 1 435 ? -2.387 5.746 18.651 1.00 97.38 435 CYS A O 1
ATOM 3253 N N . TRP A 1 436 ? -2.032 7.469 17.259 1.00 97.00 436 TRP A N 1
ATOM 3254 C CA . TRP A 1 436 ? -1.597 8.418 18.282 1.00 97.00 436 TRP A CA 1
ATOM 3255 C C . TRP A 1 436 ? -2.716 8.729 19.281 1.00 97.00 436 TRP A C 1
ATOM 3257 O O . TRP A 1 436 ? -2.526 8.623 20.491 1.00 97.00 436 TRP A O 1
ATOM 3267 N N . SER A 1 437 ? -3.917 9.048 18.798 1.00 94.69 437 SER A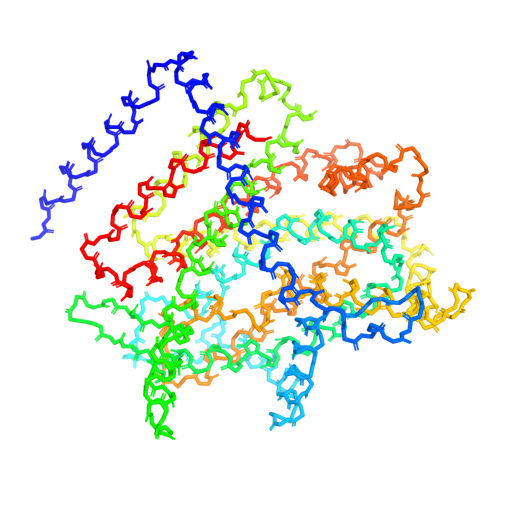 N 1
ATOM 3268 C CA . SER A 1 437 ? -5.086 9.337 19.635 1.00 94.69 437 SER A CA 1
ATOM 3269 C C . SER A 1 437 ? -5.598 8.121 20.406 1.00 94.69 437 SER A C 1
ATOM 3271 O O . SER A 1 437 ? -6.225 8.295 21.452 1.00 94.69 437 SER A O 1
ATOM 3273 N N . TYR A 1 438 ? -5.331 6.899 19.940 1.00 95.12 438 TYR A N 1
ATOM 3274 C CA . TYR A 1 438 ? -5.567 5.682 20.717 1.00 95.12 438 TYR A CA 1
ATOM 3275 C C . TYR A 1 438 ? -4.633 5.605 21.938 1.00 95.12 438 TYR A C 1
ATOM 3277 O O . TYR A 1 438 ? -5.081 5.260 23.029 1.00 95.12 438 TYR A O 1
ATOM 3285 N N . MET A 1 439 ? -3.356 5.974 21.785 1.00 95.75 439 MET A N 1
ATOM 3286 C CA . MET A 1 439 ? -2.357 5.896 22.861 1.00 95.75 439 MET A CA 1
ATOM 3287 C C . MET A 1 439 ? -2.411 7.076 23.839 1.00 95.75 439 MET A C 1
ATOM 3289 O O . MET A 1 439 ? -2.309 6.879 25.048 1.00 95.75 439 MET A O 1
ATOM 3293 N N . PHE A 1 440 ? -2.559 8.293 23.316 1.00 94.88 440 PHE A N 1
ATOM 3294 C CA . PHE A 1 440 ? -2.376 9.547 24.058 1.00 94.88 440 PHE A CA 1
ATOM 3295 C C . PHE A 1 440 ? -3.664 10.382 24.173 1.00 94.88 440 PHE A C 1
ATOM 3297 O O . PHE A 1 440 ? -3.661 11.478 24.737 1.00 94.88 440 PHE A O 1
ATOM 3304 N N . GLY A 1 441 ? -4.781 9.878 23.641 1.00 90.88 441 GLY A N 1
ATOM 3305 C CA . GLY A 1 441 ? -6.085 10.541 23.658 1.00 90.88 441 GLY A CA 1
ATOM 3306 C C . GLY A 1 441 ? -6.263 11.615 22.575 1.00 90.88 441 GLY A C 1
ATOM 3307 O O . GLY A 1 441 ? -5.305 12.182 22.051 1.00 90.88 441 GLY A O 1
ATOM 3308 N N . GLU A 1 442 ? -7.520 11.940 22.256 1.00 89.06 442 GLU A N 1
ATOM 3309 C CA . GLU A 1 442 ? -7.894 12.857 21.156 1.00 89.06 442 GLU A CA 1
ATOM 3310 C C . GLU A 1 442 ? -7.336 14.279 21.317 1.00 89.06 442 GLU A C 1
ATOM 3312 O O . GLU A 1 442 ? -6.992 14.930 20.334 1.00 89.06 442 GLU A O 1
ATOM 3317 N N . LYS A 1 443 ? -7.170 14.762 22.557 1.00 87.94 443 LYS A N 1
ATOM 3318 C CA . LYS A 1 443 ? -6.654 16.118 22.833 1.00 87.94 443 LYS A CA 1
ATOM 3319 C C . LYS A 1 443 ? -5.239 16.347 22.290 1.00 87.94 443 LYS A C 1
ATOM 3321 O O . LYS A 1 443 ? -4.855 17.490 22.068 1.00 87.94 443 LYS A O 1
ATOM 3326 N N . SER A 1 444 ? -4.479 15.274 22.072 1.00 91.81 444 SER A N 1
ATOM 3327 C CA . SER A 1 444 ? -3.111 15.326 21.556 1.00 91.81 444 SER A CA 1
ATOM 3328 C C . SER A 1 444 ? -3.017 15.178 20.028 1.00 91.81 444 SER A C 1
ATOM 3330 O O . SER A 1 444 ? -1.924 15.299 19.482 1.00 91.81 444 SER A O 1
ATOM 3332 N N . SER A 1 445 ? -4.138 14.980 19.317 1.00 90.31 445 SER A N 1
ATOM 3333 C CA . SER A 1 445 ? -4.172 14.834 17.846 1.00 90.31 445 SER A CA 1
ATOM 3334 C C . SER A 1 445 ? -3.505 16.011 17.117 1.00 90.31 445 SER A C 1
ATOM 3336 O O . SER A 1 445 ? -2.758 15.814 16.157 1.00 90.31 445 SER A O 1
ATOM 3338 N N . LEU A 1 446 ? -3.702 17.244 17.605 1.00 90.56 446 LEU A N 1
ATOM 3339 C CA . LEU A 1 446 ? -3.088 18.426 16.995 1.00 90.56 446 LEU A CA 1
ATOM 3340 C C . LEU A 1 446 ? -1.556 18.371 17.049 1.00 90.56 446 LEU A C 1
ATOM 3342 O O . LEU A 1 446 ? -0.909 18.744 16.074 1.00 90.56 446 LEU A O 1
ATOM 3346 N N . ALA A 1 447 ? -0.984 17.873 18.149 1.00 93.75 447 ALA A N 1
ATOM 3347 C CA . ALA A 1 447 ? 0.461 17.714 18.271 1.00 93.75 447 ALA A CA 1
ATOM 3348 C C . ALA A 1 447 ? 0.991 16.748 17.201 1.00 93.75 447 ALA A C 1
ATOM 3350 O O . ALA A 1 447 ? 1.966 17.066 16.525 1.00 93.75 447 ALA A O 1
ATOM 3351 N N . TYR A 1 448 ? 0.292 15.629 16.969 1.00 95.81 448 TYR A N 1
ATOM 3352 C CA . TYR A 1 448 ? 0.655 14.689 15.909 1.00 95.81 448 TYR A CA 1
ATOM 3353 C C . TYR A 1 448 ? 0.623 15.331 14.517 1.00 95.81 448 TYR A C 1
ATOM 3355 O O . TYR A 1 448 ? 1.566 15.173 13.746 1.00 95.81 448 TYR A O 1
ATOM 3363 N N . ARG A 1 449 ? -0.423 16.103 14.194 1.00 94.50 449 ARG A N 1
ATOM 3364 C CA . ARG A 1 449 ? -0.520 16.793 12.894 1.00 94.50 449 ARG A CA 1
ATOM 3365 C C . ARG A 1 449 ? 0.625 17.780 12.673 1.00 94.50 449 ARG A C 1
ATOM 3367 O O . ARG A 1 449 ? 1.147 17.852 11.566 1.00 94.50 449 ARG A O 1
ATOM 3374 N N . VAL A 1 450 ? 1.027 18.516 13.712 1.00 94.31 450 VAL A N 1
ATOM 3375 C CA . VAL A 1 450 ? 2.174 19.437 13.642 1.00 94.31 450 VAL A CA 1
ATOM 3376 C C . VAL A 1 450 ? 3.471 18.664 13.398 1.00 94.31 450 VAL A C 1
ATOM 3378 O O . VAL A 1 450 ? 4.213 19.015 12.485 1.00 94.31 450 VAL A O 1
ATOM 3381 N N . ILE A 1 451 ? 3.705 17.571 14.135 1.00 94.69 451 ILE A N 1
ATOM 3382 C CA . ILE A 1 451 ? 4.860 16.680 13.919 1.00 94.69 451 ILE A CA 1
ATOM 3383 C C . ILE A 1 451 ? 4.876 16.161 12.480 1.00 94.69 451 ILE A C 1
ATOM 3385 O O . ILE A 1 451 ? 5.896 16.255 11.804 1.00 94.69 451 ILE A O 1
ATOM 3389 N N . PHE A 1 452 ? 3.736 15.688 11.978 1.00 95.88 452 PHE A N 1
ATOM 3390 C CA . PHE A 1 452 ? 3.619 15.169 10.621 1.00 95.88 452 PHE A CA 1
ATOM 3391 C C . PHE A 1 452 ? 4.004 16.217 9.564 1.00 95.88 452 PHE A C 1
ATOM 3393 O O . PHE A 1 452 ? 4.770 15.914 8.656 1.00 95.88 452 PHE A O 1
ATOM 3400 N N . VAL A 1 453 ? 3.533 17.463 9.691 1.00 95.62 453 VAL A N 1
ATOM 3401 C CA . VAL A 1 453 ? 3.863 18.554 8.750 1.00 95.62 453 VAL A CA 1
ATOM 3402 C C . VAL A 1 453 ? 5.348 18.920 8.798 1.00 95.62 453 VAL A C 1
ATOM 3404 O O . VAL A 1 453 ? 5.939 19.160 7.748 1.00 95.62 453 VAL A O 1
ATOM 3407 N N . MET A 1 454 ? 5.974 18.915 9.980 1.00 91.94 454 MET A N 1
ATOM 3408 C CA . MET A 1 454 ? 7.420 19.149 10.103 1.00 91.94 454 MET A CA 1
ATOM 3409 C C . MET A 1 454 ? 8.233 18.054 9.401 1.00 91.94 454 MET A C 1
ATOM 3411 O O . MET A 1 454 ? 9.184 18.361 8.685 1.00 91.94 454 MET A O 1
ATOM 3415 N N . PHE A 1 455 ? 7.816 16.790 9.528 1.00 90.94 455 PHE A N 1
ATOM 3416 C CA . PHE A 1 455 ? 8.466 15.663 8.850 1.00 90.94 455 PHE A CA 1
ATOM 3417 C C . PHE A 1 455 ? 8.400 15.753 7.319 1.00 90.94 455 PHE A C 1
ATOM 3419 O O . PHE A 1 455 ? 9.331 15.289 6.666 1.00 90.94 455 PHE A O 1
ATOM 3426 N N . VAL A 1 456 ? 7.386 16.418 6.744 1.00 93.00 456 VAL A N 1
ATOM 3427 C CA . VAL A 1 456 ? 7.328 16.657 5.286 1.00 93.00 456 VAL A CA 1
ATOM 3428 C C . VAL A 1 456 ? 8.491 17.538 4.830 1.00 93.00 456 VAL A C 1
ATOM 3430 O O . VAL A 1 456 ? 9.077 17.307 3.777 1.00 93.00 456 VAL A O 1
ATOM 3433 N N . VAL A 1 457 ? 8.851 18.552 5.619 1.00 91.31 457 VAL A N 1
ATOM 3434 C CA . VAL A 1 457 ? 9.978 19.431 5.280 1.00 91.31 457 VAL A CA 1
ATOM 3435 C C . VAL A 1 457 ? 11.293 18.677 5.449 1.00 91.31 457 VAL A C 1
ATOM 3437 O O . VAL A 1 457 ? 12.099 18.660 4.523 1.00 91.31 457 VAL A O 1
ATOM 3440 N N . ILE A 1 458 ? 11.473 17.986 6.580 1.00 86.94 458 ILE A N 1
ATOM 3441 C CA . ILE A 1 458 ? 12.690 17.209 6.870 1.00 86.94 458 ILE A CA 1
ATOM 3442 C C . ILE A 1 458 ? 12.925 16.142 5.792 1.00 86.94 458 ILE A C 1
ATOM 3444 O O . ILE A 1 458 ? 14.024 16.043 5.257 1.00 86.94 458 ILE A O 1
ATOM 3448 N N . GLY A 1 459 ? 11.886 15.397 5.409 1.00 86.38 459 GLY A N 1
ATOM 3449 C CA . GLY A 1 459 ? 11.988 14.359 4.383 1.00 86.38 459 GLY A CA 1
ATOM 3450 C C . GLY A 1 459 ? 12.291 14.886 2.980 1.00 86.38 459 GLY A C 1
ATOM 3451 O O . GLY A 1 459 ? 12.746 14.134 2.133 1.00 86.38 459 GLY A O 1
ATOM 3452 N N . SER A 1 460 ? 12.065 16.171 2.689 1.00 87.12 460 SER A N 1
ATOM 3453 C CA . SER A 1 460 ? 12.498 16.747 1.405 1.00 87.12 460 SER A CA 1
ATOM 3454 C C . SER A 1 460 ? 14.008 16.983 1.325 1.00 87.12 460 SER A C 1
ATOM 3456 O O . SER A 1 460 ? 14.529 17.210 0.239 1.00 87.12 460 SER A O 1
ATOM 3458 N N . MET A 1 461 ? 14.696 16.946 2.467 1.00 83.44 461 MET A N 1
ATOM 3459 C CA . MET A 1 461 ? 16.120 17.252 2.613 1.00 83.44 461 MET A CA 1
ATOM 3460 C C . MET A 1 461 ? 16.977 15.999 2.838 1.00 83.44 461 MET A C 1
ATOM 3462 O O . MET A 1 461 ? 18.192 16.113 2.980 1.00 83.44 461 MET A O 1
ATOM 3466 N N . THR A 1 462 ? 16.344 14.827 2.909 1.00 68.31 462 THR A N 1
ATOM 3467 C CA . THR A 1 462 ? 16.981 13.503 2.865 1.00 68.31 462 THR A CA 1
ATOM 3468 C C . THR A 1 462 ? 17.100 13.050 1.419 1.00 68.31 462 THR A C 1
ATOM 3470 O O . THR A 1 462 ? 18.174 12.536 1.044 1.00 68.31 462 THR A O 1
#

Nearest PDB structures (foldseek):
  6csf-assembly1_C  TM=9.477E-01  e=1.751E-21  Methanococcus maripaludis S2
  6csf-assembly2_M  TM=9.457E-01  e=1.985E-21  Methanococcus maripaludis S2
  7qoa-assembly2_B  TM=6.693E-01  e=5.156E-04  Proteus vulgaris
  7li7-assembly1_A  TM=6.248E-01  e=2.990E-02  Homo sapiens
  7lia-assembly1_A  TM=6.656E-01  e=2.138E-01  Homo sapiens

Secondary structure (DSSP, 8-state):
--SHHHHHHHHHHHHHHHHTS-TTHHHHHHHHHHHHHHHHHHHHHHHHHHHHT-BTTTTSTT---BHHHHHHHHHHHHHHHHTTSHHHHSHHHHHHHHTTTT--TT---SB-HHHHHHHHHHHHSSHIIIIIHHHHHHHH-THHHHHHHHHHHHHHHHHHHHHHHHHHH-EE-TTSPEE-SHHHIIIIIHHHTT-HHHHHHHHHHHHHHHHHHHHIIIIIHHHHHHHHHHHTT-THHHH-HHHHHHHHHHHHHHHHTTHHHHHHHHHHHHHHHHHHHHHHHHHHHHHHTTTTHHHHHHHHHHHHH--TTHHHHHHHHHHHHHHHHHHHH-TTT-SHHHHHHTB--SSHHHHHHHHTHHHIIIIIIIIHHHHHHHHHH-TTT-GGGHHHHHTT-HHHHHHHHHHHH-TTHHHHHHHHHHHHHHHHHHHHHHHHHHHHHHHH-GGGHHHHHHHHHHHHHHHT--

Foldseek 3Di:
DPPPVVPVVVVVVVVLVVVVPPPDVVLVVLLVVLVVVVVVCVVVCVVVCCVQQPFPVPVDPLAGFGNVLVVLVVVLVCLCVVVVNLLVVCLVVLVCQLVPVPADPPFAFDAALVLLLLLLLLQQFAVLLQLVLLLLCLQLNLQLLVLLLVLLSSLLSLLLVQLLLQQVQWDQDPVRDIQTWQLRCLQPVVVVVVNNVRSNVVSLVLLVVLLVCLLPVLALVLLQLLLVLVCVVVVVCVVVLLVSLSVLLVLLLVQPVVPSNSLSVLSSVLRCVLLVLLLVLLCVLCVVLVVCQVVSVVRNNCQCPDCVVHPNSNSSSNNSSSVSLCSNLVRPSTLSSRSSNRHRDPRSSSSSSNSSVRSCSGRNRSSSSSSSLSSSLVLSVDPVCVVCSVVSSSLVSSLVSSCVRPVCVSVSSSVSNSSSSSSSSNSSLNSSLSSVCVVPNNVCSVVSSVVSSSSSSSSSSD

Radius of gyration: 21.77 Å; Cα contacts (8 Å, |Δi|>4): 771; chains: 1; bounding box: 54×57×59 Å

pLDDT: mean 87.87, std 13.68, range [32.94, 98.0]